Protein AF-A0A933YLV0-F1 (afdb_monomer)

Secondary structure (DSSP, 8-state):
-----HHHHHHHHHHHHHHTT-HHHHHHHHHHHHHH-TT-HHHHHHHHHHHSS-HHHHHHHHHHHTTT------HHHHHHHHHHHHHHHHHHHTT-HHHHHHHHHHHHHH-TT-HHHHHHHHHHHHHHHHHHHS-HHHHHHHHHHHHHHHHHHHTT-HHHHHHHHHHHHHHSTT-HHHHHHHHHHHHHHHHHHHHHHHHHHHHHHHHHHHHHHTT-HHHHHHHHHHHHHH-TT-HHHHHHHHHHHHHHHHHHHHHHHHHHHHHHHHHHHHHHHHHTTT-HHHHHHHHHHHHHH-TT-HHHHHHHHHHHHHHHHHHHHHHHHHHHHHHHHHHHHHHHHHHTT-HHHHHHHHHHHHHH-TT-HHHHHHHHHHHHHHS--TTTTSSSSSSSS-S----

Foldseek 3Di:
DDDDDPLVVLCVQLVVCVVVVVLVSNLVSLVVSCVVPVPPPSSVVSVVVSVPPPPPVVVVVVVVVVVDDDDDDDPVLVVLLVVLLVVLVVCVVVVVLVVSLVSLVVSCVSPVPDPSSVVSNVVSVVSVVVVVVCDPVLVVLLVVLVVVLVVCVVVVVLVVSLVSLVVNCVVPPPDPVSVVSNVVSVVVVVVVVVVVLVVVLVVLVVQLVVCVVVLVLVSSLVSLVVNCVSVVPDPVSVVSNVVSVVVNVVVVVVVVVVVLVVLLVVLLVVLVVCVVVVNLVVSLVSLVVNCVSPVPDPSSVVSNVVSVVVVVVVVVVVVVVVLVVLLVVLLVVLVVCLVVVVLVVSVVSLVVSCVSPVPDPSSVVSNVVSVVSNPPPPVPPPPPPDPDPPPDDDD

Mean predicted aligned error: 19.35 Å

Structure (mmCIF, N/CA/C/O backbone):
data_AF-A0A933YLV0-F1
#
_entry.id   AF-A0A933YLV0-F1
#
loop_
_atom_site.group_PDB
_atom_site.id
_atom_site.type_symbol
_atom_site.label_atom_id
_atom_site.label_alt_id
_atom_site.label_comp_id
_atom_site.label_asym_id
_atom_site.label_entity_id
_atom_site.label_seq_id
_atom_site.pdbx_PDB_ins_code
_atom_site.Cartn_x
_atom_site.Cartn_y
_atom_site.Cartn_z
_atom_site.occupancy
_atom_site.B_iso_or_equiv
_atom_site.auth_seq_id
_atom_site.auth_comp_id
_atom_site.auth_asym_id
_atom_site.auth_atom_id
_atom_site.pdbx_PDB_model_num
ATOM 1 N N . MET A 1 1 ? 69.924 -23.983 -87.593 1.00 45.59 1 MET A N 1
ATOM 2 C CA . MET A 1 1 ? 68.469 -24.057 -87.823 1.00 45.59 1 MET A CA 1
ATOM 3 C C . MET A 1 1 ? 67.815 -23.642 -86.522 1.00 45.59 1 MET A C 1
ATOM 5 O O . MET A 1 1 ? 67.873 -24.408 -85.573 1.00 45.59 1 MET A O 1
ATOM 9 N N . ASN A 1 2 ? 67.344 -22.398 -86.436 1.00 54.22 2 ASN A N 1
ATOM 10 C CA . ASN A 1 2 ? 66.659 -21.903 -85.244 1.00 54.22 2 ASN A CA 1
ATOM 11 C C . ASN A 1 2 ? 65.219 -22.410 -85.312 1.00 54.22 2 ASN A C 1
ATOM 13 O O . ASN A 1 2 ? 64.459 -21.947 -86.156 1.00 54.22 2 ASN A O 1
ATOM 17 N N . SER A 1 3 ? 64.872 -23.392 -84.485 1.00 66.88 3 SER A N 1
ATOM 18 C CA . SER A 1 3 ? 63.475 -23.749 -84.249 1.00 66.88 3 SER A CA 1
ATOM 19 C C . SER A 1 3 ? 62.847 -22.617 -83.438 1.00 66.88 3 SER A C 1
ATOM 21 O O . SER A 1 3 ? 63.163 -22.464 -82.256 1.00 66.88 3 SER A O 1
ATOM 23 N N . GLU A 1 4 ? 62.037 -21.779 -84.082 1.00 75.12 4 GLU A N 1
ATOM 24 C CA . GLU A 1 4 ? 61.206 -20.811 -83.366 1.00 75.12 4 GLU A CA 1
ATOM 25 C C . GLU A 1 4 ? 60.224 -21.551 -82.447 1.00 75.12 4 GLU A C 1
ATOM 27 O O . GLU A 1 4 ? 59.828 -22.685 -82.719 1.00 75.12 4 GLU A O 1
ATOM 32 N N . SER A 1 5 ? 59.885 -20.926 -81.318 1.00 89.19 5 SER A N 1
ATOM 33 C CA . SER A 1 5 ? 58.929 -21.490 -80.363 1.00 89.19 5 SER A CA 1
ATOM 34 C C . SER A 1 5 ? 57.557 -21.650 -81.034 1.00 89.19 5 SER A C 1
ATOM 36 O O . SER A 1 5 ? 57.112 -20.695 -81.675 1.00 89.19 5 SER A O 1
ATOM 38 N N . PRO A 1 6 ? 56.852 -22.783 -80.853 1.00 89.38 6 PRO A N 1
ATOM 39 C CA . PRO A 1 6 ? 55.528 -23.008 -81.444 1.00 89.38 6 PRO A CA 1
ATOM 40 C C . PRO A 1 6 ? 54.509 -21.917 -81.068 1.00 89.38 6 PRO A C 1
ATOM 42 O O . PRO A 1 6 ? 53.636 -21.583 -81.859 1.00 89.38 6 PRO A O 1
ATOM 45 N N . ILE A 1 7 ? 54.670 -21.276 -79.904 1.00 90.88 7 ILE A N 1
ATOM 46 C CA . ILE A 1 7 ? 53.826 -20.148 -79.478 1.00 90.88 7 ILE A CA 1
ATOM 47 C C . ILE A 1 7 ? 54.056 -18.910 -80.359 1.00 90.88 7 ILE A C 1
ATOM 49 O O . ILE A 1 7 ? 53.112 -18.205 -80.703 1.00 90.88 7 ILE A O 1
ATOM 53 N N . ALA A 1 8 ? 55.307 -18.640 -80.747 1.00 92.94 8 ALA A N 1
ATOM 54 C CA . ALA A 1 8 ? 55.638 -17.489 -81.586 1.00 92.94 8 ALA A CA 1
ATOM 55 C C . ALA A 1 8 ? 55.089 -17.649 -83.014 1.00 92.94 8 ALA A C 1
ATOM 57 O O . ALA A 1 8 ? 54.739 -16.657 -83.654 1.00 92.94 8 ALA A O 1
ATOM 58 N N . GLU A 1 9 ? 54.984 -18.888 -83.502 1.00 93.50 9 GLU A N 1
ATOM 59 C CA . GLU A 1 9 ? 54.372 -19.198 -84.794 1.00 93.50 9 GLU A CA 1
ATOM 60 C C . GLU A 1 9 ? 52.857 -18.940 -84.774 1.00 93.50 9 GLU A C 1
ATOM 62 O O . GLU A 1 9 ? 52.347 -18.242 -85.655 1.00 93.50 9 GLU A O 1
ATOM 67 N N . GLU A 1 10 ? 52.156 -19.394 -83.730 1.00 94.38 10 GLU A N 1
ATOM 68 C CA . GLU A 1 10 ? 50.715 -19.150 -83.572 1.00 94.38 10 GLU A CA 1
ATOM 69 C C . GLU A 1 10 ? 50.387 -17.665 -83.347 1.00 94.38 10 GLU A C 1
ATOM 71 O O . GLU A 1 10 ? 49.461 -17.136 -83.961 1.00 94.38 10 GLU A O 1
ATOM 76 N N . LEU A 1 11 ? 51.187 -16.934 -82.561 1.00 94.12 11 LEU A N 1
ATOM 77 C CA . LEU A 1 11 ? 51.008 -15.484 -82.391 1.00 94.12 11 LEU A CA 1
ATOM 78 C C . LEU A 1 11 ? 51.207 -14.716 -83.705 1.00 94.12 11 LEU A C 1
ATOM 80 O O . LEU A 1 11 ? 50.445 -13.799 -84.014 1.00 94.12 11 LEU A O 1
ATOM 84 N N . ARG A 1 12 ? 52.184 -15.112 -84.529 1.00 95.38 12 ARG A N 1
ATOM 85 C CA . ARG A 1 12 ? 52.400 -14.505 -85.851 1.00 95.38 12 ARG A CA 1
ATOM 86 C C . ARG A 1 12 ? 51.246 -14.813 -86.805 1.00 95.38 12 ARG A C 1
ATOM 88 O O . ARG A 1 12 ? 50.823 -13.937 -87.558 1.00 95.38 12 ARG A O 1
ATOM 95 N N . ARG A 1 13 ? 50.711 -16.037 -86.754 1.00 94.62 13 ARG A N 1
ATOM 96 C CA . ARG A 1 13 ? 49.524 -16.443 -87.517 1.00 94.62 13 ARG A CA 1
ATOM 97 C C . ARG A 1 13 ? 48.294 -15.634 -87.106 1.00 94.62 13 ARG A C 1
ATOM 99 O O . ARG A 1 13 ? 47.562 -15.174 -87.980 1.00 94.62 13 ARG A O 1
ATOM 106 N N . ALA A 1 14 ? 48.120 -15.393 -85.807 1.00 94.06 14 ALA A N 1
ATOM 107 C CA . ALA A 1 14 ? 47.073 -14.523 -85.290 1.00 94.06 14 ALA A CA 1
ATOM 108 C C . ALA A 1 14 ? 47.224 -13.082 -85.798 1.00 94.06 14 ALA A C 1
ATOM 110 O O . ALA A 1 14 ? 46.266 -12.515 -86.313 1.00 94.06 14 ALA A O 1
ATOM 111 N N . GLN A 1 15 ? 48.426 -12.501 -85.724 1.00 94.38 15 GLN A N 1
ATOM 112 C CA . GLN A 1 15 ? 48.689 -11.139 -86.209 1.00 94.38 15 GLN A CA 1
ATOM 113 C C . GLN A 1 15 ? 48.418 -10.993 -87.715 1.00 94.38 15 GLN A C 1
ATOM 115 O O . GLN A 1 15 ? 47.805 -10.012 -88.134 1.00 94.38 15 GLN A O 1
ATOM 120 N N . ALA A 1 16 ? 48.827 -11.977 -88.522 1.00 94.19 16 ALA A N 1
ATOM 121 C CA . ALA A 1 16 ? 48.556 -11.990 -89.959 1.00 94.19 16 ALA A CA 1
ATOM 122 C C . ALA A 1 16 ? 47.050 -12.079 -90.258 1.00 94.19 16 ALA A C 1
ATOM 124 O O . ALA A 1 16 ? 46.542 -11.325 -91.083 1.00 94.19 16 ALA A O 1
ATOM 125 N N . ALA A 1 17 ? 46.319 -12.938 -89.543 1.00 91.56 17 ALA A N 1
ATOM 126 C CA . ALA A 1 17 ? 44.873 -13.061 -89.701 1.00 91.56 17 ALA A CA 1
ATOM 127 C C . ALA A 1 17 ? 44.120 -11.784 -89.282 1.00 91.56 17 ALA A C 1
ATOM 129 O O . ALA A 1 17 ? 43.149 -11.417 -89.939 1.00 91.56 17 ALA A O 1
ATOM 130 N N . ILE A 1 18 ? 44.582 -11.072 -88.245 1.00 90.38 18 ILE A N 1
ATOM 131 C CA . ILE A 1 18 ? 44.028 -9.761 -87.860 1.00 90.38 18 ILE A CA 1
ATOM 132 C C . ILE A 1 18 ? 44.254 -8.732 -88.971 1.00 90.38 18 ILE A C 1
ATOM 134 O O . ILE A 1 18 ? 43.328 -8.007 -89.320 1.00 90.38 18 ILE A O 1
ATOM 138 N N . ALA A 1 19 ? 45.455 -8.686 -89.555 1.00 90.62 19 ALA A N 1
ATOM 139 C CA . ALA A 1 19 ? 45.772 -7.759 -90.642 1.00 90.62 19 ALA A CA 1
ATOM 140 C C . ALA A 1 19 ? 44.940 -8.014 -91.916 1.00 90.62 19 ALA A C 1
ATOM 142 O O . ALA A 1 19 ? 44.693 -7.085 -92.679 1.00 90.62 19 ALA A O 1
ATOM 143 N N . GLU A 1 20 ? 44.499 -9.256 -92.133 1.00 91.06 20 GLU A N 1
ATOM 144 C CA . GLU A 1 20 ? 43.605 -9.656 -93.229 1.00 91.06 20 GLU A CA 1
ATOM 145 C C . GLU A 1 20 ? 42.106 -9.569 -92.867 1.00 91.06 20 GLU A C 1
ATOM 147 O O . GLU A 1 20 ? 41.271 -10.023 -93.646 1.00 91.06 20 GLU A O 1
ATOM 152 N N . GLU A 1 21 ? 41.750 -9.035 -91.691 1.00 87.44 21 GLU A N 1
ATOM 153 C CA . GLU A 1 21 ? 40.375 -8.987 -91.152 1.00 87.44 21 GLU A CA 1
ATOM 154 C C . GLU A 1 21 ? 39.700 -10.373 -91.016 1.00 87.44 21 GLU A C 1
ATOM 156 O O . GLU A 1 21 ? 38.480 -10.510 -90.904 1.00 87.44 21 GLU A O 1
ATOM 161 N N . ARG A 1 22 ? 40.495 -11.446 -90.955 1.00 88.81 22 ARG A N 1
ATOM 162 C CA . ARG A 1 22 ? 40.035 -12.830 -90.776 1.00 88.81 22 ARG A CA 1
ATOM 163 C C . ARG A 1 22 ? 39.920 -13.170 -89.292 1.00 88.81 22 ARG A C 1
ATOM 165 O O . ARG A 1 22 ? 40.645 -14.013 -88.765 1.00 88.81 22 ARG A O 1
ATOM 172 N N . LEU A 1 23 ? 38.979 -12.516 -88.611 1.00 84.31 23 LEU A N 1
ATOM 173 C CA . LEU A 1 23 ? 38.861 -12.538 -87.143 1.00 84.31 23 LEU A CA 1
ATOM 174 C C . LEU A 1 23 ? 38.715 -13.952 -86.548 1.00 84.31 23 LEU A C 1
ATOM 176 O O . LEU A 1 23 ? 39.288 -14.240 -85.501 1.00 84.31 23 LEU A O 1
ATOM 180 N N . ASN A 1 24 ? 38.011 -14.864 -87.227 1.00 80.31 24 ASN A N 1
ATOM 181 C CA . ASN A 1 24 ? 37.856 -16.247 -86.753 1.00 80.31 24 ASN A CA 1
ATOM 182 C C . ASN A 1 24 ? 39.184 -17.024 -86.775 1.00 80.31 24 ASN A C 1
ATOM 184 O O . ASN A 1 24 ? 39.468 -17.785 -85.852 1.00 80.31 24 ASN A O 1
ATOM 188 N N . ASP A 1 25 ? 40.007 -16.811 -87.805 1.00 85.69 25 ASP A N 1
ATOM 189 C CA . ASP A 1 25 ? 41.316 -17.460 -87.922 1.00 85.69 25 ASP A CA 1
ATOM 190 C C . ASP A 1 25 ? 42.309 -16.867 -86.914 1.00 85.69 25 ASP A C 1
ATOM 192 O O . ASP A 1 25 ? 43.133 -17.591 -86.355 1.00 85.69 25 ASP A O 1
ATOM 196 N N . ALA A 1 26 ? 42.181 -15.567 -86.624 1.00 91.44 26 ALA A N 1
ATOM 197 C CA . ALA A 1 26 ? 42.936 -14.907 -85.566 1.00 91.44 26 ALA A CA 1
ATOM 198 C C . ALA A 1 26 ? 42.593 -15.471 -84.181 1.00 91.44 26 ALA A C 1
ATOM 200 O O . ALA A 1 26 ? 43.497 -15.813 -83.421 1.00 91.44 26 ALA A O 1
ATOM 201 N N . LEU A 1 27 ? 41.302 -15.627 -83.869 1.00 84.88 27 LEU A N 1
ATOM 202 C CA . LEU A 1 27 ? 40.849 -16.202 -82.600 1.00 84.88 27 LEU A CA 1
ATOM 203 C C . LEU A 1 27 ? 41.299 -17.658 -82.435 1.00 84.88 27 LEU A C 1
ATOM 205 O O . LEU A 1 27 ? 41.763 -18.027 -81.359 1.00 84.88 27 LEU A O 1
ATOM 209 N N . ALA A 1 28 ? 41.226 -18.471 -83.494 1.00 85.00 28 ALA A N 1
ATOM 210 C CA . ALA A 1 28 ? 41.689 -19.859 -83.455 1.00 85.00 28 ALA A CA 1
ATOM 211 C C . ALA A 1 28 ? 43.204 -19.967 -83.188 1.00 85.00 28 ALA A C 1
ATOM 213 O O . ALA A 1 28 ? 43.641 -20.825 -82.415 1.00 85.00 28 ALA A O 1
ATOM 214 N N . ALA A 1 29 ? 44.004 -19.074 -83.779 1.00 89.50 29 ALA A N 1
ATOM 215 C CA . ALA A 1 29 ? 45.446 -19.011 -83.544 1.00 89.50 29 ALA A CA 1
ATOM 216 C C . ALA A 1 29 ? 45.784 -18.515 -82.121 1.00 89.50 29 ALA A C 1
ATOM 218 O O . ALA A 1 29 ? 46.639 -19.092 -81.451 1.00 89.50 29 ALA A O 1
ATOM 219 N N . ILE A 1 30 ? 45.060 -17.514 -81.600 1.00 87.38 30 ILE A N 1
ATOM 220 C CA . ILE A 1 30 ? 45.220 -17.037 -80.211 1.00 87.38 30 ILE A CA 1
ATOM 221 C C . ILE A 1 30 ? 44.846 -18.131 -79.205 1.00 87.38 30 ILE A C 1
ATOM 223 O O . ILE A 1 30 ? 45.584 -18.361 -78.247 1.00 87.38 30 ILE A O 1
ATOM 227 N N . ALA A 1 31 ? 43.739 -18.842 -79.433 1.00 82.81 31 ALA A N 1
ATOM 228 C CA . ALA A 1 31 ? 43.326 -19.963 -78.591 1.00 82.81 31 ALA A CA 1
ATOM 229 C C . ALA A 1 31 ? 44.373 -21.088 -78.596 1.00 82.81 31 ALA A C 1
ATOM 231 O O . ALA A 1 31 ? 44.689 -21.637 -77.543 1.00 82.81 31 ALA A O 1
ATOM 232 N N . SER A 1 32 ? 44.973 -21.381 -79.755 1.00 85.94 32 SER A N 1
ATOM 233 C CA . SER A 1 32 ? 46.060 -22.362 -79.868 1.00 85.94 32 SER A CA 1
ATOM 234 C C . SER A 1 32 ? 47.316 -21.920 -79.103 1.00 85.94 32 SER A C 1
ATOM 236 O O . SER A 1 32 ? 47.935 -22.735 -78.419 1.00 85.94 32 SER A O 1
ATOM 238 N N . ALA A 1 33 ? 47.659 -20.627 -79.135 1.00 90.00 33 ALA A N 1
ATOM 239 C CA . ALA A 1 33 ? 48.763 -20.072 -78.348 1.00 90.00 33 ALA A CA 1
ATOM 240 C C . ALA A 1 33 ? 48.507 -20.155 -76.829 1.00 90.00 33 ALA A C 1
ATOM 242 O O . ALA A 1 33 ? 49.407 -20.532 -76.080 1.00 90.00 33 ALA A O 1
ATOM 243 N N . LEU A 1 34 ? 47.282 -19.864 -76.375 1.00 81.81 34 LEU A N 1
ATOM 244 C CA . LEU A 1 34 ? 46.889 -19.965 -74.961 1.00 81.81 34 LEU A CA 1
ATOM 245 C C . LEU A 1 34 ? 46.765 -21.415 -74.478 1.00 81.81 34 LEU A C 1
ATOM 247 O O . LEU A 1 34 ? 47.029 -21.691 -73.314 1.00 81.81 34 LEU A O 1
ATOM 251 N N . ALA A 1 35 ? 46.411 -22.357 -75.353 1.00 83.12 35 ALA A N 1
ATOM 252 C CA . ALA A 1 35 ? 46.421 -23.778 -75.014 1.00 83.12 35 ALA A CA 1
ATOM 253 C C . ALA A 1 35 ? 47.847 -24.296 -74.745 1.00 83.12 35 ALA A C 1
ATOM 255 O O . ALA A 1 35 ? 48.033 -25.193 -73.924 1.00 83.12 35 ALA A O 1
ATOM 256 N N . LEU A 1 36 ? 48.853 -23.728 -75.424 1.00 85.12 36 LEU A N 1
ATOM 257 C CA . LEU A 1 36 ? 50.267 -24.046 -75.204 1.00 85.12 36 LEU A CA 1
ATOM 258 C C . LEU A 1 36 ? 50.837 -23.351 -73.958 1.00 85.12 36 LEU A C 1
ATOM 260 O O . LEU A 1 36 ? 51.617 -23.961 -73.228 1.00 85.12 36 LEU A O 1
ATOM 264 N N . ASP A 1 37 ? 50.458 -22.096 -73.716 1.00 86.56 37 ASP A N 1
ATOM 265 C CA . ASP A 1 37 ? 50.804 -21.346 -72.507 1.00 86.56 37 ASP A CA 1
ATOM 266 C C . ASP A 1 37 ? 49.640 -20.432 -72.082 1.00 86.56 37 ASP A C 1
ATOM 268 O O . ASP A 1 37 ? 49.505 -19.313 -72.596 1.00 86.56 37 ASP A O 1
ATOM 272 N N . PRO A 1 38 ? 48.829 -20.866 -71.098 1.00 85.56 38 PRO A N 1
ATOM 273 C CA . PRO A 1 38 ? 47.689 -20.095 -70.607 1.00 85.56 38 PRO A CA 1
ATOM 274 C C . PRO A 1 38 ? 48.072 -18.759 -69.967 1.00 85.56 38 PRO A C 1
ATOM 276 O O . PRO A 1 38 ? 47.206 -17.916 -69.763 1.00 85.56 38 PRO A O 1
ATOM 279 N N . SER A 1 39 ? 49.351 -18.559 -69.629 1.00 80.75 39 SER A N 1
ATOM 280 C CA . SER A 1 39 ? 49.865 -17.342 -68.995 1.00 80.75 39 SER A CA 1
ATOM 281 C C . SER A 1 39 ? 50.484 -16.346 -69.983 1.00 80.75 39 SER A C 1
ATOM 283 O O . SER A 1 39 ? 50.989 -15.295 -69.576 1.00 80.75 39 SER A O 1
ATOM 285 N N . ASN A 1 40 ? 50.419 -16.628 -71.290 1.00 88.94 40 ASN A N 1
ATOM 286 C CA . ASN A 1 40 ? 51.031 -15.782 -72.303 1.00 88.94 40 ASN A CA 1
ATOM 287 C C . ASN A 1 40 ? 50.332 -14.412 -72.413 1.00 88.94 40 ASN A C 1
ATOM 289 O O . ASN A 1 40 ? 49.254 -14.260 -72.993 1.00 88.94 40 ASN A O 1
ATOM 293 N N . ALA A 1 41 ? 50.987 -13.383 -71.874 1.00 82.94 41 ALA A N 1
ATOM 294 C CA . ALA A 1 41 ? 50.452 -12.026 -71.793 1.00 82.94 41 ALA A CA 1
ATOM 295 C C . ALA A 1 41 ? 50.239 -11.339 -73.157 1.00 82.94 41 ALA A C 1
ATOM 297 O O . ALA A 1 41 ? 49.548 -10.322 -73.219 1.00 82.94 41 ALA A O 1
ATOM 298 N N . GLU A 1 42 ? 50.864 -11.817 -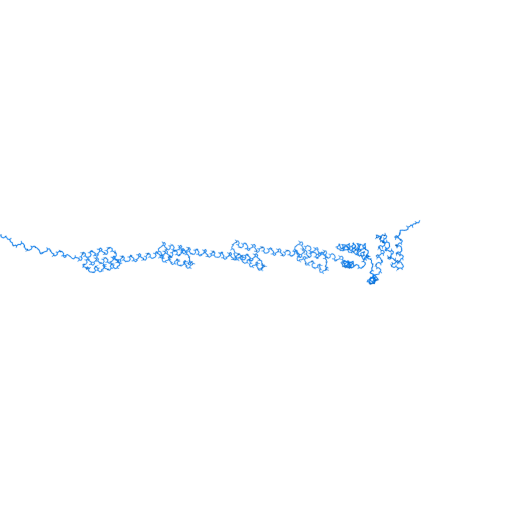74.236 1.00 89.00 42 GLU A N 1
ATOM 299 C CA . GLU A 1 42 ? 50.664 -11.272 -75.584 1.00 89.00 42 GLU A CA 1
ATOM 300 C C . GLU A 1 42 ? 49.399 -11.857 -76.218 1.00 89.00 42 GLU A C 1
ATOM 302 O O . GLU A 1 42 ? 48.552 -11.097 -76.688 1.00 89.00 42 GLU A O 1
ATOM 307 N N . ALA A 1 43 ? 49.203 -13.174 -76.104 1.00 86.88 43 ALA A N 1
ATOM 308 C CA . ALA A 1 43 ? 47.980 -13.842 -76.544 1.00 86.88 43 ALA A CA 1
ATOM 309 C C . ALA A 1 43 ? 46.733 -13.289 -75.824 1.00 86.88 43 ALA A C 1
ATOM 311 O O . ALA A 1 43 ? 45.735 -12.978 -76.473 1.00 86.88 43 ALA A O 1
ATOM 312 N N . MET A 1 44 ? 46.808 -13.070 -74.502 1.00 78.12 44 MET A N 1
ATOM 313 C CA . MET A 1 44 ? 45.710 -12.458 -73.735 1.00 78.12 44 MET A CA 1
ATOM 314 C C . MET A 1 44 ? 45.413 -11.018 -74.165 1.00 78.12 44 MET A C 1
ATOM 316 O O . MET A 1 44 ? 44.251 -10.642 -74.297 1.00 78.12 44 MET A O 1
ATOM 320 N N . ARG A 1 45 ? 46.445 -10.203 -74.428 1.00 83.81 45 ARG A N 1
ATOM 321 C CA . ARG A 1 45 ? 46.250 -8.826 -74.913 1.00 83.81 45 ARG A CA 1
ATOM 322 C C . ARG A 1 45 ? 45.597 -8.794 -76.292 1.00 83.81 45 ARG A C 1
ATOM 324 O O . ARG A 1 45 ? 44.709 -7.977 -76.511 1.00 83.81 45 ARG A O 1
ATOM 331 N N . MET A 1 46 ? 45.996 -9.691 -77.196 1.00 86.69 46 MET A N 1
ATOM 332 C CA . MET A 1 46 ? 45.368 -9.816 -78.515 1.00 86.69 46 MET A CA 1
ATOM 333 C C . MET A 1 46 ? 43.910 -10.282 -78.411 1.00 86.69 46 MET A C 1
ATOM 335 O O . MET A 1 46 ? 43.068 -9.768 -79.142 1.00 86.69 46 MET A O 1
ATOM 339 N N . ALA A 1 47 ? 43.592 -11.185 -77.475 1.00 80.44 47 ALA A N 1
ATOM 340 C CA . ALA A 1 47 ? 42.218 -11.622 -77.217 1.00 80.44 47 ALA A CA 1
ATOM 341 C C . ALA A 1 47 ? 41.318 -10.472 -76.730 1.00 80.44 47 ALA A C 1
ATOM 343 O O . ALA A 1 47 ? 40.202 -10.317 -77.222 1.00 80.44 47 ALA A O 1
ATOM 344 N N . VAL A 1 48 ? 41.815 -9.637 -75.810 1.00 78.38 48 VAL A N 1
ATOM 345 C CA . VAL A 1 48 ? 41.085 -8.459 -75.308 1.00 78.38 48 VAL A CA 1
ATOM 346 C C . VAL A 1 48 ? 40.878 -7.427 -76.420 1.00 78.38 48 VAL A C 1
ATOM 348 O O . VAL A 1 48 ? 39.756 -6.976 -76.622 1.00 78.38 48 VAL A O 1
ATOM 351 N N . ALA A 1 49 ? 41.921 -7.122 -77.200 1.00 80.50 49 ALA A N 1
ATOM 352 C CA . ALA A 1 49 ? 41.837 -6.154 -78.298 1.00 80.50 49 ALA A CA 1
ATOM 353 C C . ALA A 1 49 ? 40.854 -6.580 -79.410 1.00 80.50 49 ALA A C 1
ATOM 355 O O . ALA A 1 49 ? 40.173 -5.739 -79.991 1.00 80.50 49 ALA A O 1
ATOM 356 N N . LEU A 1 50 ? 40.745 -7.884 -79.692 1.00 76.12 50 LEU A N 1
ATOM 357 C CA . LEU A 1 50 ? 39.731 -8.437 -80.601 1.00 76.12 50 LEU A CA 1
ATOM 358 C C . LEU A 1 50 ? 38.312 -8.384 -80.011 1.00 76.12 50 LEU A C 1
ATOM 360 O O . LEU A 1 50 ? 37.348 -8.286 -80.766 1.00 76.12 50 LEU A O 1
ATOM 364 N N . GLY A 1 51 ? 38.178 -8.441 -78.683 1.00 65.62 51 GLY A N 1
ATOM 365 C CA . GLY A 1 51 ? 36.898 -8.358 -77.976 1.00 65.62 51 GLY A CA 1
ATOM 366 C C . GLY A 1 51 ? 36.273 -6.961 -77.967 1.00 65.62 51 GLY A C 1
ATOM 367 O O . GLY A 1 51 ? 35.052 -6.853 -77.912 1.00 65.62 51 GLY A O 1
ATOM 368 N N . GLU A 1 52 ? 37.082 -5.904 -78.070 1.00 65.25 52 GLU A N 1
ATOM 369 C CA . GLU A 1 52 ? 36.612 -4.509 -78.079 1.00 65.25 52 GLU A CA 1
ATOM 370 C C . GLU A 1 52 ? 36.032 -4.065 -79.434 1.00 65.25 52 GLU A C 1
ATOM 372 O O . GLU A 1 52 ? 35.302 -3.076 -79.495 1.00 65.25 52 GLU A O 1
ATOM 377 N N . HIS A 1 53 ? 36.335 -4.770 -80.530 1.00 54.16 53 HIS A N 1
ATOM 378 C CA . HIS A 1 53 ? 36.126 -4.233 -81.877 1.00 54.16 53 HIS A CA 1
ATOM 379 C C . HIS A 1 53 ? 34.767 -4.529 -82.535 1.00 54.16 53 HIS A C 1
ATOM 381 O O . HIS A 1 53 ? 34.519 -3.979 -83.607 1.00 54.16 53 HIS A O 1
ATOM 387 N N . ASP A 1 54 ? 33.876 -5.335 -81.937 1.00 58.81 54 ASP A N 1
ATOM 388 C CA . ASP A 1 54 ? 32.550 -5.598 -82.531 1.00 58.81 54 ASP A CA 1
ATOM 389 C C . ASP A 1 54 ? 31.510 -6.170 -81.533 1.00 58.81 54 ASP A C 1
ATOM 391 O O . ASP A 1 54 ? 31.159 -7.354 -81.560 1.00 58.81 54 ASP A O 1
ATOM 395 N N . GLU A 1 55 ? 31.024 -5.331 -80.609 1.00 57.66 55 GLU A N 1
ATOM 396 C CA . GLU A 1 55 ? 30.023 -5.714 -79.593 1.00 57.66 55 GLU A CA 1
ATOM 397 C C . GLU A 1 55 ? 28.651 -6.074 -80.215 1.00 57.66 55 GLU A C 1
ATOM 399 O O . GLU A 1 55 ? 27.984 -7.012 -79.767 1.00 57.66 55 GLU A O 1
ATOM 404 N N . GLU A 1 56 ? 28.264 -5.397 -81.306 1.00 52.16 56 GLU A N 1
ATOM 405 C CA . GLU A 1 56 ? 26.998 -5.624 -82.023 1.00 52.16 56 GLU A CA 1
ATOM 406 C C . GLU A 1 56 ? 26.983 -6.970 -82.762 1.00 52.16 56 GLU A C 1
ATOM 408 O O . GLU A 1 56 ? 26.005 -7.721 -82.670 1.00 52.16 56 GLU A O 1
ATOM 413 N N . THR A 1 57 ? 28.078 -7.347 -83.429 1.00 55.78 57 THR A N 1
ATOM 414 C CA . THR A 1 57 ? 28.152 -8.647 -84.115 1.00 55.78 57 THR A CA 1
ATOM 415 C C . THR A 1 57 ? 28.315 -9.809 -83.128 1.00 55.78 57 THR A C 1
ATOM 417 O O . THR A 1 57 ? 27.904 -10.936 -83.430 1.00 55.78 57 THR A O 1
ATOM 420 N N . ARG A 1 58 ? 28.861 -9.563 -81.924 1.00 57.44 58 ARG A N 1
ATOM 421 C CA . ARG A 1 58 ? 28.989 -10.577 -80.862 1.00 57.44 58 ARG A CA 1
ATOM 422 C C . ARG A 1 58 ? 27.632 -10.934 -80.256 1.00 57.44 58 ARG A C 1
ATOM 424 O O . ARG A 1 58 ? 27.318 -12.117 -80.148 1.00 57.44 58 ARG A O 1
ATOM 431 N N . LEU A 1 59 ? 26.799 -9.938 -79.947 1.00 53.69 59 LEU A N 1
ATOM 432 C CA . LEU A 1 59 ? 25.441 -10.155 -79.434 1.00 53.69 59 LEU A CA 1
ATOM 433 C C . LEU A 1 59 ? 24.531 -10.835 -80.474 1.00 53.69 59 LEU A C 1
ATOM 435 O O . LEU A 1 59 ? 23.826 -11.785 -80.133 1.00 53.69 59 LEU A O 1
ATOM 439 N N . ALA A 1 60 ? 24.630 -10.451 -81.753 1.00 53.47 60 ALA A N 1
ATOM 440 C CA . ALA A 1 60 ? 23.862 -11.080 -82.834 1.00 53.47 60 ALA A CA 1
ATOM 441 C C . ALA A 1 60 ? 24.246 -12.557 -83.077 1.00 53.47 60 ALA A C 1
ATOM 443 O O . ALA A 1 60 ? 23.390 -13.390 -83.381 1.00 53.47 60 ALA A O 1
ATOM 444 N N . LYS A 1 61 ? 25.527 -12.920 -82.906 1.00 51.97 61 LYS A N 1
ATOM 445 C CA . LYS A 1 61 ? 25.990 -14.316 -83.029 1.00 51.97 61 LYS A CA 1
ATOM 446 C C . LYS A 1 61 ? 25.644 -15.176 -81.811 1.00 51.97 61 LYS A C 1
ATOM 448 O O . LYS A 1 61 ? 25.420 -16.372 -81.982 1.00 51.97 61 LYS A O 1
ATOM 453 N N . ILE A 1 62 ? 25.546 -14.592 -80.615 1.00 51.59 62 ILE A N 1
ATOM 454 C CA . ILE A 1 62 ? 25.076 -15.286 -79.402 1.00 51.59 62 ILE A CA 1
ATOM 455 C C . ILE A 1 62 ? 23.585 -15.638 -79.533 1.00 51.59 62 ILE A C 1
ATOM 457 O O . ILE A 1 62 ? 23.187 -16.763 -79.231 1.00 51.59 62 ILE A O 1
ATOM 461 N N . GLU A 1 63 ? 22.773 -14.737 -80.092 1.00 45.97 63 GLU A N 1
ATOM 462 C CA . GLU A 1 63 ? 21.354 -14.995 -80.380 1.00 45.97 63 GLU A CA 1
ATOM 463 C C . GLU A 1 63 ? 21.159 -16.078 -81.462 1.00 45.97 63 GLU A C 1
ATOM 465 O O . GLU A 1 63 ? 20.251 -16.905 -81.371 1.00 45.97 63 GLU A O 1
ATOM 470 N N . GLN A 1 64 ? 22.072 -16.166 -82.438 1.00 44.66 64 GLN A N 1
ATOM 471 C CA . GLN A 1 64 ? 22.109 -17.271 -83.406 1.00 44.66 64 GLN A CA 1
ATOM 472 C C . GLN A 1 64 ? 22.559 -18.600 -82.770 1.00 44.66 64 GLN A C 1
ATOM 474 O O . GLN A 1 64 ? 21.962 -19.645 -83.040 1.00 44.66 64 GLN A O 1
ATOM 479 N N . ALA A 1 65 ? 23.554 -18.575 -81.876 1.00 45.28 65 ALA A N 1
ATOM 480 C CA . ALA A 1 65 ? 24.052 -19.756 -81.166 1.00 45.28 65 ALA A CA 1
ATOM 481 C C . ALA A 1 65 ? 23.016 -20.369 -80.203 1.00 45.28 65 ALA A C 1
ATOM 483 O O . ALA A 1 65 ? 23.004 -21.591 -80.030 1.00 45.28 65 ALA A O 1
ATOM 484 N N . HIS A 1 66 ? 22.082 -19.563 -79.674 1.00 43.97 66 HIS A N 1
ATOM 485 C CA . HIS A 1 66 ? 20.928 -20.032 -78.894 1.00 43.97 66 HIS A CA 1
ATOM 486 C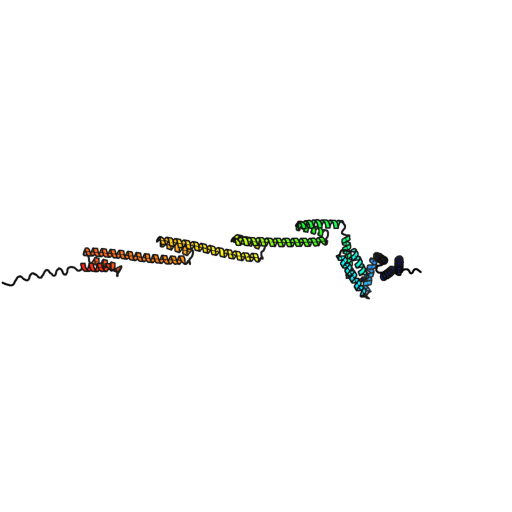 C . HIS A 1 66 ? 20.025 -21.026 -79.648 1.00 43.97 66 HIS A C 1
ATOM 488 O O . HIS A 1 66 ? 19.279 -21.766 -79.008 1.00 43.97 66 HIS A O 1
ATOM 494 N N . THR A 1 67 ? 20.090 -21.089 -80.985 1.00 44.75 67 THR A N 1
ATOM 495 C CA . THR A 1 67 ? 19.255 -22.009 -81.780 1.00 44.75 67 THR A CA 1
ATOM 496 C C . THR A 1 67 ? 19.945 -23.307 -82.205 1.00 44.75 67 THR A C 1
ATOM 498 O O . THR A 1 67 ? 19.249 -24.231 -82.625 1.00 44.75 67 THR A O 1
ATOM 501 N N . THR A 1 68 ? 21.276 -23.432 -82.089 1.00 45.06 68 THR A N 1
ATOM 502 C CA . THR A 1 68 ? 22.003 -24.516 -82.788 1.00 45.06 68 THR A CA 1
ATOM 503 C C . THR A 1 68 ? 23.023 -25.331 -81.994 1.00 45.06 68 THR A C 1
ATOM 505 O O . THR A 1 68 ? 23.585 -26.245 -82.589 1.00 45.06 68 THR A O 1
ATOM 508 N N . SER A 1 69 ? 23.263 -25.113 -80.696 1.00 41.91 69 SER A N 1
ATOM 509 C CA . SER A 1 69 ? 24.280 -25.914 -79.986 1.00 41.91 69 SER A CA 1
ATOM 510 C C . SER A 1 69 ? 23.763 -26.605 -78.725 1.00 41.91 69 SER A C 1
ATOM 512 O O . SER A 1 69 ? 23.787 -26.072 -77.622 1.00 41.91 69 SER A O 1
ATOM 514 N N . SER A 1 70 ? 23.323 -27.847 -78.910 1.00 47.19 70 SER A N 1
ATOM 515 C CA . SER A 1 70 ? 23.530 -28.916 -77.936 1.00 47.19 70 SER A CA 1
ATOM 516 C C . SER A 1 70 ? 24.772 -29.657 -78.412 1.00 47.19 70 SER A C 1
ATOM 518 O O . SER A 1 70 ? 24.738 -30.115 -79.551 1.00 47.19 70 SER A O 1
ATOM 520 N N . VAL A 1 71 ? 25.841 -29.726 -77.602 1.00 45.28 71 VAL A N 1
ATOM 521 C CA . VAL A 1 71 ? 26.821 -30.838 -77.516 1.00 45.28 71 VAL A CA 1
ATOM 522 C C . VAL A 1 71 ? 28.079 -30.414 -76.722 1.00 45.28 71 VAL A C 1
ATOM 524 O O . VAL A 1 71 ? 28.772 -29.477 -77.093 1.00 45.28 71 VAL A O 1
ATOM 527 N N . HIS A 1 72 ? 28.367 -31.215 -75.684 1.00 45.12 72 HIS A N 1
ATOM 528 C CA . HIS A 1 72 ? 29.637 -31.437 -74.959 1.00 45.12 72 HIS A CA 1
ATOM 529 C C . HIS A 1 72 ? 30.151 -30.387 -73.955 1.00 45.12 72 HIS A C 1
ATOM 531 O O . HIS A 1 72 ? 31.064 -29.631 -74.255 1.00 45.12 72 HIS A O 1
ATOM 537 N N . ASN A 1 73 ? 29.701 -30.513 -72.699 1.00 45.03 73 ASN A N 1
ATOM 538 C CA . ASN A 1 73 ? 30.459 -30.057 -71.528 1.00 45.03 73 ASN A CA 1
ATOM 539 C C . ASN A 1 73 ? 31.325 -31.216 -71.008 1.00 45.03 73 ASN A C 1
ATOM 541 O O . ASN A 1 73 ? 30.806 -32.281 -70.660 1.00 45.03 73 ASN A O 1
ATOM 545 N N . SER A 1 74 ? 32.644 -31.025 -70.995 1.00 49.03 74 SER A N 1
ATOM 546 C CA . SER A 1 74 ? 33.597 -31.941 -70.367 1.00 49.03 74 SER A CA 1
ATOM 547 C C . SER A 1 74 ? 33.691 -31.621 -68.865 1.00 49.03 74 SER A C 1
ATOM 549 O O . SER A 1 74 ? 33.710 -30.447 -68.500 1.00 49.03 74 SER A O 1
ATOM 551 N N . PRO A 1 75 ? 33.801 -32.612 -67.960 1.00 52.78 75 PRO A N 1
ATOM 552 C CA . PRO A 1 75 ? 33.834 -32.375 -66.508 1.00 52.78 75 PRO A CA 1
ATOM 553 C C . PRO A 1 75 ? 35.057 -31.572 -66.017 1.00 52.78 75 PRO A C 1
ATOM 555 O O . PRO A 1 75 ? 35.087 -31.134 -64.869 1.00 52.78 75 PRO A O 1
ATOM 558 N N . ALA A 1 76 ? 36.078 -31.374 -66.860 1.00 56.69 76 ALA A N 1
ATOM 559 C CA . ALA A 1 76 ? 37.211 -30.496 -66.557 1.00 56.69 76 ALA A CA 1
ATOM 560 C C . ALA A 1 76 ? 36.844 -29.002 -66.663 1.00 56.69 76 ALA A C 1
ATOM 562 O O . ALA A 1 76 ? 37.324 -28.197 -65.863 1.00 56.69 76 ALA A O 1
ATOM 563 N N . ASP A 1 77 ? 35.951 -28.653 -67.590 1.00 56.25 77 ASP A N 1
ATOM 564 C CA . ASP A 1 77 ? 35.536 -27.272 -67.856 1.00 56.25 77 ASP A CA 1
ATOM 565 C C . ASP A 1 77 ? 34.543 -26.787 -66.788 1.00 56.25 77 ASP A C 1
ATOM 567 O O . ASP A 1 77 ? 34.598 -25.645 -66.339 1.00 56.25 77 ASP A O 1
ATOM 571 N N . GLU A 1 78 ? 33.715 -27.696 -66.265 1.00 59.88 78 GLU A N 1
ATOM 572 C CA . GLU A 1 78 ? 32.754 -27.413 -65.192 1.00 59.88 78 GLU A CA 1
ATOM 573 C C . GLU A 1 78 ? 33.448 -27.036 -63.866 1.00 59.88 78 GLU A C 1
ATOM 575 O O . GLU A 1 78 ? 33.015 -26.119 -63.165 1.00 59.88 78 GLU A O 1
ATOM 580 N N . ASN A 1 79 ? 34.591 -27.663 -63.555 1.00 73.19 79 ASN A N 1
ATOM 581 C CA . ASN A 1 79 ? 35.410 -27.298 -62.393 1.00 73.19 79 ASN A CA 1
ATOM 582 C C . ASN A 1 79 ? 36.123 -25.948 -62.575 1.00 73.19 79 ASN A C 1
ATOM 584 O O . ASN A 1 79 ? 36.249 -25.190 -61.614 1.00 73.19 79 ASN A O 1
ATOM 588 N N . SER A 1 80 ? 36.586 -25.628 -63.787 1.00 76.75 80 SER A N 1
ATOM 589 C CA . SER A 1 80 ? 37.224 -24.335 -64.069 1.00 76.75 80 SER A CA 1
ATOM 590 C C . SER A 1 80 ? 36.212 -23.187 -63.988 1.00 76.75 80 SER A C 1
ATOM 592 O O . SER A 1 80 ? 36.488 -22.178 -63.335 1.00 76.75 80 SER A O 1
ATOM 594 N N . LEU A 1 81 ? 35.007 -23.378 -64.536 1.00 82.88 81 LEU A N 1
ATOM 595 C CA . LEU A 1 81 ? 33.908 -22.414 -64.456 1.00 82.88 81 LEU A CA 1
ATOM 596 C C . LEU A 1 81 ? 33.542 -22.084 -63.002 1.00 82.88 81 LEU A C 1
ATOM 598 O O . LEU A 1 81 ? 33.438 -20.911 -62.638 1.00 82.88 81 LEU A O 1
ATOM 602 N N . GLN A 1 82 ? 33.390 -23.105 -62.152 1.00 83.12 82 GLN A N 1
ATOM 603 C CA . GLN A 1 82 ? 33.056 -22.904 -60.739 1.00 83.12 82 GLN A CA 1
ATOM 604 C C . GLN A 1 82 ? 34.146 -22.142 -59.976 1.00 83.12 82 GLN A C 1
ATOM 606 O O . GLN A 1 82 ? 33.824 -21.299 -59.137 1.00 83.12 82 GLN A O 1
ATOM 611 N N . VAL A 1 83 ? 35.425 -22.390 -60.275 1.00 85.38 83 VAL A N 1
ATOM 612 C CA . VAL A 1 83 ? 36.547 -21.681 -59.639 1.00 85.38 83 VAL A CA 1
ATOM 613 C C . VAL A 1 83 ? 36.564 -20.204 -60.036 1.00 85.38 83 VAL A C 1
ATOM 615 O O . VAL A 1 83 ? 36.659 -19.345 -59.156 1.00 85.38 83 VAL A O 1
ATOM 618 N N . HIS A 1 84 ? 36.417 -19.892 -61.327 1.00 85.75 84 HIS A N 1
ATOM 619 C CA . HIS A 1 84 ? 36.377 -18.505 -61.801 1.00 85.75 84 HIS A CA 1
ATOM 620 C C . HIS A 1 84 ? 35.151 -17.754 -61.264 1.00 85.75 84 HIS A C 1
ATOM 622 O O . HIS A 1 84 ? 35.289 -16.640 -60.762 1.00 85.75 84 HIS A O 1
ATOM 628 N N . LEU A 1 85 ? 33.972 -18.386 -61.233 1.00 87.12 85 LEU A N 1
ATOM 629 C CA . LEU A 1 85 ? 32.771 -17.804 -60.621 1.00 87.12 85 LEU A CA 1
ATOM 630 C C . LEU A 1 85 ? 32.929 -17.552 -59.117 1.00 87.12 85 LEU A C 1
ATOM 632 O O . LEU A 1 85 ? 32.526 -16.498 -58.620 1.00 87.12 85 LEU A O 1
ATOM 636 N N . ALA A 1 86 ? 33.517 -18.493 -58.374 1.00 86.31 86 ALA A N 1
ATOM 637 C CA . ALA A 1 86 ? 33.754 -18.328 -56.942 1.00 86.31 86 ALA A CA 1
ATOM 638 C C . ALA A 1 86 ? 34.737 -17.180 -56.659 1.00 86.31 86 ALA A C 1
ATOM 640 O O . ALA A 1 86 ? 34.499 -16.363 -55.766 1.00 86.31 86 ALA A O 1
ATOM 641 N N . ASN A 1 87 ? 35.808 -17.079 -57.450 1.00 84.69 87 ASN A N 1
ATOM 642 C CA . ASN A 1 87 ? 36.779 -15.994 -57.346 1.00 84.69 87 ASN A CA 1
ATOM 643 C C . ASN A 1 87 ? 36.170 -14.642 -57.724 1.00 84.69 87 ASN A C 1
ATOM 645 O O . ASN A 1 87 ? 36.339 -13.682 -56.974 1.00 84.69 87 ASN A O 1
ATOM 649 N N . ALA A 1 88 ? 35.409 -14.574 -58.818 1.00 87.81 88 ALA A N 1
ATOM 650 C CA . ALA A 1 88 ? 34.702 -13.370 -59.238 1.00 87.81 88 ALA A CA 1
ATOM 651 C C . ALA A 1 88 ? 33.737 -12.868 -58.153 1.00 87.81 88 ALA A C 1
ATOM 653 O O . ALA A 1 88 ? 33.774 -11.692 -57.789 1.00 87.81 88 ALA A O 1
ATOM 654 N N . ARG A 1 89 ? 32.930 -13.760 -57.557 1.00 90.06 89 ARG A N 1
ATOM 655 C CA . ARG A 1 89 ? 32.020 -13.412 -56.448 1.00 90.06 89 ARG A CA 1
ATOM 656 C C . ARG A 1 89 ? 32.775 -12.923 -55.215 1.00 90.06 89 ARG A C 1
ATOM 658 O O . ARG A 1 89 ? 32.363 -11.945 -54.595 1.00 90.06 89 ARG A O 1
ATOM 665 N N . ARG A 1 90 ? 33.886 -13.575 -54.862 1.00 90.62 90 ARG A N 1
ATOM 666 C CA . ARG A 1 90 ? 34.736 -13.152 -53.741 1.00 90.62 90 ARG A CA 1
ATOM 667 C C . ARG A 1 90 ? 35.302 -11.749 -53.973 1.00 90.62 90 ARG A C 1
ATOM 669 O O . ARG A 1 90 ? 35.149 -10.889 -53.113 1.00 90.62 90 ARG A O 1
ATOM 676 N N . LEU A 1 91 ? 35.891 -11.502 -55.142 1.00 79.62 91 LEU A N 1
ATOM 677 C CA . LEU A 1 91 ? 36.470 -10.204 -55.509 1.00 79.62 91 LEU A CA 1
ATOM 678 C C . LEU A 1 91 ? 35.411 -9.095 -55.592 1.00 79.62 91 LEU A C 1
ATOM 680 O O . LEU A 1 91 ? 35.682 -7.954 -55.217 1.00 79.62 91 LEU A O 1
ATOM 684 N N . PHE A 1 92 ? 34.193 -9.430 -56.026 1.00 84.31 92 PHE A N 1
ATOM 685 C CA . PHE A 1 92 ? 33.054 -8.514 -56.024 1.00 84.31 92 PHE A CA 1
ATOM 686 C C . PHE A 1 92 ? 32.660 -8.089 -54.601 1.00 84.31 92 PHE A C 1
ATOM 688 O O . PHE A 1 92 ? 32.498 -6.897 -54.343 1.00 84.31 92 PHE A O 1
ATOM 695 N N . LEU A 1 93 ? 32.584 -9.035 -53.657 1.00 79.88 93 LEU A N 1
ATOM 696 C CA . LEU A 1 93 ? 32.315 -8.744 -52.241 1.00 79.88 93 LEU A CA 1
ATOM 697 C C . LEU A 1 93 ? 33.451 -7.951 -51.572 1.00 79.88 93 LEU A C 1
ATOM 699 O O . LEU A 1 93 ? 33.194 -7.132 -50.693 1.00 79.88 93 LEU A O 1
ATOM 703 N N . GLU A 1 94 ? 34.695 -8.162 -52.008 1.00 79.19 94 GLU A N 1
ATOM 704 C CA . GLU A 1 94 ? 35.875 -7.397 -51.577 1.00 79.19 94 GLU A CA 1
ATOM 705 C C . GLU A 1 94 ? 35.949 -5.989 -52.217 1.00 79.19 94 GLU A C 1
ATOM 707 O O . GLU A 1 94 ? 36.837 -5.204 -51.882 1.00 79.19 94 GLU A O 1
ATOM 712 N N . GLY A 1 95 ? 35.026 -5.638 -53.125 1.00 77.94 95 GLY A N 1
ATOM 713 C CA . GLY A 1 95 ? 34.952 -4.325 -53.782 1.00 77.94 95 GLY A CA 1
ATOM 714 C C . GLY A 1 95 ? 35.988 -4.099 -54.893 1.00 77.94 95 GLY A C 1
ATOM 715 O O . GLY A 1 95 ? 36.152 -2.975 -55.383 1.00 77.94 95 GLY A O 1
ATOM 716 N N . GLN A 1 96 ? 36.693 -5.153 -55.313 1.00 81.88 96 GLN A N 1
ATOM 717 C CA . GLN A 1 96 ? 37.700 -5.126 -56.377 1.00 81.88 96 GLN A CA 1
ATOM 718 C C . GLN A 1 96 ? 37.050 -5.376 -57.743 1.00 81.88 96 GLN A C 1
ATOM 720 O O . GLN A 1 96 ? 37.313 -6.376 -58.409 1.00 81.88 96 GLN A O 1
ATOM 725 N N . PHE A 1 97 ? 36.170 -4.463 -58.155 1.00 83.44 97 PHE A N 1
ATOM 726 C CA . PHE A 1 97 ? 35.291 -4.666 -59.310 1.00 83.44 97 PHE A CA 1
ATOM 727 C C . PHE A 1 97 ? 36.025 -4.902 -60.639 1.00 83.44 97 PHE A C 1
ATOM 729 O O . PHE A 1 97 ? 35.560 -5.709 -61.435 1.00 83.44 97 PHE A O 1
ATOM 736 N N . ASP A 1 98 ? 37.190 -4.283 -60.855 1.00 79.94 98 ASP A N 1
ATOM 737 C CA . ASP A 1 98 ? 37.976 -4.460 -62.088 1.00 79.94 98 ASP A CA 1
ATOM 738 C C . ASP A 1 98 ? 38.530 -5.893 -62.213 1.00 79.94 98 ASP A C 1
ATOM 740 O O . ASP A 1 98 ? 38.506 -6.497 -63.285 1.00 79.94 98 ASP A O 1
ATOM 744 N N . LEU A 1 99 ? 38.978 -6.471 -61.092 1.00 78.44 99 LEU A N 1
ATOM 745 C CA . LEU A 1 99 ? 39.478 -7.848 -61.028 1.00 78.44 99 LEU A CA 1
ATOM 746 C C . LEU A 1 99 ? 38.330 -8.863 -61.054 1.00 78.44 99 LEU A C 1
ATOM 748 O O . LEU A 1 99 ? 38.435 -9.894 -61.713 1.00 78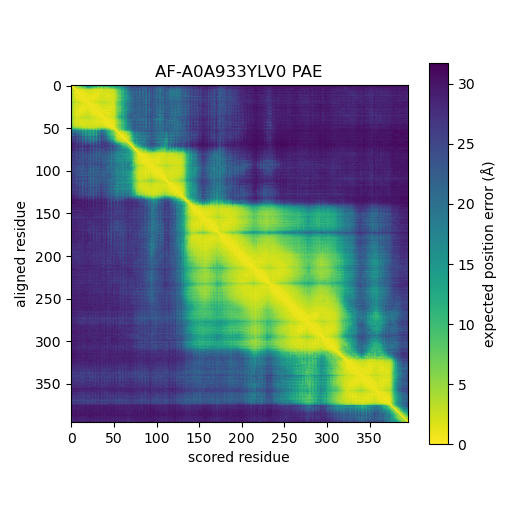.44 99 LEU A O 1
ATOM 752 N N . ALA A 1 100 ? 37.213 -8.550 -60.390 1.00 84.50 100 ALA A N 1
ATOM 753 C CA . ALA A 1 100 ? 35.999 -9.359 -60.462 1.00 84.50 100 ALA A CA 1
ATOM 754 C C . ALA A 1 100 ? 35.463 -9.439 -61.901 1.00 84.50 100 ALA A C 1
ATOM 756 O O . ALA A 1 100 ? 35.048 -10.510 -62.344 1.00 84.50 100 ALA A O 1
ATOM 757 N N . HIS A 1 101 ? 35.512 -8.330 -62.648 1.00 86.88 101 HIS A N 1
ATOM 758 C CA . HIS A 1 101 ? 35.121 -8.289 -64.055 1.00 86.88 101 HIS A CA 1
ATOM 759 C C . HIS A 1 101 ? 36.005 -9.208 -64.903 1.00 86.88 101 HIS A C 1
ATOM 761 O O . HIS A 1 101 ? 35.480 -10.032 -65.645 1.00 86.88 101 HIS A O 1
ATOM 767 N N . ALA A 1 102 ? 37.331 -9.140 -64.731 1.00 80.00 102 ALA A N 1
ATOM 768 C CA . ALA A 1 102 ? 38.273 -9.999 -65.450 1.00 80.00 102 ALA A CA 1
ATOM 769 C C . ALA A 1 102 ? 38.024 -11.499 -65.196 1.00 80.00 102 ALA A C 1
ATOM 771 O O . ALA A 1 102 ? 37.950 -12.277 -66.145 1.00 80.00 102 ALA A O 1
ATOM 772 N N . GLU A 1 103 ? 37.821 -11.904 -63.937 1.00 84.69 103 GLU A N 1
ATOM 773 C CA . GLU A 1 103 ? 37.490 -13.297 -63.586 1.00 84.69 103 GLU A CA 1
ATOM 774 C C . GLU A 1 103 ? 36.129 -13.740 -64.143 1.00 84.69 103 GLU A C 1
ATOM 776 O O . GLU A 1 103 ? 35.957 -14.884 -64.561 1.00 84.69 103 GLU A O 1
ATOM 781 N N . THR A 1 104 ? 35.162 -12.825 -64.221 1.00 88.00 104 THR A N 1
ATOM 782 C CA . THR A 1 104 ? 33.851 -13.112 -64.822 1.00 88.00 104 THR A CA 1
ATOM 783 C C . THR A 1 104 ? 33.958 -13.277 -66.336 1.00 88.00 104 THR A C 1
ATOM 785 O O . THR A 1 104 ? 33.336 -14.172 -66.901 1.00 88.00 104 THR A O 1
ATOM 788 N N . THR A 1 105 ? 34.805 -12.485 -67.001 1.00 82.69 105 THR A N 1
ATOM 789 C CA . THR A 1 105 ? 35.117 -12.664 -68.425 1.00 82.69 105 THR A CA 1
ATOM 790 C C . THR A 1 105 ? 35.779 -14.021 -68.684 1.00 82.69 105 THR A C 1
ATOM 792 O O . THR A 1 105 ? 35.413 -14.688 -69.649 1.00 82.69 105 THR A O 1
ATOM 795 N N . LEU A 1 106 ? 36.688 -14.476 -67.810 1.00 82.00 106 LEU A N 1
ATOM 796 C CA . LEU A 1 106 ? 37.272 -15.823 -67.895 1.00 82.00 106 LEU A CA 1
ATOM 797 C C . LEU A 1 106 ? 36.214 -16.921 -67.723 1.00 82.00 106 LEU A C 1
ATOM 799 O O . LEU A 1 106 ? 36.206 -17.886 -68.481 1.00 82.00 106 LEU A O 1
ATOM 803 N N . ALA A 1 107 ? 35.274 -16.757 -66.792 1.00 84.00 107 ALA A N 1
ATOM 804 C CA . ALA A 1 107 ? 34.158 -17.688 -66.637 1.00 84.00 107 ALA A CA 1
ATOM 805 C C . ALA A 1 107 ? 33.238 -17.727 -67.881 1.00 84.00 107 ALA A C 1
ATOM 807 O O . ALA A 1 107 ? 32.800 -18.805 -68.277 1.00 84.00 107 ALA A O 1
ATOM 808 N N . LEU A 1 108 ? 32.994 -16.588 -68.542 1.00 82.94 108 LEU A N 1
ATOM 809 C CA . LEU A 1 108 ? 32.222 -16.520 -69.797 1.00 82.94 108 LEU A CA 1
ATOM 810 C C . LEU A 1 108 ? 32.965 -17.123 -70.994 1.00 82.94 108 LEU A C 1
ATOM 812 O O . LEU A 1 108 ? 32.333 -17.519 -71.967 1.00 82.94 108 LEU A O 1
ATOM 816 N N . LEU A 1 109 ? 34.297 -17.186 -70.946 1.00 80.06 109 LEU A N 1
ATOM 817 C CA . LEU A 1 109 ? 35.109 -17.887 -71.944 1.00 80.06 109 LEU A CA 1
ATOM 818 C C . LEU A 1 109 ? 34.962 -19.412 -71.832 1.00 80.06 109 LEU A C 1
ATOM 820 O O . LEU A 1 109 ? 35.012 -20.089 -72.856 1.00 80.06 109 LEU A O 1
ATOM 824 N N . VAL A 1 110 ? 34.777 -19.936 -70.614 1.00 80.00 110 VAL A N 1
ATOM 825 C CA . VAL A 1 110 ? 34.589 -21.376 -70.355 1.00 80.00 110 VAL A CA 1
ATOM 826 C C . VAL A 1 110 ? 33.162 -21.819 -70.683 1.00 80.00 110 VAL A C 1
ATOM 828 O O . VAL A 1 110 ? 32.978 -22.820 -71.368 1.00 80.00 110 VAL A O 1
ATOM 831 N N . ASP A 1 111 ? 32.156 -21.063 -70.237 1.00 81.88 111 ASP A N 1
ATOM 832 C CA . ASP A 1 111 ? 30.754 -21.278 -70.609 1.00 81.88 111 ASP A CA 1
ATOM 833 C C . ASP A 1 111 ? 30.055 -19.932 -70.881 1.00 81.88 111 ASP A C 1
ATOM 835 O O . ASP A 1 111 ? 29.595 -19.262 -69.946 1.00 81.88 111 ASP A O 1
ATOM 839 N N . PRO A 1 112 ? 29.939 -19.533 -72.163 1.00 79.12 112 PRO A N 1
ATOM 840 C CA . PRO A 1 112 ? 29.302 -18.279 -72.560 1.00 79.12 112 PRO A CA 1
ATOM 841 C C . PRO A 1 112 ? 27.804 -18.203 -72.246 1.00 79.12 112 PRO A C 1
ATOM 843 O O . PRO A 1 112 ? 27.232 -17.114 -72.266 1.00 79.12 112 PRO A O 1
ATOM 846 N N . LEU A 1 113 ? 27.151 -19.346 -72.007 1.00 77.94 113 LEU A N 1
ATOM 847 C CA . LEU A 1 113 ? 25.704 -19.442 -71.797 1.00 77.94 113 LEU A CA 1
ATOM 848 C C . LEU A 1 113 ? 25.331 -19.634 -70.323 1.00 77.94 113 LEU A C 1
ATOM 850 O O . LEU A 1 113 ? 24.142 -19.716 -70.001 1.00 77.94 113 LEU A O 1
ATOM 854 N N . SER A 1 114 ? 26.317 -19.671 -69.425 1.00 84.69 114 SER A N 1
ATOM 855 C CA . SER A 1 114 ? 26.078 -19.782 -67.990 1.00 84.69 114 SER A CA 1
ATOM 856 C C . SER A 1 114 ? 25.278 -18.579 -67.479 1.00 84.69 114 SER A C 1
ATOM 858 O O . SER A 1 114 ? 25.750 -17.434 -67.461 1.00 84.69 114 SER A O 1
ATOM 860 N N . SER A 1 115 ? 24.050 -18.849 -67.023 1.00 82.31 115 SER A N 1
ATOM 861 C CA . SER A 1 115 ? 23.146 -17.838 -66.464 1.00 82.31 115 SER A CA 1
ATOM 862 C C . SER A 1 115 ? 23.776 -17.099 -65.291 1.00 82.31 115 SER A C 1
ATOM 864 O O . SER A 1 115 ? 23.640 -15.882 -65.176 1.00 82.31 115 SER A O 1
ATOM 866 N N . ASP A 1 116 ? 24.501 -17.830 -64.446 1.00 82.69 116 ASP A N 1
ATOM 867 C CA . ASP A 1 116 ? 25.107 -17.301 -63.230 1.00 82.69 116 ASP A CA 1
ATOM 868 C C . ASP A 1 116 ? 26.225 -16.315 -63.563 1.00 82.69 116 ASP A C 1
ATOM 870 O O . ASP A 1 116 ? 26.328 -15.253 -62.945 1.00 82.69 116 ASP A O 1
ATOM 874 N N . THR A 1 117 ? 27.018 -16.618 -64.588 1.00 86.38 117 THR A N 1
ATOM 875 C CA . THR A 1 117 ? 28.111 -15.752 -65.027 1.00 86.38 117 THR A CA 1
ATOM 876 C C . THR A 1 117 ? 27.586 -14.465 -65.654 1.00 86.38 117 THR A C 1
ATOM 878 O O . THR A 1 117 ? 28.051 -13.383 -65.305 1.00 86.38 117 THR A O 1
ATOM 881 N N . LEU A 1 118 ? 26.547 -14.560 -66.488 1.00 79.44 118 LEU A N 1
ATOM 882 C CA . LEU A 1 118 ? 25.886 -13.398 -67.092 1.00 79.44 118 LEU A CA 1
ATOM 883 C C . LEU A 1 118 ? 25.178 -12.514 -66.052 1.00 79.44 118 LEU A C 1
ATOM 885 O O . LEU A 1 118 ? 25.151 -11.290 -66.191 1.00 79.44 118 LEU A O 1
ATOM 889 N N . THR A 1 119 ? 24.591 -13.103 -65.001 1.00 84.94 119 THR A N 1
ATOM 890 C CA . THR A 1 119 ? 24.026 -12.311 -63.892 1.00 84.94 119 THR A CA 1
ATOM 891 C C . THR A 1 119 ? 25.106 -11.558 -63.126 1.00 84.94 119 THR A C 1
ATOM 893 O O . THR A 1 119 ? 24.955 -10.360 -62.888 1.00 84.94 119 THR A O 1
ATOM 896 N N . LEU A 1 120 ? 26.217 -12.228 -62.810 1.00 84.94 120 LEU A N 1
ATOM 897 C CA . LEU A 1 120 ? 27.324 -11.628 -62.075 1.00 84.94 120 LEU A CA 1
ATOM 898 C C . LEU A 1 120 ? 28.022 -10.527 -62.889 1.00 84.94 120 LEU A C 1
ATOM 900 O O . LEU A 1 120 ? 28.356 -9.483 -62.337 1.00 84.94 120 LEU A O 1
ATOM 904 N N . GLU A 1 121 ? 28.182 -10.708 -64.202 1.00 85.31 121 GLU A N 1
ATOM 905 C CA . GLU A 1 121 ? 28.744 -9.693 -65.101 1.00 85.31 121 GLU A CA 1
ATOM 906 C C . GLU A 1 121 ? 27.906 -8.408 -65.087 1.00 85.31 121 GLU A C 1
ATOM 908 O O . GLU A 1 121 ? 28.445 -7.314 -64.916 1.00 85.31 121 GLU A O 1
ATOM 913 N N . LYS A 1 122 ? 26.574 -8.531 -65.178 1.00 81.56 122 LYS A N 1
ATOM 914 C CA . LYS A 1 122 ? 25.657 -7.384 -65.086 1.00 81.56 122 LYS A CA 1
ATOM 915 C C . LYS A 1 122 ? 25.757 -6.677 -63.734 1.00 81.56 122 LYS A C 1
ATOM 917 O O . LYS A 1 122 ? 25.778 -5.448 -63.696 1.00 81.56 122 LYS A O 1
ATOM 922 N N . GLU A 1 123 ? 25.836 -7.427 -62.635 1.00 83.50 123 GLU A N 1
ATOM 923 C CA . GLU A 1 123 ? 26.007 -6.869 -61.286 1.00 83.50 123 GLU A CA 1
ATOM 924 C C . GLU A 1 123 ? 27.337 -6.118 -61.139 1.00 83.50 123 GLU A C 1
ATOM 926 O O . GLU A 1 123 ? 27.362 -4.988 -60.641 1.00 83.50 123 GLU A O 1
ATOM 931 N N . ILE A 1 124 ? 28.434 -6.698 -61.633 1.00 82.81 124 ILE A N 1
ATOM 932 C CA . ILE A 1 124 ? 29.758 -6.068 -61.632 1.00 82.81 124 ILE A CA 1
ATOM 933 C C . ILE A 1 124 ? 29.749 -4.799 -62.486 1.00 82.81 124 ILE A C 1
ATOM 935 O O . ILE A 1 124 ? 30.237 -3.761 -62.044 1.00 82.81 124 ILE A O 1
ATOM 939 N N . HIS A 1 125 ? 29.144 -4.834 -63.672 1.00 75.75 125 HIS A N 1
ATOM 940 C CA . HIS A 1 125 ? 29.074 -3.676 -64.557 1.00 75.75 125 HIS A CA 1
ATOM 941 C C . HIS A 1 125 ? 28.240 -2.531 -63.950 1.00 75.75 125 HIS A C 1
ATOM 943 O O . HIS A 1 125 ? 28.626 -1.360 -64.015 1.00 75.75 125 HIS A O 1
ATOM 949 N N . LEU A 1 126 ? 27.134 -2.849 -63.269 1.00 79.19 126 LEU A N 1
ATOM 950 C CA . LEU A 1 126 ? 26.360 -1.872 -62.494 1.00 79.19 126 LEU A CA 1
ATOM 951 C C . LEU A 1 126 ? 27.180 -1.273 -61.340 1.00 79.19 126 LEU A C 1
ATOM 953 O O . LEU A 1 126 ? 27.109 -0.067 -61.100 1.00 79.19 126 LEU A O 1
ATOM 957 N N . ALA A 1 127 ? 28.003 -2.072 -60.658 1.00 77.50 127 ALA A N 1
ATOM 958 C CA . ALA A 1 127 ? 28.877 -1.583 -59.593 1.00 77.50 127 ALA A CA 1
ATOM 959 C C . ALA A 1 127 ? 30.017 -0.688 -60.119 1.00 77.50 127 ALA A C 1
ATOM 961 O O . ALA A 1 127 ? 30.294 0.362 -59.534 1.00 77.50 127 ALA A O 1
ATOM 962 N N . ILE A 1 128 ? 30.639 -1.044 -61.248 1.00 75.25 128 ILE A N 1
ATOM 963 C CA . ILE A 1 128 ? 31.684 -0.238 -61.903 1.00 75.25 128 ILE A CA 1
ATOM 964 C C . ILE A 1 128 ? 31.106 1.094 -62.384 1.00 75.25 128 ILE A C 1
ATOM 966 O O . ILE A 1 128 ? 31.681 2.152 -62.130 1.00 75.25 128 ILE A O 1
ATOM 970 N N . THR A 1 129 ? 29.935 1.074 -63.021 1.00 66.88 129 THR A N 1
ATOM 971 C CA . THR A 1 129 ? 29.265 2.298 -63.487 1.00 66.88 129 THR A CA 1
ATOM 972 C C . THR A 1 129 ? 28.767 3.167 -62.328 1.00 66.88 129 THR A C 1
ATOM 974 O O . THR A 1 129 ? 28.836 4.395 -62.418 1.00 66.88 129 THR A O 1
ATOM 977 N N . ALA A 1 130 ? 28.348 2.575 -61.205 1.00 63.38 130 ALA A N 1
ATOM 978 C CA . ALA A 1 130 ? 28.043 3.308 -59.976 1.00 63.38 130 ALA A CA 1
ATOM 979 C C . ALA A 1 130 ? 29.297 3.965 -59.367 1.00 63.38 130 ALA A C 1
ATOM 981 O O . ALA A 1 130 ? 29.251 5.137 -58.991 1.00 63.38 130 ALA A O 1
ATOM 982 N N . LYS A 1 131 ? 30.436 3.259 -59.343 1.00 63.69 131 LYS A N 1
ATOM 983 C CA . LYS A 1 131 ? 31.735 3.790 -58.893 1.00 63.69 131 LYS A CA 1
ATOM 984 C C . LYS A 1 131 ? 32.253 4.901 -59.814 1.00 63.69 131 LYS A C 1
ATOM 986 O O . LYS A 1 131 ? 32.765 5.900 -59.324 1.00 63.69 131 LYS A O 1
ATOM 991 N N . GLY A 1 132 ? 32.048 4.779 -61.126 1.00 52.75 132 GLY A N 1
ATOM 992 C CA . GLY A 1 132 ? 32.392 5.805 -62.116 1.00 52.75 132 GLY A CA 1
ATOM 993 C C . GLY A 1 132 ? 31.528 7.072 -62.042 1.00 52.75 132 GLY A C 1
ATOM 994 O O . GLY A 1 132 ? 31.977 8.141 -62.447 1.00 52.75 132 GLY A O 1
ATOM 995 N N . ARG A 1 133 ? 30.306 6.987 -61.491 1.00 51.25 133 ARG A N 1
ATOM 996 C CA . ARG A 1 133 ? 29.429 8.150 -61.242 1.00 51.25 133 ARG A CA 1
ATOM 997 C C . ARG A 1 133 ? 29.731 8.879 -59.928 1.00 51.25 133 ARG A C 1
ATOM 999 O O . ARG A 1 133 ? 29.320 10.028 -59.776 1.00 51.25 133 ARG A O 1
ATOM 1006 N N . ALA A 1 134 ? 30.454 8.256 -59.000 1.00 50.50 134 ALA A N 1
ATOM 1007 C CA . ALA A 1 134 ? 30.932 8.895 -57.779 1.00 50.50 134 ALA A CA 1
ATOM 1008 C C . ALA A 1 134 ? 32.285 9.572 -58.049 1.00 50.50 134 ALA A C 1
ATOM 1010 O O . ALA A 1 134 ? 33.348 8.977 -57.888 1.00 50.50 134 ALA A O 1
ATOM 1011 N N . GLY A 1 135 ? 32.257 10.831 -58.490 1.00 51.53 135 GLY A N 1
ATOM 1012 C CA . GLY A 1 135 ? 33.477 11.631 -58.607 1.00 51.53 135 GLY A CA 1
ATOM 1013 C C . GLY A 1 135 ? 34.174 11.836 -57.245 1.00 51.53 135 GLY A C 1
ATOM 1014 O O . GLY A 1 135 ? 33.547 11.655 -56.197 1.00 51.53 135 GLY A O 1
ATOM 1015 N N . PRO A 1 136 ? 35.441 12.292 -57.220 1.00 52.56 136 PRO A N 1
ATOM 1016 C CA . PRO A 1 136 ? 36.202 12.537 -55.983 1.00 52.56 136 PRO A CA 1
ATOM 1017 C C . PRO A 1 136 ? 35.508 13.507 -55.001 1.00 52.56 136 PRO A C 1
ATOM 1019 O O . PRO A 1 136 ? 35.684 13.403 -53.787 1.00 52.56 136 PRO A O 1
ATOM 1022 N N . GLN A 1 137 ? 34.641 14.393 -55.503 1.00 51.00 137 GLN A N 1
ATOM 1023 C CA . GLN A 1 137 ? 33.824 15.301 -54.686 1.00 51.00 137 GLN A CA 1
ATOM 1024 C C . GLN A 1 137 ? 32.708 14.580 -53.903 1.00 51.00 137 GLN A C 1
ATOM 1026 O O . GLN A 1 137 ? 32.374 14.994 -52.793 1.00 51.00 137 GLN A O 1
ATOM 1031 N N . SER A 1 138 ? 32.154 13.481 -54.431 1.00 55.88 138 SER A N 1
ATOM 1032 C CA . SER A 1 138 ? 31.140 12.678 -53.732 1.00 55.88 138 SER A CA 1
ATOM 1033 C C . SER A 1 138 ? 31.752 11.878 -52.582 1.00 55.88 138 SER A C 1
ATOM 1035 O O . SER A 1 138 ? 31.160 11.809 -51.509 1.00 55.88 138 SER A O 1
ATOM 1037 N N . SER A 1 139 ? 32.970 11.348 -52.744 1.00 60.06 139 SER A N 1
ATOM 1038 C CA . SER A 1 139 ? 33.681 10.667 -51.651 1.00 60.06 139 SER A CA 1
ATOM 1039 C C . SER A 1 139 ? 34.086 11.613 -50.515 1.00 60.06 139 SER A C 1
ATOM 1041 O O . SER A 1 139 ? 33.973 11.246 -49.347 1.00 60.06 139 SER A O 1
ATOM 1043 N N . GLU A 1 140 ? 34.512 12.845 -50.820 1.00 63.59 140 GLU A N 1
ATOM 1044 C CA . GLU A 1 140 ? 34.824 13.848 -49.789 1.00 63.59 140 GLU A CA 1
ATOM 1045 C C . GLU A 1 140 ? 33.570 14.310 -49.035 1.00 63.59 140 GLU A C 1
ATOM 1047 O O . GLU A 1 140 ? 33.602 14.444 -47.810 1.00 63.59 140 GLU A O 1
ATOM 1052 N N . SER A 1 141 ? 32.449 14.489 -49.743 1.00 76.12 141 SER A N 1
ATOM 1053 C CA . SER A 1 141 ? 31.169 14.862 -49.134 1.00 76.12 141 SER A CA 1
ATOM 1054 C C . SER A 1 141 ? 30.642 13.772 -48.191 1.00 76.12 141 SER A C 1
ATOM 1056 O O . SER A 1 141 ? 30.298 14.070 -47.046 1.00 76.12 141 SER A O 1
ATOM 1058 N N . ILE A 1 142 ? 30.675 12.499 -48.608 1.00 82.88 142 ILE A N 1
ATOM 1059 C CA . ILE A 1 142 ? 30.256 11.362 -47.771 1.00 82.88 142 ILE A CA 1
ATOM 1060 C C . ILE A 1 142 ? 31.155 11.220 -46.537 1.00 82.88 142 ILE A C 1
ATOM 1062 O O . ILE A 1 142 ? 30.649 11.059 -45.425 1.00 82.88 142 ILE A O 1
ATOM 1066 N N . ASN A 1 143 ? 32.477 11.337 -46.700 1.00 84.06 143 ASN A N 1
ATOM 1067 C CA . ASN A 1 143 ? 33.416 11.276 -45.578 1.00 84.06 143 ASN A CA 1
ATOM 1068 C C . ASN A 1 143 ? 33.195 12.421 -44.579 1.00 84.06 143 ASN A C 1
ATOM 1070 O O . ASN A 1 143 ? 33.281 12.208 -43.367 1.00 84.06 143 ASN A O 1
ATOM 1074 N N . GLY A 1 144 ? 32.861 13.619 -45.067 1.00 87.12 144 GLY A N 1
ATOM 1075 C CA . GLY A 1 144 ? 32.470 14.751 -44.228 1.00 87.12 144 GLY A CA 1
ATOM 1076 C C . GLY A 1 144 ? 31.220 14.458 -43.395 1.00 87.12 144 GLY A C 1
ATOM 1077 O O . GLY A 1 144 ? 31.228 14.672 -42.182 1.00 87.12 144 GLY A O 1
ATOM 1078 N N . ILE A 1 145 ? 30.177 13.903 -44.017 1.00 89.56 145 ILE A N 1
ATOM 1079 C CA . ILE A 1 145 ? 28.917 13.545 -43.346 1.00 89.56 145 ILE A CA 1
ATOM 1080 C C . ILE A 1 145 ? 29.142 12.440 -42.314 1.00 89.56 145 ILE A C 1
ATOM 1082 O O . ILE A 1 145 ? 28.712 12.568 -41.170 1.00 89.56 145 ILE A O 1
ATOM 1086 N N . LEU A 1 146 ? 29.881 11.385 -42.671 1.00 91.31 146 LEU A N 1
ATOM 1087 C CA . LEU A 1 146 ? 30.233 10.305 -41.747 1.00 91.31 146 LEU A CA 1
ATOM 1088 C C . LEU A 1 146 ? 31.015 10.828 -40.537 1.00 91.31 146 LEU A C 1
ATOM 1090 O O . LEU A 1 146 ? 30.750 10.412 -39.409 1.00 91.31 146 LEU A O 1
ATOM 1094 N N . LEU A 1 147 ? 31.950 11.760 -40.742 1.00 92.75 147 LEU A N 1
ATOM 1095 C CA . LEU A 1 147 ? 32.712 12.373 -39.655 1.00 92.75 147 LEU A CA 1
ATOM 1096 C C . LEU A 1 147 ? 31.812 13.192 -38.715 1.00 92.75 147 LEU A C 1
ATOM 1098 O O . LEU A 1 147 ? 31.948 13.095 -37.493 1.00 92.75 147 LEU A O 1
ATOM 1102 N N . VAL A 1 148 ? 30.891 13.990 -39.263 1.00 93.31 148 VAL A N 1
ATOM 1103 C CA . VAL A 1 148 ? 29.941 14.790 -38.473 1.00 93.31 148 VAL A CA 1
ATOM 1104 C C . VAL A 1 148 ? 28.967 13.887 -37.714 1.00 93.31 148 VAL A C 1
ATOM 1106 O O . VAL A 1 148 ? 28.807 14.051 -36.502 1.00 93.31 148 VAL A O 1
ATOM 1109 N N . ALA A 1 149 ? 28.391 12.886 -38.381 1.00 92.81 149 ALA A N 1
ATOM 1110 C CA . ALA A 1 149 ? 27.493 11.912 -37.774 1.00 92.81 149 ALA A CA 1
ATOM 1111 C C . ALA A 1 149 ? 28.174 11.152 -36.626 1.00 92.81 149 ALA A C 1
ATOM 1113 O O . ALA A 1 149 ? 27.638 11.106 -35.519 1.00 92.81 149 ALA A O 1
ATOM 1114 N N . ARG A 1 150 ? 29.396 10.636 -36.829 1.00 93.75 150 ARG A N 1
ATOM 1115 C CA . ARG A 1 150 ? 30.167 9.954 -35.770 1.00 93.75 150 ARG A CA 1
ATOM 1116 C C . ARG A 1 150 ? 30.438 10.869 -34.576 1.00 93.75 150 ARG A C 1
ATOM 1118 O O . ARG A 1 150 ? 30.251 10.442 -33.441 1.00 93.75 150 ARG A O 1
ATOM 1125 N N . ARG A 1 151 ? 30.768 12.146 -34.802 1.00 95.38 151 ARG A N 1
ATOM 1126 C CA . ARG A 1 151 ? 30.911 13.130 -33.712 1.00 95.38 151 ARG A CA 1
ATOM 1127 C C . ARG A 1 151 ? 29.608 13.371 -32.952 1.00 95.38 151 ARG A C 1
ATOM 1129 O O . ARG A 1 151 ? 29.651 13.634 -31.750 1.00 95.38 151 ARG A O 1
ATOM 1136 N N . TYR A 1 152 ? 28.454 13.330 -33.619 1.00 96.62 152 TYR A N 1
ATOM 1137 C CA . TYR A 1 152 ? 27.165 13.411 -32.930 1.00 96.62 152 TYR A CA 1
ATOM 1138 C C . TYR A 1 152 ? 26.886 12.161 -32.096 1.00 96.62 152 TYR A C 1
ATOM 1140 O O . TYR A 1 152 ? 26.438 12.305 -30.959 1.00 96.62 152 TYR A O 1
ATOM 1148 N N . VAL A 1 153 ? 27.237 10.972 -32.594 1.00 94.62 153 VAL A N 1
ATOM 1149 C CA . VAL A 1 153 ? 27.153 9.715 -31.831 1.00 94.62 153 VAL A CA 1
ATOM 1150 C C . VAL A 1 153 ? 28.058 9.745 -30.598 1.00 94.62 153 VAL A C 1
ATOM 1152 O O . VAL A 1 153 ? 27.595 9.442 -29.503 1.00 94.62 153 VAL A O 1
ATOM 1155 N N . GLU A 1 154 ? 29.314 10.177 -30.735 1.00 94.44 154 GLU A N 1
ATOM 1156 C CA . GLU A 1 154 ? 30.261 10.319 -29.612 1.00 94.44 154 GLU A CA 1
ATOM 1157 C C . GLU A 1 154 ? 29.768 11.299 -28.540 1.00 94.44 154 GLU A C 1
ATOM 1159 O O . GLU A 1 154 ? 30.063 11.144 -27.358 1.00 94.44 154 GLU A O 1
ATOM 1164 N N . ARG A 1 155 ? 28.999 12.314 -28.946 1.00 95.38 155 ARG A N 1
ATOM 1165 C CA . ARG A 1 155 ? 28.387 13.304 -28.049 1.00 95.38 155 ARG A CA 1
ATOM 1166 C C . ARG A 1 155 ? 26.992 12.902 -27.563 1.00 95.38 155 ARG A C 1
ATOM 1168 O O . ARG A 1 155 ? 26.309 13.753 -26.996 1.00 95.38 155 ARG A O 1
ATOM 1175 N N . ASP A 1 156 ? 26.560 11.666 -27.820 1.00 93.00 156 ASP A N 1
ATOM 1176 C CA . ASP A 1 156 ? 25.244 11.121 -27.449 1.00 93.00 156 ASP A CA 1
ATOM 1177 C C . ASP A 1 156 ? 24.048 11.931 -28.010 1.00 93.00 156 ASP A C 1
ATOM 1179 O O . ASP A 1 156 ? 22.924 11.898 -27.506 1.00 93.00 156 ASP A O 1
ATOM 1183 N N . LYS A 1 157 ? 24.276 12.665 -29.108 1.00 95.94 157 LYS A N 1
ATOM 1184 C CA . LYS A 1 157 ? 23.259 13.425 -29.853 1.00 95.94 157 LYS A CA 1
ATOM 1185 C C . LYS A 1 157 ? 22.708 12.573 -30.991 1.00 95.94 157 LYS A C 1
ATOM 1187 O O . LYS A 1 157 ? 22.873 12.910 -32.161 1.00 95.94 157 LYS A O 1
ATOM 1192 N N . LEU A 1 158 ? 22.089 11.452 -30.632 1.00 95.00 158 LEU A N 1
ATOM 1193 C CA . LEU A 1 158 ? 21.682 10.410 -31.578 1.00 95.00 158 LEU A CA 1
ATOM 1194 C C . LEU A 1 158 ? 20.664 10.903 -32.620 1.00 95.00 158 LEU A C 1
ATOM 1196 O O . LEU A 1 158 ? 20.805 10.562 -33.788 1.00 95.00 158 LEU A O 1
ATOM 1200 N N . ASP A 1 159 ? 19.718 11.768 -32.240 1.00 95.19 159 ASP A N 1
ATOM 1201 C CA . ASP A 1 159 ? 18.726 12.316 -33.181 1.00 95.19 159 ASP A CA 1
ATOM 1202 C C . ASP A 1 159 ? 19.396 13.154 -34.282 1.00 95.19 159 ASP A C 1
ATOM 1204 O O . ASP A 1 159 ? 19.133 12.962 -35.464 1.00 95.19 159 ASP A O 1
ATOM 1208 N N . ARG A 1 160 ? 20.363 14.005 -33.909 1.00 94.81 160 ARG A N 1
ATOM 1209 C CA . ARG A 1 160 ? 21.146 14.788 -34.881 1.00 94.81 160 ARG A CA 1
ATOM 1210 C C . ARG A 1 160 ? 22.061 13.914 -35.730 1.00 94.81 160 ARG A C 1
ATOM 1212 O O . ARG A 1 160 ? 22.297 14.224 -36.889 1.00 94.81 160 ARG A O 1
ATOM 1219 N N . ALA A 1 161 ? 22.596 12.832 -35.162 1.00 95.69 161 ALA A N 1
ATOM 1220 C CA . ALA A 1 161 ? 23.366 11.870 -35.940 1.00 95.69 161 ALA A CA 1
ATOM 1221 C C . ALA A 1 161 ? 22.492 11.221 -37.023 1.00 95.69 161 ALA A C 1
ATOM 1223 O O . ALA A 1 161 ? 22.942 11.114 -38.158 1.00 95.69 161 ALA A O 1
ATOM 1224 N N . LEU A 1 162 ? 21.252 10.839 -36.695 1.00 95.44 162 LEU A N 1
ATOM 1225 C CA . LEU A 1 162 ? 20.304 10.285 -37.666 1.00 95.44 162 LEU A CA 1
ATOM 1226 C C . LEU A 1 162 ? 19.930 11.296 -38.750 1.00 95.44 162 LEU A C 1
ATOM 1228 O O . LEU A 1 162 ? 19.967 10.930 -39.917 1.00 95.44 162 LEU A O 1
ATOM 1232 N N . GLU A 1 163 ? 19.658 12.555 -38.396 1.00 94.69 163 GLU A N 1
ATOM 1233 C CA . GLU A 1 163 ? 19.368 13.621 -39.372 1.00 94.69 163 GLU A CA 1
ATOM 1234 C C . GLU A 1 163 ? 20.502 13.790 -40.401 1.00 94.69 163 GLU A C 1
ATOM 1236 O O . GLU A 1 163 ? 20.255 13.854 -41.609 1.00 94.69 163 GLU A O 1
ATOM 1241 N N . GLU A 1 164 ? 21.757 13.807 -39.944 1.00 93.31 164 GLU A N 1
ATOM 1242 C CA . GLU A 1 164 ? 22.929 13.907 -40.824 1.00 93.31 164 GLU A CA 1
ATOM 1243 C C . GLU A 1 164 ? 23.115 12.652 -41.690 1.00 93.31 164 GLU A C 1
ATOM 1245 O O . GLU A 1 164 ? 23.410 12.749 -42.883 1.00 93.31 164 GLU A O 1
ATOM 1250 N N . ILE A 1 165 ? 22.905 11.461 -41.120 1.00 92.75 165 ILE A N 1
ATOM 1251 C CA . ILE A 1 165 ? 22.999 10.193 -41.859 1.00 92.75 165 ILE A CA 1
ATOM 1252 C C . ILE A 1 165 ? 21.901 10.099 -42.921 1.00 92.75 165 ILE A C 1
ATOM 1254 O O . ILE A 1 165 ? 22.186 9.716 -44.055 1.00 92.75 165 ILE A O 1
ATOM 1258 N N . ASP A 1 166 ? 20.667 10.473 -42.584 1.00 93.62 166 ASP A N 1
ATOM 1259 C CA . ASP A 1 166 ? 19.532 10.483 -43.506 1.00 93.62 166 ASP A CA 1
ATOM 1260 C C . ASP A 1 166 ? 19.751 11.511 -44.628 1.00 93.62 166 ASP A C 1
ATOM 1262 O O . ASP A 1 166 ? 19.465 11.220 -45.789 1.00 93.62 166 ASP A O 1
ATOM 1266 N N . THR A 1 167 ? 20.356 12.665 -44.322 1.00 91.69 167 THR A N 1
ATOM 1267 C CA . THR A 1 167 ? 20.786 13.647 -45.334 1.00 91.69 167 THR A CA 1
ATOM 1268 C C . THR A 1 167 ? 21.839 13.050 -46.276 1.00 91.69 167 THR A C 1
ATOM 1270 O O . THR A 1 167 ? 21.738 13.189 -47.497 1.00 91.69 167 THR A O 1
ATOM 1273 N N . GLY A 1 168 ? 22.821 12.319 -45.737 1.00 89.69 168 GLY A N 1
ATOM 1274 C CA . GLY A 1 168 ? 23.819 11.602 -46.537 1.00 89.69 168 GLY A CA 1
ATOM 1275 C C . GLY A 1 168 ? 23.223 10.503 -47.416 1.00 89.69 168 GLY A C 1
ATOM 1276 O O . GLY A 1 168 ? 23.595 10.375 -48.582 1.00 89.69 168 GLY A O 1
ATOM 1277 N N . LEU A 1 169 ? 22.264 9.739 -46.892 1.00 89.00 169 LEU A N 1
ATOM 1278 C CA . LEU A 1 169 ? 21.566 8.686 -47.633 1.00 89.00 169 LEU A CA 1
ATOM 1279 C C . LEU A 1 169 ? 20.602 9.237 -48.687 1.00 89.00 169 LEU A C 1
ATOM 1281 O O . LEU A 1 169 ? 20.390 8.577 -49.701 1.00 89.00 169 LEU A O 1
ATOM 1285 N N . ALA A 1 170 ? 20.051 10.438 -48.489 1.00 89.31 170 ALA A N 1
ATOM 1286 C CA . ALA A 1 170 ? 19.248 11.122 -49.500 1.00 89.31 170 ALA A CA 1
ATOM 1287 C C . ALA A 1 170 ? 20.091 11.525 -50.723 1.00 89.31 170 ALA A C 1
ATOM 1289 O O . ALA A 1 170 ? 19.612 11.444 -51.852 1.00 89.31 170 ALA A O 1
ATOM 1290 N N . MET A 1 171 ? 21.352 11.921 -50.509 1.00 84.88 171 MET A N 1
ATOM 1291 C CA . MET A 1 171 ? 22.290 12.240 -51.593 1.00 84.88 171 MET A CA 1
ATOM 1292 C C . MET A 1 171 ? 22.896 10.989 -52.237 1.00 84.88 171 MET A C 1
ATOM 1294 O O . MET A 1 171 ? 23.105 10.960 -53.450 1.00 84.88 171 MET A O 1
ATOM 1298 N N . HIS A 1 172 ? 23.150 9.946 -51.443 1.00 84.81 172 HIS A N 1
ATOM 1299 C CA . HIS A 1 172 ? 23.762 8.698 -51.899 1.00 84.81 172 HIS A CA 1
ATOM 1300 C C . HIS A 1 172 ? 22.985 7.471 -51.398 1.00 84.81 172 HIS A C 1
ATOM 1302 O O . HIS A 1 172 ? 23.409 6.803 -50.444 1.00 84.81 172 HIS A O 1
ATOM 1308 N N . PRO A 1 173 ? 21.856 7.140 -52.054 1.00 85.19 173 PRO A N 1
ATOM 1309 C CA . PRO A 1 173 ? 21.072 5.964 -51.708 1.00 85.19 173 PRO A CA 1
ATOM 1310 C C . PRO A 1 173 ? 21.915 4.696 -51.880 1.00 85.19 173 PRO A C 1
ATOM 1312 O O . PRO A 1 173 ? 22.458 4.446 -52.953 1.00 85.19 173 PRO A O 1
ATOM 1315 N N . GLY A 1 174 ? 22.035 3.892 -50.823 1.00 80.06 174 GLY A N 1
ATOM 1316 C CA . GLY A 1 174 ? 22.753 2.613 -50.873 1.00 80.06 174 GLY A CA 1
ATOM 1317 C C . GLY A 1 174 ? 24.214 2.646 -50.418 1.00 80.06 174 GLY A C 1
ATOM 1318 O O . GLY A 1 174 ? 24.869 1.609 -50.472 1.00 80.06 174 GLY A O 1
ATOM 1319 N N . HIS A 1 175 ? 24.738 3.781 -49.935 1.00 87.00 175 HIS A N 1
ATOM 1320 C CA . HIS A 1 175 ? 26.100 3.808 -49.395 1.00 87.00 175 HIS A CA 1
ATOM 1321 C C . HIS A 1 175 ? 26.228 2.887 -48.157 1.00 87.00 175 HIS A C 1
ATOM 1323 O O . HIS A 1 175 ? 25.559 3.132 -47.144 1.00 87.00 175 HIS A O 1
ATOM 1329 N N . PRO A 1 176 ? 27.096 1.856 -48.185 1.00 81.81 176 PRO A N 1
ATOM 1330 C CA . PRO A 1 176 ? 27.087 0.777 -47.197 1.00 81.81 176 PRO A CA 1
ATOM 1331 C C . PRO A 1 176 ? 27.434 1.255 -45.783 1.00 81.81 176 PRO A C 1
ATOM 1333 O O . PRO A 1 176 ? 26.775 0.856 -44.825 1.00 81.81 176 PRO A O 1
ATOM 1336 N N . GLU A 1 177 ? 28.405 2.162 -45.628 1.00 85.88 177 GLU A N 1
ATOM 1337 C CA . GLU A 1 177 ? 28.780 2.657 -44.294 1.00 85.88 177 GLU A CA 1
ATOM 1338 C C . GLU A 1 177 ? 27.723 3.576 -43.675 1.00 85.88 177 GLU A C 1
ATOM 1340 O O . GLU A 1 177 ? 27.565 3.589 -42.455 1.00 85.88 177 GLU A O 1
ATOM 1345 N N . LEU A 1 178 ? 26.983 4.331 -44.497 1.00 88.31 178 LEU A N 1
ATOM 1346 C CA . LEU A 1 178 ? 25.913 5.202 -44.001 1.00 88.31 178 LEU A CA 1
ATOM 1347 C C . LEU A 1 178 ? 24.718 4.359 -43.549 1.00 88.31 178 LEU A C 1
ATOM 1349 O O . LEU A 1 178 ? 24.145 4.627 -42.498 1.00 88.31 178 LEU A O 1
ATOM 1353 N N . LEU A 1 179 ? 24.391 3.296 -44.292 1.00 89.00 179 LEU A N 1
ATOM 1354 C CA . LEU A 1 179 ? 23.374 2.322 -43.894 1.00 89.00 179 LEU A CA 1
ATOM 1355 C C . LEU A 1 179 ? 23.761 1.581 -42.609 1.00 89.00 179 LEU A C 1
ATOM 1357 O O . LEU A 1 179 ? 22.934 1.442 -41.709 1.00 89.00 179 LEU A O 1
ATOM 1361 N N . TRP A 1 180 ? 25.019 1.145 -42.496 1.00 92.62 180 TRP A N 1
ATOM 1362 C CA . TRP A 1 180 ? 25.524 0.508 -41.281 1.00 92.62 180 TRP A CA 1
ATOM 1363 C C . TRP A 1 180 ? 25.441 1.449 -40.075 1.00 92.62 180 TRP A C 1
ATOM 1365 O O . TRP A 1 180 ? 24.898 1.071 -39.038 1.00 92.62 180 TRP A O 1
ATOM 1375 N N . LEU A 1 181 ? 25.913 2.693 -40.225 1.00 91.19 181 LEU A N 1
ATOM 1376 C CA . LEU A 1 181 ? 25.891 3.679 -39.147 1.00 91.19 181 LEU A CA 1
ATOM 1377 C C . LEU A 1 181 ? 24.456 4.046 -38.752 1.00 91.19 181 LEU A C 1
ATOM 1379 O O . LEU A 1 181 ? 24.171 4.166 -37.565 1.00 91.19 181 LEU A O 1
ATOM 1383 N N . ARG A 1 182 ? 23.534 4.164 -39.715 1.00 93.75 182 ARG A N 1
ATOM 1384 C CA . ARG A 1 182 ? 22.106 4.369 -39.436 1.00 93.75 182 ARG A CA 1
ATOM 1385 C C . ARG A 1 182 ? 21.544 3.257 -38.562 1.00 93.75 182 ARG A C 1
ATOM 1387 O O . ARG A 1 182 ? 20.896 3.549 -37.564 1.00 93.75 182 ARG A O 1
ATOM 1394 N N . ASN A 1 183 ? 21.809 1.999 -38.913 1.00 92.69 183 ASN A N 1
ATOM 1395 C CA . ASN A 1 183 ? 21.327 0.849 -38.149 1.00 92.69 183 ASN A CA 1
ATOM 1396 C C . ASN A 1 183 ? 21.912 0.828 -36.728 1.00 92.69 183 ASN A C 1
ATOM 1398 O O . ASN A 1 183 ? 21.158 0.648 -35.775 1.00 92.69 183 ASN A O 1
ATOM 1402 N N . ASP A 1 184 ? 23.216 1.082 -36.569 1.00 93.94 184 ASP A N 1
ATOM 1403 C CA . ASP A 1 184 ? 23.864 1.181 -35.249 1.00 93.94 184 ASP A CA 1
ATOM 1404 C C . ASP A 1 184 ? 23.245 2.293 -34.386 1.00 93.94 184 ASP A C 1
ATOM 1406 O O . ASP A 1 184 ? 22.922 2.084 -33.215 1.00 93.94 184 ASP A O 1
ATOM 1410 N N . VAL A 1 185 ? 23.024 3.479 -34.962 1.00 94.75 185 VAL A N 1
ATOM 1411 C CA . VAL A 1 185 ? 22.429 4.608 -34.236 1.00 94.75 185 VAL A CA 1
ATOM 1412 C C . VAL A 1 185 ? 20.959 4.348 -33.905 1.00 94.75 185 VAL A C 1
ATOM 1414 O O . VAL A 1 185 ? 20.544 4.625 -32.780 1.00 94.75 185 VAL A O 1
ATOM 1417 N N . CYS A 1 186 ? 20.180 3.768 -34.820 1.00 94.56 186 CYS A N 1
ATOM 1418 C CA . CYS A 1 186 ? 18.797 3.361 -34.560 1.00 94.56 186 CYS A CA 1
ATOM 1419 C C . CYS A 1 186 ? 18.704 2.366 -33.395 1.00 94.56 186 CYS A C 1
ATOM 1421 O O . CYS A 1 186 ? 17.886 2.560 -32.493 1.00 94.56 186 CYS A O 1
ATOM 1423 N N . GLU A 1 187 ? 19.571 1.350 -33.361 1.00 94.62 187 GLU A N 1
ATOM 1424 C CA . GLU A 1 187 ? 19.627 0.397 -32.249 1.00 94.62 187 GLU A CA 1
ATOM 1425 C C . GLU A 1 187 ? 20.009 1.080 -30.931 1.00 94.62 187 GLU A C 1
ATOM 1427 O O . GLU A 1 187 ? 19.369 0.849 -29.904 1.00 94.62 187 GLU A O 1
ATOM 1432 N N . LYS A 1 188 ? 20.981 2.000 -30.945 1.00 94.19 188 LYS A N 1
ATOM 1433 C CA . LYS A 1 188 ? 21.333 2.797 -29.757 1.00 94.19 188 LYS A CA 1
ATOM 1434 C C . LYS A 1 188 ? 20.167 3.646 -29.254 1.00 94.19 188 LYS A C 1
ATOM 1436 O O . LYS A 1 188 ? 19.931 3.696 -28.048 1.00 94.19 188 LYS A O 1
ATOM 1441 N N . VAL A 1 189 ? 19.417 4.287 -30.152 1.00 94.44 189 VAL A N 1
ATOM 1442 C CA . VAL A 1 189 ? 18.217 5.060 -29.793 1.00 94.44 189 VAL A CA 1
ATOM 1443 C C . VAL A 1 189 ? 17.156 4.150 -29.178 1.00 94.44 189 VAL A C 1
ATOM 1445 O O . VAL A 1 189 ? 16.578 4.506 -28.149 1.00 94.44 189 VAL A O 1
ATOM 1448 N N . ARG A 1 190 ? 16.914 2.974 -29.770 1.00 94.88 190 ARG A N 1
ATOM 1449 C CA . ARG A 1 190 ? 15.963 1.983 -29.252 1.00 94.88 190 ARG A CA 1
ATOM 1450 C C . ARG A 1 190 ? 16.336 1.549 -27.834 1.00 94.88 190 ARG A C 1
ATOM 1452 O O . ARG A 1 190 ? 15.519 1.692 -26.927 1.00 94.88 190 ARG A O 1
ATOM 1459 N N . LEU A 1 191 ? 17.584 1.132 -27.621 1.00 94.06 191 LEU A N 1
ATOM 1460 C CA . LEU A 1 191 ? 18.087 0.714 -26.309 1.00 94.06 191 LEU A CA 1
ATOM 1461 C C . LEU A 1 191 ? 18.010 1.839 -25.269 1.00 94.06 191 LEU A C 1
ATOM 1463 O O . LEU A 1 191 ? 17.633 1.599 -24.123 1.00 94.06 191 LEU A O 1
ATOM 1467 N N . LYS A 1 192 ? 18.323 3.082 -25.656 1.00 93.75 192 LYS A N 1
ATOM 1468 C CA . LYS A 1 192 ? 18.230 4.244 -24.760 1.00 93.75 192 LYS A CA 1
ATOM 1469 C C . LYS A 1 192 ? 16.788 4.519 -24.333 1.00 93.75 192 LYS A C 1
ATOM 1471 O O . LYS A 1 192 ? 16.549 4.802 -23.161 1.00 93.75 192 LYS A O 1
ATOM 1476 N N . LYS A 1 193 ? 15.829 4.410 -25.258 1.00 93.38 193 LYS A N 1
ATOM 1477 C CA . LYS A 1 193 ? 14.396 4.551 -24.959 1.00 93.38 193 LYS A CA 1
ATOM 1478 C C . LYS A 1 193 ? 13.906 3.438 -24.034 1.00 93.38 193 LYS A C 1
ATOM 1480 O O . LYS A 1 193 ? 13.252 3.732 -23.039 1.00 93.38 193 LYS A O 1
ATOM 1485 N N . GLU A 1 194 ? 14.271 2.188 -24.309 1.00 94.06 194 GLU A N 1
ATOM 1486 C CA . GLU A 1 194 ? 13.930 1.040 -23.455 1.00 94.06 194 GLU A CA 1
ATOM 1487 C C . GLU A 1 194 ? 14.496 1.193 -22.039 1.00 94.06 194 GLU A C 1
ATOM 1489 O O . GLU A 1 194 ? 13.799 0.951 -21.052 1.00 94.06 194 GLU A O 1
ATOM 1494 N N . LEU A 1 195 ? 15.742 1.657 -21.921 1.00 95.12 195 LEU A N 1
ATOM 1495 C CA . LEU A 1 195 ? 16.378 1.913 -20.633 1.00 95.12 195 LEU A CA 1
ATOM 1496 C C . LEU A 1 195 ? 15.713 3.075 -19.884 1.00 95.12 195 LEU A C 1
ATOM 1498 O O . LEU A 1 195 ? 15.513 2.973 -18.677 1.00 95.12 195 LEU A O 1
ATOM 1502 N N . ALA A 1 196 ? 15.325 4.147 -20.579 1.00 94.31 196 ALA A N 1
ATOM 1503 C CA . ALA A 1 196 ? 14.591 5.259 -19.976 1.00 94.31 196 ALA A CA 1
ATOM 1504 C C . ALA A 1 196 ? 13.227 4.809 -19.430 1.00 94.31 196 ALA A C 1
ATOM 1506 O O . ALA A 1 196 ? 12.896 5.123 -18.290 1.00 94.31 196 ALA A O 1
ATOM 1507 N N . VAL A 1 197 ? 12.481 4.009 -20.199 1.00 93.75 197 VAL A N 1
ATOM 1508 C CA . VAL A 1 197 ? 11.210 3.409 -19.761 1.00 93.75 197 VAL A CA 1
ATOM 1509 C C . VAL A 1 197 ? 11.417 2.522 -18.533 1.00 93.75 197 VAL A C 1
ATOM 1511 O O . VAL A 1 197 ? 10.699 2.648 -17.541 1.00 93.75 197 VAL A O 1
ATOM 1514 N N . ARG A 1 198 ? 12.440 1.660 -18.557 1.00 93.81 198 ARG A N 1
ATOM 1515 C CA . ARG A 1 198 ? 12.769 0.783 -17.429 1.00 93.81 198 ARG A CA 1
ATOM 1516 C C . ARG A 1 198 ? 13.145 1.570 -16.173 1.00 93.81 198 ARG A C 1
ATOM 1518 O O . ARG A 1 198 ? 12.698 1.220 -15.084 1.00 93.81 198 ARG A O 1
ATOM 1525 N N . ASN A 1 199 ? 13.957 2.615 -16.313 1.00 95.19 199 ASN A N 1
ATOM 1526 C CA . ASN A 1 199 ? 14.353 3.466 -15.195 1.00 95.19 199 ASN A CA 1
ATOM 1527 C C . ASN A 1 199 ? 13.151 4.210 -14.620 1.00 95.19 199 ASN A C 1
ATOM 1529 O O . ASN A 1 199 ? 12.959 4.180 -13.410 1.00 95.19 199 ASN A O 1
ATOM 1533 N N . ARG A 1 200 ? 12.296 4.770 -15.481 1.00 95.44 200 ARG A N 1
ATOM 1534 C CA . ARG A 1 200 ? 11.065 5.444 -15.069 1.00 95.44 200 ARG A CA 1
ATOM 1535 C C . ARG A 1 200 ? 10.138 4.517 -14.281 1.00 95.44 200 ARG A C 1
ATOM 1537 O O . ARG A 1 200 ? 9.688 4.885 -13.199 1.00 95.44 200 ARG A O 1
ATOM 1544 N N . LYS A 1 201 ? 9.915 3.289 -14.768 1.00 94.75 201 LYS A N 1
ATOM 1545 C CA . LYS A 1 201 ? 9.161 2.263 -14.029 1.00 94.75 201 LYS A CA 1
ATOM 1546 C C . LYS A 1 201 ? 9.795 1.991 -12.660 1.00 94.75 201 LYS A C 1
ATOM 1548 O O . LYS A 1 201 ? 9.096 1.970 -11.651 1.00 94.75 201 LYS A O 1
ATOM 1553 N N . ASN A 1 202 ? 11.113 1.793 -12.607 1.00 94.75 202 ASN A N 1
ATOM 1554 C CA . ASN A 1 202 ? 11.813 1.503 -11.354 1.00 94.75 202 ASN A CA 1
ATOM 1555 C C . ASN A 1 202 ? 11.733 2.660 -10.347 1.00 94.75 202 ASN A C 1
ATOM 1557 O O . ASN A 1 202 ? 11.553 2.404 -9.162 1.00 94.75 202 ASN A O 1
ATOM 1561 N N . GLU A 1 203 ? 11.849 3.908 -10.801 1.00 96.12 203 GLU A N 1
ATOM 1562 C CA . GLU A 1 203 ? 11.695 5.101 -9.960 1.00 96.12 203 GLU A CA 1
ATOM 1563 C C . GLU A 1 203 ? 10.311 5.144 -9.307 1.00 96.12 203 GLU A C 1
ATOM 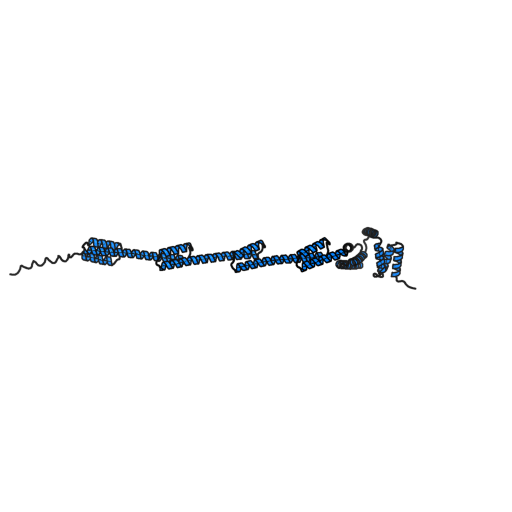1565 O O . GLU A 1 203 ? 10.210 5.311 -8.092 1.00 96.12 203 GLU A O 1
ATOM 1570 N N . LEU A 1 204 ? 9.253 4.915 -10.090 1.00 95.44 204 LEU A N 1
ATOM 1571 C CA . LEU A 1 204 ? 7.881 4.875 -9.582 1.00 95.44 204 LEU A CA 1
ATOM 1572 C C . LEU A 1 204 ? 7.683 3.728 -8.586 1.00 95.44 204 LEU A C 1
ATOM 1574 O O . LEU A 1 204 ? 7.147 3.940 -7.503 1.00 95.44 204 LEU A O 1
ATOM 1578 N N . LEU A 1 205 ? 8.172 2.526 -8.901 1.00 95.12 205 LEU A N 1
ATOM 1579 C CA . LEU A 1 205 ? 8.090 1.380 -7.990 1.00 95.12 205 LEU A CA 1
ATOM 1580 C C . LEU A 1 205 ? 8.831 1.620 -6.668 1.00 95.12 205 LEU A C 1
ATOM 1582 O O . LEU A 1 205 ? 8.369 1.177 -5.616 1.00 95.12 205 LEU A O 1
ATOM 1586 N N . LEU A 1 206 ? 9.978 2.300 -6.707 1.00 96.19 206 LEU A N 1
ATOM 1587 C CA . LEU A 1 206 ? 10.718 2.672 -5.502 1.00 96.19 206 LEU A CA 1
ATOM 1588 C C . LEU A 1 206 ? 9.941 3.693 -4.667 1.00 96.19 206 LEU A C 1
ATOM 1590 O O . LEU A 1 206 ? 9.795 3.476 -3.466 1.00 96.19 206 LEU A O 1
ATOM 1594 N N . ALA A 1 207 ? 9.387 4.733 -5.293 1.00 96.06 207 ALA A N 1
ATOM 1595 C CA . ALA A 1 207 ? 8.573 5.737 -4.608 1.00 96.06 207 ALA A CA 1
ATOM 1596 C C . ALA A 1 207 ? 7.326 5.119 -3.949 1.00 96.06 207 ALA A C 1
ATOM 1598 O O . ALA A 1 207 ? 7.060 5.367 -2.775 1.00 96.06 207 ALA A O 1
ATOM 1599 N N . ILE A 1 208 ? 6.615 4.230 -4.655 1.00 96.56 208 ILE A N 1
ATOM 1600 C CA . ILE A 1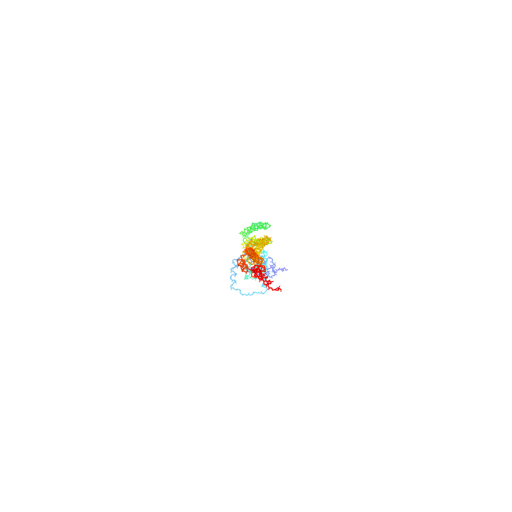 208 ? 5.457 3.498 -4.109 1.00 96.56 208 ILE A CA 1
ATOM 1601 C C . ILE A 1 208 ? 5.857 2.710 -2.856 1.00 96.56 208 ILE A C 1
ATOM 1603 O O . ILE A 1 208 ? 5.173 2.762 -1.834 1.00 96.56 208 ILE A O 1
ATOM 1607 N N . ARG A 1 209 ? 6.984 1.987 -2.911 1.00 94.44 209 ARG A N 1
ATOM 1608 C CA . ARG A 1 209 ? 7.483 1.201 -1.772 1.00 94.44 209 ARG A CA 1
ATOM 1609 C C . ARG A 1 209 ? 7.918 2.077 -0.601 1.00 94.44 209 ARG A C 1
ATOM 1611 O O . ARG A 1 209 ? 7.739 1.666 0.542 1.00 94.44 209 ARG A O 1
ATOM 1618 N N . GLU A 1 210 ? 8.479 3.252 -0.866 1.00 96.62 210 GLU A N 1
ATOM 1619 C CA . GLU A 1 210 ? 8.873 4.210 0.168 1.00 96.62 210 GLU A CA 1
ATOM 1620 C C . GLU A 1 210 ? 7.652 4.769 0.909 1.00 96.62 210 GLU A C 1
ATOM 1622 O O . GLU A 1 210 ? 7.610 4.696 2.139 1.00 96.62 210 GLU A O 1
ATOM 1627 N N . HIS A 1 211 ? 6.630 5.231 0.182 1.00 95.88 211 HIS A N 1
ATOM 1628 C CA . HIS A 1 211 ? 5.371 5.689 0.781 1.00 95.88 211 HIS A CA 1
ATOM 1629 C C . HIS A 1 211 ? 4.676 4.570 1.562 1.00 95.88 211 HIS A C 1
ATOM 1631 O O . HIS A 1 211 ? 4.236 4.768 2.697 1.00 95.88 211 HIS A O 1
ATOM 1637 N N . PHE A 1 212 ? 4.664 3.352 1.013 1.00 95.00 212 PHE A N 1
ATOM 1638 C CA . PHE A 1 212 ? 4.111 2.192 1.706 1.00 95.00 212 PHE A CA 1
ATOM 1639 C C . PHE A 1 212 ? 4.854 1.877 3.013 1.00 95.00 212 PHE A C 1
ATOM 1641 O O . PHE A 1 212 ? 4.219 1.632 4.038 1.00 95.00 212 PHE A O 1
ATOM 1648 N N . ALA A 1 213 ? 6.190 1.946 3.018 1.00 94.62 213 ALA A N 1
ATOM 1649 C CA . ALA A 1 213 ? 6.994 1.746 4.225 1.00 94.62 213 ALA A CA 1
ATOM 1650 C C . ALA A 1 213 ? 6.743 2.821 5.298 1.00 94.62 213 ALA A C 1
ATOM 1652 O O . ALA A 1 213 ? 6.891 2.543 6.488 1.00 94.62 213 ALA A O 1
ATOM 1653 N N . ARG A 1 214 ? 6.342 4.032 4.892 1.00 95.75 214 ARG A N 1
ATOM 1654 C CA . ARG A 1 214 ? 5.956 5.132 5.788 1.00 95.75 214 ARG A CA 1
ATOM 1655 C C . ARG A 1 214 ? 4.485 5.117 6.196 1.00 95.75 214 ARG A C 1
ATOM 1657 O O . ARG A 1 214 ? 4.067 6.003 6.933 1.00 95.75 214 ARG A O 1
ATOM 1664 N N . THR A 1 215 ? 3.700 4.126 5.765 1.00 93.88 215 THR A N 1
ATOM 1665 C CA . THR A 1 215 ? 2.235 4.070 5.957 1.00 93.88 215 THR A CA 1
ATOM 1666 C C . THR A 1 215 ? 1.479 5.264 5.353 1.00 93.88 215 THR A C 1
ATOM 1668 O O . THR A 1 215 ? 0.333 5.533 5.705 1.00 93.88 215 THR A O 1
ATOM 1671 N N . GLU A 1 216 ? 2.100 5.958 4.398 1.00 96.19 216 GLU A N 1
ATOM 1672 C CA . GLU A 1 216 ? 1.511 7.052 3.620 1.00 96.19 216 GLU A CA 1
ATOM 1673 C C . GLU A 1 216 ? 0.682 6.454 2.471 1.00 96.19 216 GLU A C 1
ATOM 1675 O O . GLU A 1 216 ? 1.060 6.503 1.301 1.00 96.19 216 GLU A O 1
ATOM 1680 N N . PHE A 1 217 ? -0.431 5.793 2.811 1.00 95.75 217 PHE A N 1
ATOM 1681 C CA . PHE A 1 217 ? -1.225 5.028 1.840 1.00 95.75 217 PHE A CA 1
ATOM 1682 C C . PHE A 1 217 ? -1.788 5.898 0.709 1.00 95.75 217 PHE A C 1
ATOM 1684 O O . PHE A 1 217 ? -1.792 5.463 -0.440 1.00 95.75 217 PHE A O 1
ATOM 1691 N N . ASP A 1 218 ? -2.217 7.123 1.013 1.00 94.88 218 ASP A N 1
ATOM 1692 C CA . ASP A 1 218 ? -2.804 8.028 0.020 1.00 94.88 218 ASP A CA 1
ATOM 1693 C C . ASP A 1 218 ? -1.765 8.465 -1.027 1.00 94.88 218 ASP A C 1
ATOM 1695 O O . ASP A 1 218 ? -2.029 8.394 -2.229 1.00 94.88 218 ASP A O 1
ATOM 1699 N N . ASP A 1 219 ? -0.550 8.816 -0.593 1.00 95.94 219 ASP A N 1
ATOM 1700 C CA . ASP A 1 219 ? 0.556 9.180 -1.489 1.00 95.94 219 ASP A CA 1
ATOM 1701 C C . ASP A 1 219 ? 1.034 7.978 -2.319 1.00 95.94 219 ASP A C 1
ATOM 1703 O O . ASP A 1 219 ? 1.319 8.100 -3.517 1.00 95.94 219 ASP A O 1
ATOM 1707 N N . ALA A 1 220 ? 1.059 6.785 -1.714 1.00 96.69 220 ALA A N 1
ATOM 1708 C CA . ALA A 1 220 ? 1.371 5.548 -2.420 1.00 96.69 220 ALA A CA 1
ATOM 1709 C C . ALA A 1 220 ? 0.343 5.252 -3.527 1.00 96.69 220 ALA A C 1
ATOM 1711 O O . ALA A 1 220 ? 0.731 4.911 -4.645 1.00 96.69 220 ALA A O 1
ATOM 1712 N N . LEU A 1 221 ? -0.955 5.425 -3.246 1.00 94.69 221 LEU A N 1
ATOM 1713 C CA . LEU A 1 221 ? -2.035 5.219 -4.215 1.00 94.69 221 LEU A CA 1
ATOM 1714 C C . LEU A 1 221 ? -2.031 6.272 -5.330 1.00 94.69 221 LEU A C 1
ATOM 1716 O O . LEU A 1 221 ? -2.238 5.921 -6.490 1.00 94.69 221 LEU A O 1
ATOM 1720 N N . LEU A 1 222 ? -1.732 7.537 -5.022 1.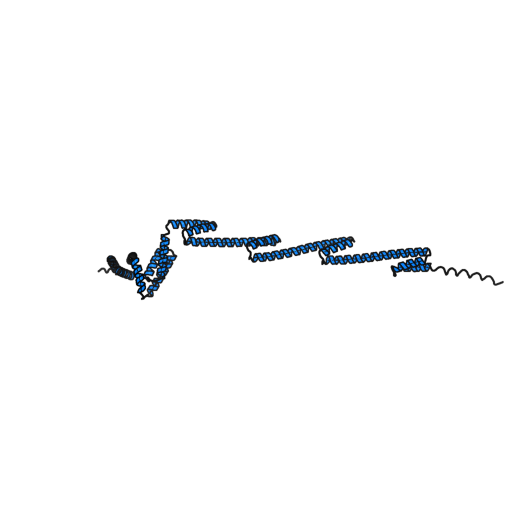00 96.62 222 LEU A N 1
ATOM 1721 C CA . LEU A 1 222 ? -1.530 8.571 -6.044 1.00 96.62 222 LEU A CA 1
ATOM 1722 C C . LEU A 1 222 ? -0.355 8.221 -6.963 1.00 96.62 222 LEU A C 1
ATOM 1724 O O . LEU A 1 222 ? -0.466 8.310 -8.188 1.00 96.62 222 LEU A O 1
ATOM 1728 N N . THR A 1 223 ? 0.755 7.753 -6.388 1.00 96.69 223 THR A N 1
ATOM 1729 C CA . THR A 1 223 ? 1.919 7.319 -7.170 1.00 96.69 223 THR A CA 1
ATOM 1730 C C . THR A 1 223 ? 1.580 6.098 -8.034 1.00 96.69 223 THR A C 1
ATOM 1732 O O . THR A 1 223 ? 1.942 6.060 -9.211 1.00 96.69 223 THR A O 1
ATOM 1735 N N . ILE A 1 224 ? 0.805 5.137 -7.520 1.00 96.31 224 ILE A N 1
ATOM 1736 C CA . ILE A 1 224 ? 0.284 4.010 -8.309 1.00 96.31 224 ILE A CA 1
ATOM 1737 C C . ILE A 1 224 ? -0.580 4.491 -9.476 1.00 96.31 224 ILE A C 1
ATOM 1739 O O . ILE A 1 224 ? -0.386 4.017 -10.591 1.00 96.31 224 ILE A O 1
ATOM 1743 N N . GLN A 1 225 ? -1.488 5.446 -9.265 1.00 95.88 225 GLN A N 1
ATOM 1744 C CA . GLN A 1 225 ? -2.329 5.983 -10.340 1.00 95.88 225 GLN A CA 1
ATOM 1745 C C . GLN A 1 225 ? -1.485 6.601 -11.456 1.00 95.88 225 GLN A C 1
ATOM 1747 O O . GLN A 1 225 ? -1.727 6.335 -12.634 1.00 95.88 225 GLN A O 1
ATOM 1752 N N . THR A 1 226 ? -0.452 7.374 -11.100 1.00 95.88 226 THR A N 1
ATOM 1753 C CA . THR A 1 226 ? 0.490 7.893 -12.102 1.00 95.88 226 THR A CA 1
ATOM 1754 C C . THR A 1 226 ? 1.220 6.764 -12.831 1.00 95.88 226 THR A C 1
ATOM 1756 O O . THR A 1 226 ? 1.302 6.785 -14.058 1.00 95.88 226 THR A O 1
ATOM 1759 N N . ALA A 1 227 ? 1.655 5.725 -12.117 1.00 95.81 227 ALA A N 1
ATOM 1760 C CA . ALA A 1 227 ? 2.332 4.580 -12.709 1.00 95.81 227 ALA A CA 1
ATOM 1761 C C . ALA A 1 227 ? 1.427 3.754 -13.639 1.00 95.81 227 ALA A C 1
ATOM 1763 O O . ALA A 1 227 ? 1.872 3.388 -14.718 1.00 95.81 227 ALA A O 1
ATOM 1764 N N . LEU A 1 228 ? 0.157 3.528 -13.292 1.00 94.88 228 LEU A N 1
ATOM 1765 C CA . LEU A 1 228 ? -0.821 2.846 -14.152 1.00 94.88 228 LEU A CA 1
ATOM 1766 C C . LEU A 1 228 ? -1.237 3.693 -15.359 1.00 94.88 228 LEU A C 1
ATOM 1768 O O . LEU A 1 228 ? -1.595 3.148 -16.399 1.00 94.88 228 LEU A O 1
ATOM 1772 N N . SER A 1 229 ? -1.160 5.023 -15.258 1.00 95.88 229 SER A N 1
ATOM 1773 C CA . SER A 1 229 ? -1.389 5.903 -16.409 1.00 95.88 229 SER A CA 1
ATOM 1774 C C . SER A 1 229 ? -0.262 5.806 -17.447 1.00 95.88 229 SER A C 1
ATOM 1776 O O . SER A 1 229 ? -0.523 5.890 -18.647 1.00 95.88 229 SER A O 1
ATOM 1778 N N . GLU A 1 230 ? 0.979 5.586 -16.993 1.00 94.44 230 GLU A N 1
ATOM 1779 C CA . GLU A 1 230 ? 2.153 5.376 -17.851 1.00 94.44 230 GLU A CA 1
ATOM 1780 C C . GLU A 1 230 ? 2.291 3.900 -18.294 1.00 94.44 230 GLU A C 1
ATOM 1782 O O . GLU A 1 230 ? 2.739 3.628 -19.409 1.00 94.44 230 GLU A O 1
ATOM 1787 N N . PHE A 1 231 ? 1.879 2.948 -17.446 1.00 95.06 231 PHE A N 1
ATOM 1788 C CA . PHE A 1 231 ? 2.057 1.497 -17.602 1.00 95.06 231 PHE A CA 1
ATOM 1789 C C . PHE A 1 231 ? 0.777 0.713 -17.220 1.00 95.06 231 PHE A C 1
ATOM 1791 O O . PHE A 1 231 ? 0.738 0.067 -16.170 1.00 95.06 231 PHE A O 1
ATOM 1798 N N . PRO A 1 232 ? -0.277 0.736 -18.057 1.00 92.56 232 PRO A N 1
ATOM 1799 C CA . PRO A 1 232 ? -1.609 0.238 -17.685 1.00 92.56 232 PRO A CA 1
ATOM 1800 C C . PRO A 1 232 ? -1.700 -1.277 -17.446 1.00 92.56 232 PRO A C 1
ATOM 1802 O O . PRO A 1 232 ? -2.496 -1.712 -16.618 1.00 92.56 232 PRO A O 1
ATOM 1805 N N . ASP A 1 233 ? -0.873 -2.078 -18.123 1.00 93.31 233 ASP A N 1
ATOM 1806 C CA . ASP A 1 233 ? -0.921 -3.550 -18.055 1.00 93.31 233 ASP A CA 1
ATOM 1807 C C . ASP A 1 233 ? 0.177 -4.153 -17.157 1.00 93.31 233 ASP A C 1
ATOM 1809 O O . ASP A 1 233 ? 0.452 -5.358 -17.197 1.00 93.31 233 ASP A O 1
ATOM 1813 N N . ASP A 1 234 ? 0.853 -3.324 -16.360 1.00 94.75 234 ASP A N 1
ATOM 1814 C CA . ASP A 1 234 ? 1.973 -3.777 -15.545 1.00 94.75 234 ASP A CA 1
ATOM 1815 C C . ASP A 1 234 ? 1.503 -4.567 -14.316 1.00 94.75 234 ASP A C 1
ATOM 1817 O O . ASP A 1 234 ? 0.937 -4.029 -13.361 1.00 94.75 234 ASP A O 1
ATOM 1821 N N . GLN A 1 235 ? 1.776 -5.872 -14.333 1.00 94.19 235 GLN A N 1
ATOM 1822 C CA . GLN A 1 235 ? 1.389 -6.800 -13.270 1.00 94.19 235 GLN A CA 1
ATOM 1823 C C . GLN A 1 235 ? 1.973 -6.420 -11.902 1.00 94.19 235 GLN A C 1
ATOM 1825 O O . GLN A 1 235 ? 1.295 -6.607 -10.893 1.00 94.19 235 GLN A O 1
ATOM 1830 N N . ASP A 1 236 ? 3.197 -5.882 -11.847 1.00 93.31 236 ASP A N 1
ATOM 1831 C CA . ASP A 1 236 ? 3.836 -5.535 -10.573 1.00 93.31 236 ASP A CA 1
ATOM 1832 C C . ASP A 1 236 ? 3.115 -4.350 -9.917 1.00 93.31 236 ASP A C 1
ATOM 1834 O O . ASP A 1 236 ? 2.889 -4.342 -8.705 1.00 93.31 236 ASP A O 1
ATOM 1838 N N . ILE A 1 237 ? 2.731 -3.355 -10.725 1.00 95.12 237 ILE A N 1
ATOM 1839 C CA . ILE A 1 237 ? 2.030 -2.154 -10.257 1.00 95.12 237 ILE A CA 1
ATOM 1840 C C . ILE A 1 237 ? 0.608 -2.513 -9.802 1.00 95.12 237 ILE A C 1
ATOM 1842 O O . ILE A 1 237 ? 0.202 -2.108 -8.713 1.00 95.12 237 ILE A O 1
ATOM 1846 N N . LEU A 1 238 ? -0.115 -3.334 -10.570 1.00 94.81 238 LEU A N 1
ATOM 1847 C CA . LEU A 1 238 ? -1.457 -3.808 -10.202 1.00 94.81 238 LEU A CA 1
ATOM 1848 C C . LEU A 1 238 ? -1.451 -4.641 -8.910 1.00 94.81 238 LEU A C 1
ATOM 1850 O O . LEU A 1 238 ? -2.337 -4.506 -8.066 1.00 94.81 238 LEU A O 1
ATOM 1854 N N . GLN A 1 239 ? -0.443 -5.497 -8.716 1.00 95.06 239 GLN A N 1
ATOM 1855 C CA . GLN A 1 239 ? -0.301 -6.253 -7.469 1.00 95.06 239 GLN A CA 1
ATOM 1856 C C . GLN A 1 239 ? -0.018 -5.337 -6.275 1.00 95.06 239 GLN A C 1
ATOM 1858 O O . GLN A 1 239 ? -0.571 -5.555 -5.196 1.00 95.06 239 GLN A O 1
ATOM 1863 N N . LEU A 1 240 ? 0.820 -4.311 -6.454 1.00 94.50 240 LEU A N 1
ATOM 1864 C CA . LEU A 1 240 ? 1.088 -3.327 -5.406 1.00 94.50 240 LEU A CA 1
ATOM 1865 C C . LEU A 1 240 ? -0.159 -2.516 -5.048 1.00 94.50 240 LEU A C 1
ATOM 1867 O O . LEU A 1 240 ? -0.394 -2.295 -3.864 1.00 94.50 240 LEU A O 1
ATOM 1871 N N . GLU A 1 241 ? -0.984 -2.137 -6.027 1.00 95.75 241 GLU A N 1
ATOM 1872 C CA . GLU A 1 241 ? -2.267 -1.466 -5.785 1.00 95.75 241 GLU A CA 1
ATOM 1873 C C . GLU A 1 241 ? -3.159 -2.281 -4.845 1.00 95.75 241 GLU A C 1
ATOM 1875 O O . GLU A 1 241 ? -3.609 -1.777 -3.816 1.00 95.75 241 GLU A O 1
ATOM 1880 N N . GLN A 1 242 ? -3.354 -3.565 -5.155 1.00 95.62 242 GLN A N 1
ATOM 1881 C CA . GLN A 1 242 ? -4.170 -4.468 -4.341 1.00 95.62 242 GLN A CA 1
ATOM 1882 C C . GLN A 1 242 ? -3.594 -4.669 -2.935 1.00 95.62 242 GLN A C 1
ATOM 1884 O O . GLN A 1 242 ? -4.338 -4.752 -1.957 1.00 95.62 242 GLN A O 1
ATOM 1889 N N . GLN A 1 243 ? -2.268 -4.764 -2.812 1.00 95.62 243 GLN A N 1
ATOM 1890 C CA . GLN A 1 243 ? -1.609 -4.912 -1.514 1.00 95.62 243 GLN A CA 1
ATOM 1891 C C . GLN A 1 243 ? -1.766 -3.657 -0.654 1.00 95.62 243 GLN A C 1
ATOM 1893 O O . GLN A 1 243 ? -2.059 -3.764 0.538 1.00 95.62 243 GLN A O 1
ATOM 1898 N N . ILE A 1 244 ? -1.583 -2.480 -1.253 1.00 96.19 244 ILE A N 1
ATOM 1899 C CA . ILE A 1 244 ? -1.658 -1.189 -0.571 1.00 96.19 244 ILE A CA 1
ATOM 1900 C C . ILE A 1 244 ? -3.100 -0.876 -0.175 1.00 96.19 244 ILE A C 1
ATOM 1902 O O . ILE A 1 244 ? -3.321 -0.485 0.969 1.00 96.19 244 ILE A O 1
ATOM 1906 N N . SER A 1 245 ? -4.083 -1.123 -1.047 1.00 95.50 245 SER A N 1
ATOM 1907 C CA . SER A 1 245 ? -5.499 -0.914 -0.715 1.00 95.50 245 SER A CA 1
ATOM 1908 C C . SER A 1 245 ? -5.953 -1.819 0.435 1.00 95.50 245 SER A C 1
ATOM 1910 O O . SER A 1 245 ? -6.542 -1.344 1.406 1.00 95.50 245 SER A O 1
ATOM 1912 N N . ALA A 1 246 ? -5.590 -3.105 0.398 1.00 95.94 246 ALA A N 1
ATOM 1913 C CA . ALA A 1 246 ? -5.905 -4.044 1.471 1.00 95.94 246 ALA A CA 1
ATOM 1914 C C . ALA A 1 246 ? -5.195 -3.685 2.787 1.00 95.94 246 ALA A C 1
ATOM 1916 O O . ALA A 1 246 ? -5.750 -3.871 3.872 1.00 95.94 246 ALA A O 1
ATOM 1917 N N . ALA A 1 247 ? -3.960 -3.182 2.715 1.00 95.38 247 ALA A N 1
ATOM 1918 C CA . ALA A 1 247 ? -3.236 -2.706 3.888 1.00 95.38 247 ALA A CA 1
ATOM 1919 C C . ALA A 1 247 ? -3.877 -1.443 4.481 1.00 95.38 247 ALA A C 1
ATOM 1921 O O . ALA A 1 247 ? -4.034 -1.375 5.700 1.00 95.38 247 ALA A O 1
ATOM 1922 N N . GLN A 1 248 ? -4.297 -0.492 3.642 1.00 96.50 248 GLN A N 1
ATOM 1923 C CA . GLN A 1 248 ? -4.994 0.722 4.065 1.00 96.50 248 GLN A CA 1
ATOM 1924 C C . GLN A 1 248 ? -6.315 0.384 4.761 1.00 96.50 248 GLN A C 1
ATOM 1926 O O . GLN A 1 248 ? -6.581 0.896 5.847 1.00 96.50 248 GLN A O 1
ATOM 1931 N N . GLU A 1 249 ? -7.116 -0.515 4.186 1.00 96.00 249 GLU A N 1
ATOM 1932 C CA . GLU A 1 249 ? -8.388 -0.935 4.778 1.00 96.00 249 GLU A CA 1
ATOM 1933 C C . GLU A 1 249 ? -8.177 -1.585 6.153 1.00 96.00 249 GLU A C 1
ATOM 1935 O O . GLU A 1 249 ? -8.820 -1.205 7.132 1.00 96.00 249 GLU A O 1
ATOM 1940 N N . ARG A 1 250 ? -7.217 -2.514 6.265 1.00 95.69 250 ARG A N 1
ATOM 1941 C CA . ARG A 1 250 ? -6.869 -3.141 7.552 1.00 95.69 250 ARG A CA 1
ATOM 1942 C C . ARG A 1 250 ? -6.391 -2.117 8.574 1.00 95.69 250 ARG A C 1
ATOM 1944 O O . ARG A 1 250 ? -6.778 -2.196 9.737 1.00 95.69 250 ARG A O 1
ATOM 1951 N N . TRP A 1 251 ? -5.560 -1.165 8.153 1.00 95.31 251 TRP A N 1
ATOM 1952 C CA . TRP A 1 251 ? -5.069 -0.103 9.024 1.00 95.31 251 TRP A CA 1
ATOM 1953 C C . TRP A 1 251 ? -6.222 0.771 9.531 1.00 95.31 251 TRP A C 1
ATOM 1955 O O . TRP A 1 251 ? -6.323 1.009 10.731 1.00 95.31 251 TRP A O 1
ATOM 1965 N N . GLN A 1 252 ? -7.149 1.167 8.654 1.00 94.75 252 GLN A N 1
ATOM 1966 C CA . GLN A 1 252 ? -8.337 1.935 9.032 1.00 94.75 252 GLN A CA 1
ATOM 1967 C C . GLN A 1 252 ? -9.238 1.167 10.005 1.00 94.75 252 GLN A C 1
ATOM 1969 O O . GLN A 1 252 ? -9.683 1.744 10.996 1.00 94.75 252 GLN A O 1
ATOM 1974 N N . GLN A 1 253 ? -9.477 -0.125 9.763 1.00 95.12 253 GLN A N 1
ATOM 1975 C CA . GLN A 1 253 ? -10.276 -0.973 10.653 1.00 95.12 253 GLN A CA 1
ATOM 1976 C C . GLN A 1 253 ? -9.648 -1.083 12.046 1.00 95.12 253 GLN A C 1
ATOM 1978 O O . GLN A 1 253 ? -10.341 -0.897 13.046 1.00 95.12 253 GLN A O 1
ATOM 1983 N N . LEU A 1 254 ? -8.335 -1.332 12.124 1.00 95.19 254 LEU A N 1
ATOM 1984 C CA . LEU A 1 254 ? -7.611 -1.380 13.396 1.00 95.19 254 LEU A CA 1
ATOM 1985 C C . LEU A 1 254 ? -7.695 -0.045 14.132 1.00 95.19 254 LEU A C 1
ATOM 1987 O O . LEU A 1 254 ? -8.017 -0.015 15.315 1.00 95.19 254 LEU A O 1
ATOM 1991 N N . HIS A 1 255 ? -7.484 1.060 13.424 1.00 93.81 255 HIS A N 1
ATOM 1992 C CA . HIS A 1 255 ? -7.493 2.382 14.035 1.00 93.81 255 HIS A CA 1
ATOM 1993 C C . HIS A 1 255 ? -8.896 2.804 14.505 1.00 93.81 255 HIS A C 1
ATOM 1995 O O . HIS A 1 255 ? -9.050 3.456 15.537 1.00 93.81 255 HIS A O 1
ATOM 2001 N N . GLN A 1 256 ? -9.949 2.409 13.782 1.00 92.12 256 GLN A N 1
ATOM 2002 C CA . GLN A 1 256 ? -11.334 2.586 14.227 1.00 92.12 256 GLN A CA 1
ATOM 2003 C C . GLN A 1 256 ? -11.642 1.732 15.458 1.00 92.12 256 GLN A C 1
ATOM 2005 O O . GLN A 1 256 ? -12.253 2.229 16.403 1.00 92.12 256 GLN A O 1
ATOM 2010 N N . PHE A 1 257 ? -11.192 0.477 15.468 1.00 92.38 257 PHE A N 1
ATOM 2011 C CA . PHE A 1 257 ? -11.356 -0.419 16.606 1.00 92.38 257 PHE A CA 1
ATOM 2012 C C . PHE A 1 257 ? -10.633 0.106 17.855 1.00 92.38 257 PHE A C 1
ATOM 2014 O O . PHE A 1 257 ? -11.201 0.096 18.946 1.00 92.38 257 PHE A O 1
ATOM 2021 N N . GLU A 1 258 ? -9.414 0.629 17.707 1.00 94.06 258 GLU A N 1
ATOM 2022 C CA . GLU A 1 258 ? -8.665 1.274 18.791 1.00 94.06 258 GLU A CA 1
ATOM 2023 C C . GLU A 1 258 ? -9.406 2.493 19.342 1.00 94.06 258 GLU A C 1
ATOM 2025 O O . GLU A 1 258 ? -9.628 2.568 20.549 1.00 94.06 258 GLU A O 1
ATOM 2030 N N . LYS A 1 259 ? -9.891 3.392 18.476 1.00 93.00 259 LYS A N 1
ATOM 2031 C CA . LYS A 1 259 ? -10.696 4.551 18.899 1.00 93.00 259 LYS A CA 1
ATOM 2032 C C . LYS A 1 259 ? -11.977 4.145 19.622 1.00 93.00 259 LYS A C 1
ATOM 2034 O O . LYS A 1 259 ? -12.334 4.756 20.627 1.00 93.00 259 LYS A O 1
ATOM 2039 N N . GLN A 1 260 ? -12.670 3.115 19.136 1.00 91.06 260 GLN A N 1
ATOM 2040 C CA . GLN A 1 260 ? -13.851 2.576 19.813 1.00 91.06 260 GLN A CA 1
ATOM 2041 C C . GLN A 1 260 ? -13.490 2.018 21.190 1.00 91.06 260 GLN A C 1
ATOM 2043 O O . GLN A 1 260 ? -14.178 2.308 22.165 1.00 91.06 260 GLN A O 1
ATOM 2048 N N . LYS A 1 261 ? -12.388 1.269 21.299 1.00 93.81 261 LYS A N 1
ATOM 2049 C CA . LYS A 1 261 ? -11.904 0.732 22.574 1.00 93.81 261 LYS A CA 1
ATOM 2050 C C . LYS A 1 261 ? -11.522 1.840 23.559 1.00 93.81 261 LYS A C 1
ATOM 2052 O O . LYS A 1 261 ? -11.854 1.741 24.736 1.00 93.81 261 LYS A O 1
ATOM 2057 N N . GLU A 1 262 ? -10.853 2.894 23.100 1.00 94.88 262 GLU A N 1
ATOM 2058 C CA . GLU A 1 262 ? -10.528 4.068 23.918 1.00 94.88 262 GLU A CA 1
ATOM 2059 C C . GLU A 1 262 ? -11.788 4.786 24.411 1.00 94.88 262 GLU A C 1
ATOM 2061 O O . GLU A 1 262 ? -11.888 5.090 25.600 1.00 94.88 262 GLU A O 1
ATOM 2066 N N . ALA A 1 263 ? -12.774 4.990 23.532 1.00 94.12 263 ALA A N 1
ATOM 2067 C CA . ALA A 1 263 ? -14.060 5.576 23.900 1.00 94.12 263 ALA A CA 1
ATOM 2068 C C . ALA A 1 263 ? -14.802 4.718 24.939 1.00 94.12 263 ALA A C 1
ATOM 2070 O O . ALA A 1 263 ? -15.266 5.232 25.954 1.00 94.12 263 ALA A O 1
ATOM 2071 N N . VAL A 1 264 ? -14.850 3.397 24.744 1.00 95.31 264 VAL A N 1
ATOM 2072 C CA . VAL A 1 264 ? -15.435 2.457 25.713 1.00 95.31 264 VAL A CA 1
ATOM 2073 C C . VAL A 1 264 ? -14.711 2.531 27.057 1.00 95.31 264 VAL A C 1
ATOM 2075 O O . VAL A 1 264 ? -15.364 2.642 28.091 1.00 95.31 264 VAL A O 1
ATOM 2078 N N . ASN A 1 265 ? -13.376 2.537 27.064 1.00 95.94 265 ASN A N 1
ATOM 2079 C CA . ASN A 1 265 ? -12.590 2.662 28.292 1.00 95.94 265 ASN A CA 1
ATOM 2080 C C . ASN A 1 265 ? -12.863 3.985 29.024 1.00 95.94 265 ASN A C 1
ATOM 2082 O O . ASN A 1 265 ? -12.907 4.012 30.255 1.00 95.94 265 ASN A O 1
ATOM 2086 N N . LEU A 1 266 ? -13.066 5.084 28.295 1.00 97.31 266 LEU A N 1
ATOM 2087 C CA . LEU A 1 266 ? -13.433 6.367 28.891 1.00 97.31 266 LEU A CA 1
ATOM 2088 C C . LEU A 1 266 ? -14.786 6.284 29.614 1.00 97.31 266 LEU A C 1
ATOM 2090 O O . LEU A 1 266 ? -14.885 6.723 30.761 1.00 97.31 266 LEU A O 1
ATOM 2094 N N . HIS A 1 267 ? -15.794 5.677 28.986 1.00 96.06 267 HIS A N 1
ATOM 2095 C CA . HIS A 1 267 ? -17.108 5.478 29.605 1.00 96.06 267 HIS A CA 1
ATOM 2096 C C . HIS A 1 267 ? -17.027 4.549 30.821 1.00 96.06 267 HIS A C 1
ATOM 2098 O O . HIS A 1 267 ? -17.534 4.887 31.886 1.00 96.06 267 HIS A O 1
ATOM 2104 N N . VAL A 1 268 ? -16.306 3.425 30.715 1.00 96.69 268 VAL A N 1
ATOM 2105 C CA . VAL A 1 268 ? -16.098 2.491 31.836 1.00 96.69 268 VAL A CA 1
ATOM 2106 C C . VAL A 1 268 ? -15.427 3.191 33.019 1.00 96.69 268 VAL A C 1
ATOM 2108 O O . VAL A 1 268 ? -15.911 3.103 34.145 1.00 96.69 268 VAL A O 1
ATOM 2111 N N . THR A 1 269 ? -14.334 3.922 32.785 1.00 97.62 269 THR A N 1
ATOM 2112 C CA . THR A 1 269 ? -13.608 4.619 33.862 1.00 97.62 269 THR A CA 1
ATOM 2113 C C . THR A 1 269 ? -14.418 5.758 34.477 1.00 97.62 269 THR A C 1
ATOM 2115 O O . THR A 1 269 ? -14.298 6.022 35.675 1.00 97.62 269 THR A O 1
ATOM 2118 N N . THR A 1 270 ? -15.254 6.436 33.688 1.00 97.50 270 THR A N 1
ATOM 2119 C CA . THR A 1 270 ? -16.138 7.499 34.179 1.00 97.50 270 THR A CA 1
ATOM 2120 C C . THR A 1 270 ? -17.283 6.923 35.004 1.00 97.50 270 THR A C 1
ATOM 2122 O O . THR A 1 270 ? -17.496 7.384 36.123 1.00 97.50 270 THR A O 1
ATOM 2125 N N . ALA A 1 271 ? -17.938 5.863 34.530 1.00 96.50 271 ALA A N 1
ATOM 2126 C CA . ALA A 1 271 ? -18.978 5.166 35.278 1.00 96.50 271 ALA A CA 1
ATOM 2127 C C . ALA A 1 271 ? -18.442 4.593 36.600 1.00 96.50 271 ALA A C 1
ATOM 2129 O O . ALA A 1 271 ? -19.027 4.831 37.650 1.00 96.50 271 ALA A O 1
ATOM 2130 N N . GLN A 1 272 ? -17.270 3.948 36.593 1.00 95.81 272 GLN A N 1
ATOM 2131 C CA . GLN A 1 272 ? -16.619 3.467 37.821 1.00 95.81 272 GLN A CA 1
ATOM 2132 C C . GLN A 1 272 ? -16.314 4.596 38.815 1.00 95.81 272 GLN A C 1
ATOM 2134 O O . GLN A 1 272 ? -16.435 4.408 40.024 1.00 95.81 272 GLN A O 1
ATOM 2139 N N . ARG A 1 273 ? -15.926 5.781 38.330 1.00 97.88 273 ARG A N 1
ATOM 2140 C CA . ARG A 1 273 ? -15.705 6.953 39.187 1.00 97.88 273 ARG A CA 1
ATOM 2141 C C . ARG A 1 273 ? -17.010 7.464 39.796 1.00 97.88 273 ARG A C 1
ATOM 2143 O O . ARG A 1 273 ? -17.008 7.849 40.958 1.00 97.88 273 ARG A O 1
ATOM 2150 N N . LEU A 1 274 ? -18.097 7.475 39.027 1.00 96.31 274 LEU A N 1
ATOM 2151 C CA . LEU A 1 274 ? -19.425 7.868 39.503 1.00 96.31 274 LEU A CA 1
ATOM 2152 C C . LEU A 1 274 ? -19.962 6.872 40.540 1.00 96.31 274 LEU A C 1
ATOM 2154 O O . LEU A 1 274 ? -20.502 7.296 41.556 1.00 96.31 274 LEU A O 1
ATOM 2158 N N . MET A 1 275 ? -19.702 5.575 40.355 1.00 93.75 275 MET A N 1
ATOM 2159 C CA . MET A 1 275 ? -19.988 4.539 41.356 1.00 93.75 275 MET A CA 1
ATOM 2160 C C . MET A 1 275 ? -19.240 4.783 42.668 1.00 93.75 275 MET A C 1
ATOM 2162 O O . MET A 1 275 ? -19.822 4.677 43.734 1.00 93.75 275 MET A O 1
ATOM 2166 N N . GLN A 1 276 ? -17.960 5.167 42.613 1.00 94.44 276 GLN A N 1
ATOM 2167 C CA . GLN A 1 276 ? -17.190 5.514 43.820 1.00 94.44 276 GLN A CA 1
ATOM 2168 C C . GLN A 1 276 ? -17.702 6.773 44.540 1.00 94.44 276 GLN A C 1
ATOM 2170 O O . GLN A 1 276 ? -17.253 7.064 45.646 1.00 94.44 276 GLN A O 1
ATOM 2175 N N . GLN A 1 277 ? -18.572 7.550 43.896 1.00 95.00 277 GLN A N 1
ATOM 2176 C CA . GLN A 1 277 ? -19.212 8.741 44.453 1.00 95.00 277 GLN A CA 1
ATOM 2177 C C . GLN A 1 277 ? -20.672 8.477 44.853 1.00 95.00 277 GLN A C 1
ATOM 2179 O O . GLN A 1 277 ? -21.381 9.442 45.131 1.00 95.00 277 GLN A O 1
ATOM 2184 N N . ASP A 1 278 ? -21.121 7.216 44.829 1.00 91.69 278 ASP A N 1
ATOM 2185 C CA . ASP A 1 278 ? -22.504 6.787 45.086 1.00 91.69 278 ASP A CA 1
ATOM 2186 C C . ASP A 1 278 ? -23.536 7.441 44.144 1.00 91.69 278 ASP A C 1
ATOM 2188 O O . ASP A 1 278 ? -24.710 7.610 44.463 1.00 91.69 278 ASP A O 1
ATOM 2192 N N . LYS A 1 279 ? -23.100 7.839 42.941 1.00 93.56 279 LYS A N 1
ATOM 2193 C CA . LYS A 1 279 ? -23.949 8.461 41.917 1.00 93.56 279 LYS A CA 1
ATOM 2194 C C . LYS A 1 279 ? -24.439 7.423 40.913 1.00 93.56 279 LYS A C 1
ATOM 2196 O O . LYS A 1 279 ? -24.018 7.415 39.752 1.00 93.56 279 LYS A O 1
ATOM 2201 N N . TRP A 1 280 ? -25.315 6.536 41.366 1.00 92.19 280 TRP A N 1
ATOM 2202 C CA . TRP A 1 280 ? -25.736 5.355 40.607 1.00 92.19 280 TRP A CA 1
ATOM 2203 C C . TRP A 1 280 ? -26.454 5.68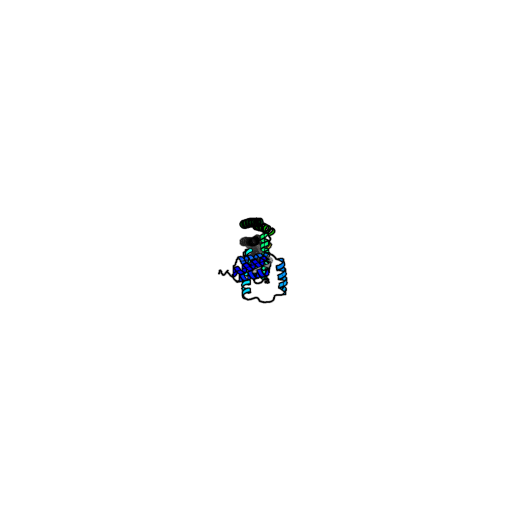6 39.292 1.00 92.19 280 TRP A C 1
ATOM 2205 O O . TRP A 1 280 ? -26.104 5.124 38.255 1.00 92.19 280 TRP A O 1
ATOM 2215 N N . ASP A 1 281 ? -27.372 6.657 39.295 1.00 91.31 281 ASP A N 1
ATOM 2216 C CA . ASP A 1 281 ? -28.116 7.059 38.090 1.00 91.31 281 ASP A CA 1
ATOM 2217 C C . ASP A 1 281 ? -27.207 7.675 37.018 1.00 91.31 281 ASP A C 1
ATOM 2219 O O . ASP A 1 281 ? -27.320 7.361 35.831 1.00 91.31 281 ASP A O 1
ATOM 2223 N N . GLU A 1 282 ? -26.267 8.535 37.435 1.00 94.12 282 GLU A N 1
ATOM 2224 C CA . GLU A 1 282 ? -25.277 9.134 36.532 1.00 94.12 282 GLU A CA 1
ATOM 2225 C C . GLU A 1 282 ? -24.354 8.045 35.957 1.00 94.12 282 GLU A C 1
ATOM 2227 O O . GLU A 1 282 ? -24.045 8.060 34.764 1.00 94.12 282 GLU A O 1
ATOM 2232 N N . ALA A 1 283 ? -23.938 7.075 36.782 1.00 95.25 283 ALA A N 1
ATOM 2233 C CA . ALA A 1 283 ? -23.119 5.951 36.339 1.00 95.25 283 ALA A CA 1
ATOM 2234 C C . ALA A 1 283 ? -23.858 5.066 35.322 1.00 95.25 283 ALA A C 1
ATOM 2236 O O . ALA A 1 283 ? -23.268 4.673 34.315 1.00 95.25 283 ALA A O 1
ATOM 2237 N N . LEU A 1 284 ? -25.146 4.784 35.545 1.00 94.50 284 LEU A N 1
ATOM 2238 C CA . LEU A 1 284 ? -25.968 3.988 34.632 1.00 94.50 284 LEU A CA 1
ATOM 2239 C C . LEU A 1 284 ? -26.190 4.711 33.298 1.00 94.50 284 LEU A C 1
ATOM 2241 O O . LEU A 1 284 ? -26.078 4.092 32.238 1.00 94.50 284 LEU A O 1
ATOM 2245 N N . ALA A 1 285 ? -26.430 6.025 33.335 1.00 94.50 285 ALA A N 1
ATOM 2246 C CA . ALA A 1 285 ? -26.524 6.845 32.131 1.00 94.50 285 ALA A CA 1
ATOM 2247 C C . ALA A 1 285 ? -25.220 6.811 31.316 1.00 94.50 285 ALA A C 1
ATOM 2249 O O . ALA A 1 285 ? -25.260 6.641 30.097 1.00 94.50 285 ALA A O 1
ATOM 2250 N N . GLU A 1 286 ? -24.063 6.902 31.977 1.00 96.19 286 GLU A N 1
ATOM 2251 C CA . GLU A 1 286 ? -22.753 6.830 31.323 1.00 96.19 286 GLU A CA 1
ATOM 2252 C C . GLU A 1 286 ? -22.495 5.453 30.684 1.00 96.19 286 GLU A C 1
ATOM 2254 O O . GLU A 1 286 ? -21.991 5.367 29.561 1.00 96.19 286 GLU A O 1
ATOM 2259 N N . VAL A 1 287 ? -22.895 4.363 31.349 1.00 95.88 287 VAL A N 1
ATOM 2260 C CA . VAL A 1 287 ? -22.824 3.008 30.775 1.00 95.88 287 VAL A CA 1
ATOM 2261 C C . VAL A 1 287 ? -23.733 2.870 29.558 1.00 95.88 287 VAL A C 1
ATOM 2263 O O . VAL A 1 287 ? -23.302 2.325 28.541 1.00 95.88 287 VAL A O 1
ATOM 2266 N N . ALA A 1 288 ? -24.958 3.396 29.623 1.00 94.31 288 ALA A N 1
ATOM 2267 C CA . ALA A 1 288 ? -25.889 3.381 28.499 1.00 94.31 288 ALA A CA 1
ATOM 2268 C C . ALA A 1 288 ? -25.337 4.155 27.287 1.00 94.31 288 ALA A C 1
ATOM 2270 O O . ALA A 1 288 ? -25.438 3.681 26.152 1.00 94.31 288 ALA A O 1
ATOM 2271 N N . LEU A 1 289 ? -24.687 5.305 27.515 1.00 95.25 289 LEU A N 1
ATOM 2272 C CA . LEU A 1 289 ? -23.974 6.046 26.468 1.00 95.25 289 LEU A CA 1
ATOM 2273 C C . LEU A 1 289 ? -22.831 5.217 25.868 1.00 95.25 289 LEU A C 1
ATOM 2275 O O . LEU A 1 289 ? -22.707 5.140 24.645 1.00 95.25 289 LEU A O 1
ATOM 2279 N N . GLY A 1 290 ? -22.047 4.532 26.702 1.00 94.75 290 GLY A N 1
ATOM 2280 C CA . GLY A 1 290 ? -21.006 3.617 26.235 1.00 94.75 290 GLY A CA 1
ATOM 2281 C C . GLY A 1 290 ? -21.551 2.456 25.393 1.00 94.75 290 GLY A C 1
ATOM 2282 O O . GLY A 1 290 ? -20.949 2.092 24.381 1.00 94.75 290 GLY A O 1
ATOM 2283 N N . LEU A 1 291 ? -22.700 1.885 25.767 1.00 94.12 291 LEU A N 1
ATOM 2284 C CA . LEU A 1 291 ? -23.352 0.799 25.024 1.00 94.12 291 LEU A CA 1
ATOM 2285 C C . LEU A 1 291 ? -23.933 1.275 23.686 1.00 94.12 291 LEU A C 1
ATOM 2287 O O . LEU A 1 291 ? -24.010 0.486 22.749 1.00 94.12 291 LEU A O 1
ATOM 2291 N N . LEU A 1 292 ? -24.270 2.560 23.542 1.00 95.12 292 LEU A N 1
ATOM 2292 C CA . LEU A 1 292 ? -24.622 3.134 22.240 1.00 95.12 292 LEU A CA 1
ATOM 2293 C C . LEU A 1 292 ? -23.424 3.110 21.272 1.00 95.12 292 LEU A C 1
ATOM 2295 O O . LEU A 1 292 ? -23.598 2.876 20.076 1.00 95.12 292 LEU A O 1
ATOM 2299 N N . VAL A 1 293 ? -22.209 3.331 21.790 1.00 92.25 293 VAL A N 1
ATOM 2300 C CA . VAL A 1 293 ? -20.958 3.293 21.012 1.00 92.25 293 VAL A CA 1
ATOM 2301 C C . VAL A 1 293 ? -20.534 1.853 20.711 1.00 92.25 293 VAL A C 1
ATOM 2303 O O . VAL A 1 293 ? -20.124 1.554 19.589 1.00 92.25 293 VAL A O 1
ATOM 2306 N N . ALA A 1 294 ? -20.643 0.954 21.692 1.00 93.06 294 ALA A N 1
ATOM 2307 C CA . ALA A 1 294 ? -20.280 -0.455 21.561 1.00 93.06 294 ALA A CA 1
ATOM 2308 C C . ALA A 1 294 ? -21.345 -1.374 22.196 1.00 93.06 294 ALA A C 1
ATOM 2310 O O . ALA A 1 294 ? -21.174 -1.817 23.338 1.00 93.06 294 ALA A O 1
ATOM 2311 N N . PRO A 1 295 ? -22.405 -1.740 21.444 1.00 92.44 295 PRO A N 1
ATOM 2312 C CA . PRO A 1 295 ? -23.556 -2.490 21.970 1.00 92.44 295 PRO A CA 1
ATOM 2313 C C . PRO A 1 295 ? -23.225 -3.860 22.567 1.00 92.44 295 PRO A C 1
ATOM 2315 O O . PRO A 1 295 ? -23.977 -4.387 23.379 1.00 92.44 295 PRO A O 1
ATOM 2318 N N . PHE A 1 296 ? -22.100 -4.448 22.162 1.00 92.06 296 PHE A N 1
ATOM 2319 C CA . PHE A 1 296 ? -21.669 -5.781 22.584 1.00 92.06 296 PHE A CA 1
ATOM 2320 C C . PHE A 1 296 ? -20.424 -5.749 23.478 1.00 92.06 296 PHE A C 1
ATOM 2322 O O . PHE A 1 296 ? -19.722 -6.753 23.587 1.00 92.06 296 PHE A O 1
ATOM 2329 N N . SER A 1 297 ? -20.116 -4.604 24.096 1.00 94.56 297 SER A N 1
ATOM 2330 C CA . SER A 1 297 ? -18.978 -4.502 25.009 1.00 94.56 297 SER A CA 1
ATOM 2331 C C . SER A 1 297 ? -19.208 -5.365 26.264 1.00 94.56 297 SER A C 1
ATOM 2333 O O . SER A 1 297 ? -20.161 -5.118 27.016 1.00 94.56 297 SER A O 1
ATOM 2335 N N . PRO A 1 298 ? -18.356 -6.375 26.532 1.00 93.00 298 PRO A N 1
ATOM 2336 C CA . PRO A 1 298 ? -18.509 -7.230 27.707 1.00 93.00 298 PRO A CA 1
ATOM 2337 C C . PRO A 1 298 ? -18.312 -6.443 29.009 1.00 93.00 298 PRO A C 1
ATOM 2339 O O . PRO A 1 298 ? -18.996 -6.711 29.992 1.00 93.00 298 PRO A O 1
ATOM 2342 N N . ASP A 1 299 ? -17.436 -5.437 29.000 1.00 94.12 299 ASP A N 1
ATOM 2343 C CA . ASP A 1 299 ? -17.113 -4.642 30.186 1.00 94.12 299 ASP A CA 1
ATOM 2344 C C . ASP A 1 299 ? -18.283 -3.737 30.584 1.00 94.12 299 ASP A C 1
ATOM 2346 O O . ASP A 1 299 ? -18.668 -3.689 31.750 1.00 94.12 299 ASP A O 1
ATOM 2350 N N . LEU A 1 300 ? -18.907 -3.069 29.606 1.00 94.75 300 LEU A N 1
ATOM 2351 C CA . LEU A 1 300 ? -20.058 -2.195 29.850 1.00 94.75 300 LEU A CA 1
ATOM 2352 C C . LEU A 1 300 ? -21.302 -2.990 30.256 1.00 94.75 300 LEU A C 1
ATOM 2354 O O . LEU A 1 300 ? -21.987 -2.603 31.194 1.00 94.75 300 LEU A O 1
ATOM 2358 N N . THR A 1 301 ? -21.566 -4.130 29.610 1.00 94.38 301 THR A N 1
ATOM 2359 C CA . THR A 1 301 ? -22.697 -4.999 29.990 1.00 94.38 301 THR A CA 1
ATOM 2360 C C . THR A 1 301 ? -22.508 -5.643 31.366 1.00 94.38 301 THR A C 1
ATOM 2362 O O . THR A 1 301 ? -23.485 -5.889 32.077 1.00 94.38 301 THR A O 1
ATOM 2365 N N . ALA A 1 302 ? -21.266 -5.926 31.774 1.00 94.19 302 ALA A N 1
ATOM 2366 C CA . ALA A 1 302 ? -20.968 -6.359 33.134 1.00 94.19 302 ALA A CA 1
ATOM 2367 C C . ALA A 1 302 ? -21.207 -5.228 34.147 1.00 94.19 302 ALA A C 1
ATOM 2369 O O . ALA A 1 302 ? -21.822 -5.480 35.185 1.00 94.19 302 ALA A O 1
ATOM 2370 N N . LEU A 1 303 ? -20.782 -3.999 33.828 1.00 94.44 303 LEU A N 1
ATOM 2371 C CA . LEU A 1 303 ? -20.981 -2.830 34.689 1.00 94.44 303 LEU A CA 1
ATOM 2372 C C . LEU A 1 303 ? -22.467 -2.474 34.843 1.00 94.44 303 LEU A C 1
ATOM 2374 O O . LEU A 1 303 ? -22.922 -2.238 35.956 1.00 94.44 303 LEU A O 1
ATOM 2378 N N . GLU A 1 304 ? -23.239 -2.507 33.754 1.00 95.75 304 GLU A N 1
ATOM 2379 C CA . GLU A 1 304 ? -24.692 -2.290 33.760 1.00 95.75 304 GLU A CA 1
ATOM 2380 C C . GLU A 1 304 ? -25.391 -3.267 34.714 1.00 95.75 304 GLU A C 1
ATOM 2382 O O . GLU A 1 304 ? -26.144 -2.867 35.598 1.00 95.75 304 GLU A O 1
ATOM 2387 N N . LYS A 1 305 ? -25.085 -4.566 34.594 1.00 93.38 305 LYS A N 1
ATOM 2388 C CA . LYS A 1 305 ? -25.643 -5.599 35.481 1.00 93.38 305 LYS A CA 1
ATOM 2389 C C . LYS A 1 305 ? -25.241 -5.407 36.937 1.00 93.38 305 LYS A C 1
ATOM 2391 O O . LYS A 1 305 ? -25.998 -5.807 37.818 1.00 93.38 305 LYS A O 1
ATOM 2396 N N . GLN A 1 306 ? -24.045 -4.885 37.192 1.00 93.56 306 GLN A N 1
ATOM 2397 C CA . GLN A 1 306 ? -23.597 -4.578 38.544 1.00 93.56 306 GLN A CA 1
ATOM 2398 C C . GLN A 1 306 ? -24.393 -3.403 39.123 1.00 93.56 306 GLN A C 1
ATOM 2400 O O . GLN A 1 306 ? -24.927 -3.534 40.217 1.00 93.56 306 GLN A O 1
ATOM 2405 N N . LEU A 1 307 ? -24.534 -2.311 38.369 1.00 92.88 307 LEU A N 1
ATOM 2406 C CA . LEU A 1 307 ? -25.291 -1.121 38.771 1.00 92.88 307 LEU A CA 1
ATOM 2407 C C . LEU A 1 307 ? -26.760 -1.431 39.070 1.00 92.88 307 LEU A C 1
ATOM 2409 O O . LEU A 1 307 ? -27.269 -1.038 40.112 1.00 92.88 307 LEU A O 1
ATOM 2413 N N . LEU A 1 308 ? -27.420 -2.199 38.200 1.00 90.56 308 LEU A N 1
ATOM 2414 C CA . LEU A 1 308 ? -28.825 -2.574 38.390 1.00 90.56 308 LEU A CA 1
ATOM 2415 C C . LEU A 1 308 ? -29.049 -3.449 39.632 1.00 90.56 308 LEU A C 1
ATOM 2417 O O . LEU A 1 308 ? -30.127 -3.421 40.216 1.00 90.56 308 LEU A O 1
ATOM 2421 N N . ARG A 1 309 ? -28.051 -4.249 40.034 1.00 89.44 309 ARG A N 1
ATOM 2422 C CA . ARG A 1 309 ? -28.133 -5.039 41.272 1.00 89.44 309 ARG A CA 1
ATOM 2423 C C . ARG A 1 309 ? -28.023 -4.161 42.509 1.00 89.44 309 ARG A C 1
ATOM 2425 O O . ARG A 1 309 ? -28.764 -4.404 43.450 1.00 89.44 309 ARG A O 1
ATOM 2432 N N . GLU A 1 310 ? -27.128 -3.177 42.482 1.00 87.12 310 GLU A N 1
ATOM 2433 C CA . GLU A 1 310 ? -26.935 -2.254 43.603 1.00 87.12 310 GLU A CA 1
ATOM 2434 C C . GLU A 1 310 ? -28.163 -1.351 43.795 1.00 87.12 310 GLU A C 1
ATOM 2436 O O . GLU A 1 310 ? -28.654 -1.203 44.909 1.00 87.12 310 GLU A O 1
ATOM 2441 N N . GLN A 1 311 ? -28.747 -0.845 42.700 1.00 83.38 311 GLN A N 1
ATOM 2442 C CA . GLN A 1 311 ? -29.999 -0.079 42.764 1.00 83.38 311 GLN A CA 1
ATOM 2443 C C . GLN A 1 311 ? -31.152 -0.899 43.353 1.00 83.38 311 GLN A C 1
ATOM 2445 O O . GLN A 1 311 ? -31.895 -0.401 44.192 1.00 83.38 311 GLN A O 1
ATOM 2450 N N . ALA A 1 312 ? -31.281 -2.167 42.954 1.00 82.69 312 ALA A N 1
ATOM 2451 C CA . ALA A 1 312 ? -32.316 -3.038 43.499 1.00 82.69 312 ALA A CA 1
ATOM 2452 C C . ALA A 1 312 ? -32.122 -3.314 45.002 1.00 82.69 312 ALA A C 1
ATOM 2454 O O . ALA A 1 312 ? -33.110 -3.424 45.723 1.00 82.69 312 ALA A O 1
ATOM 2455 N N . SER A 1 313 ? -30.876 -3.419 45.485 1.00 78.12 313 SER A N 1
ATOM 2456 C CA . SER A 1 313 ? -30.622 -3.569 46.922 1.00 78.12 313 SER A CA 1
ATOM 2457 C C . SER A 1 313 ? -30.891 -2.290 47.709 1.00 78.12 313 SER A C 1
ATOM 2459 O O . SER A 1 313 ? -31.412 -2.378 48.817 1.00 78.12 313 SER A O 1
ATOM 2461 N N . ASP A 1 314 ? -30.580 -1.119 47.150 1.00 72.50 314 ASP A N 1
ATOM 2462 C CA . ASP A 1 314 ? -30.831 0.164 47.814 1.00 72.50 314 ASP A CA 1
ATOM 2463 C C . ASP A 1 314 ? -32.338 0.445 47.940 1.00 72.50 314 ASP A C 1
ATOM 2465 O O . ASP A 1 314 ? -32.796 0.827 49.017 1.00 72.50 314 ASP A O 1
ATOM 2469 N N . GLU A 1 315 ? -33.128 0.164 46.896 1.00 73.31 315 GLU A N 1
ATOM 2470 C CA . GLU A 1 315 ? -34.596 0.267 46.953 1.00 73.31 315 GLU A CA 1
ATOM 2471 C C . GLU A 1 315 ? -35.198 -0.673 48.016 1.00 73.31 315 GLU A C 1
ATOM 2473 O O . GLU A 1 315 ? -36.075 -0.270 48.780 1.00 73.31 315 GLU A O 1
ATOM 2478 N N . GLU A 1 316 ? -34.695 -1.909 48.132 1.00 72.69 316 GLU A N 1
ATOM 2479 C CA . GLU A 1 316 ? -35.169 -2.877 49.134 1.00 72.69 316 GLU A CA 1
ATOM 2480 C C . GLU A 1 316 ? -34.835 -2.434 50.576 1.00 72.69 316 GLU A C 1
ATOM 2482 O O . GLU A 1 316 ? -35.625 -2.636 51.507 1.00 72.69 316 GLU A O 1
ATOM 2487 N N . ILE A 1 317 ? -33.687 -1.778 50.776 1.00 67.62 317 ILE A N 1
ATOM 2488 C CA . ILE A 1 317 ? -33.284 -1.214 52.074 1.00 67.62 317 ILE A CA 1
ATOM 2489 C C . ILE A 1 317 ? -34.115 0.031 52.423 1.00 67.62 317 ILE A C 1
ATOM 2491 O O . ILE A 1 317 ? -34.512 0.201 53.580 1.00 67.62 317 ILE A O 1
ATOM 2495 N N . GLU A 1 318 ? -34.400 0.907 51.457 1.00 67.94 318 GLU A N 1
ATOM 2496 C CA . GLU A 1 318 ? -35.234 2.089 51.697 1.00 67.94 318 GLU A CA 1
ATOM 2497 C C . GLU A 1 318 ? -36.681 1.713 52.039 1.00 67.94 318 GLU A C 1
ATOM 2499 O O . GLU A 1 318 ? -37.234 2.243 53.010 1.00 67.94 318 GLU A O 1
ATOM 2504 N N . ASP A 1 319 ? -37.269 0.754 51.320 1.00 69.44 319 ASP A N 1
ATOM 2505 C CA . ASP A 1 319 ? -38.625 0.271 51.594 1.00 69.44 319 ASP A CA 1
ATOM 2506 C C . ASP A 1 319 ? -38.724 -0.371 52.986 1.00 69.44 319 ASP A C 1
ATOM 2508 O O . ASP A 1 319 ? -39.643 -0.067 53.755 1.00 69.44 319 ASP A O 1
ATOM 2512 N N . THR A 1 320 ? -37.747 -1.201 53.367 1.00 73.06 320 THR A N 1
ATOM 2513 C CA . THR A 1 320 ? -37.721 -1.823 54.703 1.00 73.06 320 THR A CA 1
ATOM 2514 C C . THR A 1 320 ? -37.548 -0.785 55.817 1.00 73.06 320 THR A C 1
ATOM 2516 O O . THR A 1 320 ? -38.333 -0.767 56.767 1.00 73.06 320 THR A O 1
ATOM 2519 N N . SER A 1 321 ? -36.626 0.168 55.665 1.00 75.00 321 SER A N 1
ATOM 2520 C CA . SER A 1 321 ? -36.435 1.296 56.593 1.00 75.00 321 SER A CA 1
ATOM 2521 C C . SER A 1 321 ? -37.706 2.141 56.784 1.00 75.00 321 SER A C 1
ATOM 2523 O O . SER A 1 321 ? -38.079 2.504 57.911 1.00 75.00 321 SER A O 1
ATOM 2525 N N . ALA A 1 322 ? -38.422 2.439 55.696 1.00 76.31 322 ALA A N 1
ATOM 2526 C CA . ALA A 1 322 ? -39.674 3.184 55.752 1.00 76.31 322 ALA A CA 1
ATOM 2527 C C . ALA A 1 322 ? -40.765 2.401 56.501 1.00 76.31 322 ALA A C 1
ATOM 2529 O O . ALA A 1 322 ? -41.479 2.983 57.330 1.00 76.31 322 ALA A O 1
ATOM 2530 N N . THR A 1 323 ? -40.871 1.088 56.263 1.00 83.81 323 THR A N 1
ATOM 2531 C CA . THR A 1 323 ? -41.804 0.224 57.002 1.00 83.81 323 THR A CA 1
ATOM 2532 C C . THR A 1 323 ? -41.456 0.132 58.487 1.00 83.81 323 THR A C 1
ATOM 2534 O O . THR A 1 323 ? -42.347 0.311 59.318 1.00 83.81 323 THR A O 1
ATOM 2537 N N . ASP A 1 324 ? -40.178 -0.008 58.842 1.00 85.31 324 ASP A N 1
ATOM 2538 C CA . ASP A 1 324 ? -39.711 -0.045 60.233 1.00 85.31 324 ASP A CA 1
ATOM 2539 C C . ASP A 1 324 ? -40.027 1.259 60.975 1.00 85.31 324 ASP A C 1
ATOM 2541 O O . ASP A 1 324 ? -40.491 1.251 62.120 1.00 85.31 324 ASP A O 1
ATOM 2545 N N . THR A 1 325 ? -39.854 2.401 60.306 1.00 86.56 325 THR A N 1
ATOM 2546 C CA . THR A 1 325 ? -40.181 3.717 60.870 1.00 86.56 325 THR A CA 1
ATOM 2547 C C . THR A 1 325 ? -41.687 3.861 61.111 1.00 86.56 325 THR A C 1
ATOM 2549 O O . THR A 1 325 ? -42.111 4.370 62.155 1.00 86.56 325 THR A O 1
ATOM 2552 N N . GLN A 1 326 ? -42.518 3.384 60.179 1.00 88.31 326 GLN A N 1
ATOM 2553 C CA . GLN A 1 326 ? -43.972 3.370 60.350 1.00 88.31 326 GLN A CA 1
ATOM 2554 C C . GLN A 1 326 ? -44.400 2.442 61.490 1.00 88.31 326 GLN A C 1
ATOM 2556 O O . GLN A 1 326 ? -45.231 2.840 62.308 1.00 88.31 326 GLN A O 1
ATOM 2561 N N . ILE A 1 327 ? -43.813 1.248 61.595 1.00 91.50 327 ILE A N 1
ATOM 2562 C CA . ILE A 1 327 ? -44.067 0.312 62.696 1.00 91.50 327 ILE A CA 1
ATOM 2563 C C . ILE A 1 327 ? -43.713 0.965 64.035 1.00 91.50 327 ILE A C 1
ATOM 2565 O O . ILE A 1 327 ? -44.527 0.946 64.960 1.00 91.50 327 ILE A O 1
ATOM 2569 N N . ALA A 1 328 ? -42.549 1.612 64.135 1.00 92.06 328 ALA A N 1
ATOM 2570 C CA . ALA A 1 328 ? -42.124 2.302 65.349 1.00 92.06 328 ALA A CA 1
ATOM 2571 C C . ALA A 1 328 ? -43.102 3.417 65.763 1.00 92.06 328 ALA A C 1
ATOM 2573 O O . ALA A 1 328 ? -43.478 3.503 66.934 1.00 92.06 328 ALA A O 1
ATOM 2574 N N . LEU A 1 329 ? -43.571 4.237 64.813 1.00 92.38 329 LEU A N 1
ATOM 2575 C CA . LEU A 1 329 ? -44.571 5.279 65.076 1.00 92.38 329 LEU A CA 1
ATOM 2576 C C . LEU A 1 329 ? -45.888 4.693 65.600 1.00 92.38 329 LEU A C 1
ATOM 2578 O O . LEU A 1 329 ? -46.431 5.192 66.585 1.00 92.38 329 LEU A O 1
ATOM 2582 N N . ARG A 1 330 ? -46.373 3.607 64.986 1.00 94.94 330 ARG A N 1
ATOM 2583 C CA . ARG A 1 330 ? -47.605 2.917 65.406 1.00 94.94 330 ARG A CA 1
ATOM 2584 C C . ARG A 1 330 ? -47.481 2.334 66.811 1.00 94.94 330 ARG A C 1
ATOM 2586 O O . ARG A 1 330 ? -48.400 2.475 67.615 1.00 94.94 330 ARG A O 1
ATOM 2593 N N . ILE A 1 331 ? -46.326 1.750 67.139 1.00 96.19 331 ILE A N 1
ATOM 2594 C CA . ILE A 1 331 ? -46.031 1.257 68.489 1.00 96.19 331 ILE A CA 1
ATOM 2595 C C . ILE A 1 331 ? -46.072 2.403 69.512 1.00 96.19 331 ILE A C 1
ATOM 2597 O O . ILE A 1 331 ? -46.705 2.260 70.559 1.00 96.19 331 ILE A O 1
ATOM 2601 N N . ILE A 1 332 ? -45.445 3.547 69.213 1.00 96.00 332 ILE A N 1
ATOM 2602 C CA . ILE A 1 332 ? -45.446 4.718 70.107 1.00 96.00 332 ILE A CA 1
ATOM 2603 C C . ILE A 1 332 ? -46.878 5.209 70.350 1.00 96.00 332 ILE A C 1
ATOM 2605 O O . ILE A 1 332 ? -47.279 5.373 71.504 1.00 96.00 332 ILE A O 1
ATOM 2609 N N . SER A 1 333 ? -47.673 5.384 69.289 1.00 94.56 333 SER A N 1
ATOM 2610 C CA . SER A 1 333 ? -49.076 5.799 69.410 1.00 94.56 333 SER A CA 1
ATOM 2611 C C . SER A 1 333 ? -49.907 4.802 70.224 1.00 94.56 333 SER A C 1
ATOM 2613 O O . SER A 1 333 ? -50.686 5.211 71.088 1.00 94.56 333 SER A O 1
ATOM 2615 N N . ALA A 1 334 ? -49.705 3.496 70.027 1.00 97.12 334 ALA A N 1
ATOM 2616 C CA . ALA A 1 334 ? -50.369 2.462 70.816 1.00 97.12 334 ALA A CA 1
ATOM 2617 C C . ALA A 1 334 ? -50.032 2.561 72.316 1.00 97.12 334 ALA A C 1
ATOM 2619 O O . ALA A 1 334 ? -50.924 2.477 73.166 1.00 97.12 334 ALA A O 1
ATOM 2620 N N . GLU A 1 335 ? -48.762 2.781 72.668 1.00 95.44 335 GLU A N 1
ATOM 2621 C CA . GLU A 1 335 ? -48.354 2.974 74.063 1.00 95.44 335 GLU A CA 1
ATOM 2622 C C . GLU A 1 335 ? -48.950 4.247 74.684 1.00 95.44 335 GLU A C 1
ATOM 2624 O O . GLU A 1 335 ? -49.293 4.253 75.870 1.00 95.44 335 GLU A O 1
ATOM 2629 N N . GLU A 1 336 ? -49.086 5.326 73.912 1.00 95.88 336 GLU A N 1
ATOM 2630 C CA . GLU A 1 336 ? -49.727 6.566 74.358 1.00 95.88 336 GLU A CA 1
ATOM 2631 C C . GLU A 1 336 ? -51.223 6.376 74.629 1.00 95.88 336 GLU A C 1
ATOM 2633 O O . GLU A 1 336 ? -51.690 6.722 75.719 1.00 95.88 336 GLU A O 1
ATOM 2638 N N . TYR A 1 337 ? -51.966 5.747 73.712 1.00 96.56 337 TYR A N 1
ATOM 2639 C CA . TYR A 1 337 ? -53.378 5.416 73.933 1.00 96.56 337 TYR A CA 1
ATOM 2640 C C . TYR A 1 337 ? -53.569 4.505 75.149 1.00 96.56 337 TYR A C 1
ATOM 2642 O O . TYR A 1 337 ? -54.478 4.721 75.956 1.00 96.56 337 TYR A O 1
ATOM 2650 N N . ALA A 1 338 ? -52.671 3.538 75.351 1.00 95.12 338 ALA A N 1
ATOM 2651 C CA . ALA A 1 338 ? -52.703 2.670 76.522 1.00 95.12 338 ALA A CA 1
ATOM 2652 C C . ALA A 1 338 ? -52.468 3.435 77.837 1.00 95.12 338 ALA A C 1
ATOM 2654 O O . ALA A 1 338 ? -53.136 3.148 78.832 1.00 95.12 338 ALA A O 1
ATOM 2655 N N . LYS A 1 339 ? -51.572 4.438 77.858 1.00 93.94 339 LYS A N 1
ATOM 2656 C CA . LYS A 1 339 ? -51.363 5.320 79.028 1.00 93.94 339 LYS A CA 1
ATOM 2657 C C . LYS A 1 339 ? -52.602 6.157 79.354 1.00 93.94 339 LYS A C 1
ATOM 2659 O O . LYS A 1 339 ? -52.851 6.429 80.526 1.00 93.94 339 LYS A O 1
ATOM 2664 N N . LEU A 1 340 ? -53.375 6.541 78.338 1.00 95.38 340 LEU A N 1
ATOM 2665 C CA . LEU A 1 340 ? -54.643 7.263 78.487 1.00 95.38 340 LEU A CA 1
ATOM 2666 C C . LEU A 1 340 ? -55.824 6.348 78.871 1.00 95.38 340 LEU A C 1
ATOM 2668 O O . LEU A 1 340 ? -56.904 6.847 79.177 1.00 95.38 340 LEU A O 1
ATOM 2672 N N . GLY A 1 341 ? -55.628 5.024 78.888 1.00 93.06 341 GLY A N 1
ATOM 2673 C CA . GLY A 1 341 ? -56.667 4.030 79.182 1.00 93.06 341 GLY A CA 1
ATOM 2674 C C . GLY A 1 341 ? -57.561 3.673 77.988 1.00 93.06 341 GLY A C 1
ATOM 2675 O O . GLY A 1 341 ? -58.525 2.924 78.146 1.00 93.06 341 GLY A O 1
ATOM 2676 N N . GLU A 1 342 ? -57.249 4.167 76.789 1.00 96.56 342 GLU A N 1
ATOM 2677 C CA . GLU A 1 342 ? -57.986 3.891 75.551 1.00 96.56 342 GLU A CA 1
ATOM 2678 C C . GLU A 1 342 ? -57.487 2.590 74.894 1.00 96.56 342 GLU A C 1
ATOM 2680 O O . GLU A 1 342 ? -56.904 2.589 73.811 1.00 96.56 342 GLU A O 1
ATOM 2685 N N . PHE A 1 343 ? -57.690 1.454 75.567 1.00 95.00 343 PHE A N 1
ATOM 2686 C CA . PHE A 1 343 ? -57.090 0.174 75.163 1.00 95.00 343 PHE A CA 1
ATOM 2687 C C . PHE A 1 343 ? -57.560 -0.361 73.802 1.00 95.00 343 PHE A C 1
ATOM 2689 O O . PHE A 1 343 ? -56.783 -1.030 73.132 1.00 95.00 343 PHE A O 1
ATOM 2696 N N . GLU A 1 344 ? -58.799 -0.087 73.383 1.00 94.19 344 GLU A N 1
ATOM 2697 C CA . GLU A 1 344 ? -59.297 -0.514 72.064 1.00 94.19 344 GLU A CA 1
ATOM 2698 C C . GLU A 1 344 ? -58.526 0.181 70.936 1.00 94.19 344 GLU A C 1
ATOM 2700 O O . GLU A 1 344 ? -57.965 -0.498 70.083 1.00 94.19 344 GLU A O 1
ATOM 2705 N N . LYS A 1 345 ? -58.363 1.510 71.012 1.00 94.12 345 LYS A N 1
ATOM 2706 C CA . LYS A 1 345 ? -57.564 2.269 70.035 1.00 94.12 345 LYS A CA 1
ATOM 2707 C C . LYS A 1 345 ? -56.092 1.863 70.057 1.00 94.12 345 LYS A C 1
ATOM 2709 O O . LYS A 1 345 ? -55.458 1.776 69.013 1.00 94.12 345 LYS A O 1
ATOM 2714 N N . ALA A 1 346 ? -55.555 1.576 71.244 1.00 96.06 346 ALA A N 1
ATOM 2715 C CA . ALA A 1 346 ? -54.194 1.072 71.380 1.00 96.06 346 ALA A CA 1
ATOM 2716 C C . ALA A 1 346 ? -54.001 -0.279 70.664 1.00 96.06 346 ALA A C 1
ATOM 2718 O O . ALA A 1 346 ? -52.975 -0.496 70.027 1.00 96.06 346 ALA A O 1
ATOM 2719 N N . LEU A 1 347 ? -54.981 -1.187 70.748 1.00 95.25 347 LEU A N 1
ATOM 2720 C CA . LEU A 1 347 ? -54.940 -2.473 70.047 1.00 95.25 347 LEU A CA 1
ATOM 2721 C C . LEU A 1 347 ? -55.179 -2.332 68.537 1.00 95.25 347 LEU A C 1
ATOM 2723 O O . LEU A 1 347 ? -54.578 -3.091 67.780 1.00 95.25 347 LEU A O 1
ATOM 2727 N N . ASP A 1 348 ? -55.982 -1.363 68.095 1.00 96.69 348 ASP A N 1
ATOM 2728 C CA . ASP A 1 348 ? -56.162 -1.063 66.668 1.00 96.69 348 ASP A CA 1
ATOM 2729 C C . ASP A 1 348 ? -54.851 -0.568 66.027 1.00 96.69 348 ASP A C 1
ATOM 2731 O O . ASP A 1 348 ? -54.464 -1.045 64.960 1.00 96.69 348 ASP A O 1
ATOM 2735 N N . GLU A 1 349 ? -54.102 0.311 66.703 1.00 96.44 349 GLU A N 1
ATOM 2736 C CA . GLU A 1 349 ? -52.774 0.754 66.239 1.00 96.44 349 GLU A CA 1
ATOM 2737 C C . GLU A 1 349 ? -51.764 -0.407 66.162 1.00 96.44 349 GLU A C 1
ATOM 2739 O O . GLU A 1 349 ? -50.977 -0.497 65.217 1.00 96.44 349 GLU A O 1
ATOM 2744 N N . ILE A 1 350 ? -51.829 -1.353 67.104 1.00 96.94 350 ILE A N 1
ATOM 2745 C CA . ILE A 1 350 ? -51.032 -2.589 67.065 1.00 96.94 350 ILE A CA 1
ATOM 2746 C C . ILE A 1 350 ? -51.454 -3.505 65.911 1.00 96.94 350 ILE A C 1
ATOM 2748 O O . ILE A 1 350 ? -50.595 -4.083 65.246 1.00 96.94 350 ILE A O 1
ATOM 2752 N N . ALA A 1 351 ? -52.753 -3.626 65.630 1.00 94.88 351 ALA A N 1
ATOM 2753 C CA . ALA A 1 351 ? -53.244 -4.393 64.489 1.00 94.88 351 ALA A CA 1
ATOM 2754 C C . ALA A 1 351 ? -52.774 -3.784 63.157 1.00 94.88 351 ALA A C 1
ATOM 2756 O O . ALA A 1 351 ? -52.391 -4.519 62.246 1.00 94.88 351 ALA A O 1
ATOM 2757 N N . HIS A 1 352 ? -52.729 -2.451 63.060 1.00 93.94 352 HIS A N 1
ATOM 2758 C CA . HIS A 1 352 ? -52.131 -1.759 61.919 1.00 93.94 352 HIS A CA 1
ATOM 2759 C C . HIS A 1 352 ? -50.631 -2.038 61.791 1.00 93.94 352 HIS A C 1
ATOM 2761 O O . HIS A 1 352 ? -50.170 -2.303 60.683 1.00 93.94 352 HIS A O 1
ATOM 2767 N N . ALA A 1 353 ? -49.884 -2.049 62.898 1.00 94.69 353 ALA A N 1
ATOM 2768 C CA . ALA A 1 353 ? -48.468 -2.409 62.885 1.00 94.69 353 ALA A CA 1
ATOM 2769 C C . ALA A 1 353 ? -48.241 -3.866 62.423 1.00 94.69 353 ALA A C 1
ATOM 2771 O O . ALA A 1 353 ? -47.360 -4.115 61.605 1.00 94.69 353 ALA A O 1
ATOM 2772 N N . TYR A 1 354 ? -49.069 -4.822 62.866 1.00 94.25 354 TYR A N 1
ATOM 2773 C CA . TYR A 1 354 ? -49.010 -6.218 62.401 1.00 94.25 354 TYR A CA 1
ATOM 2774 C C . TYR A 1 354 ? -49.338 -6.385 60.914 1.00 94.25 354 TYR A C 1
ATOM 2776 O O . TYR A 1 354 ? -48.878 -7.337 60.289 1.00 94.25 354 TYR A O 1
ATOM 2784 N N . GLY A 1 355 ? -50.141 -5.481 60.345 1.00 90.81 355 GLY A N 1
ATOM 2785 C CA . GLY A 1 355 ? -50.393 -5.444 58.907 1.00 90.81 355 GLY A CA 1
ATOM 2786 C C . GLY A 1 355 ? -49.159 -5.059 58.085 1.00 90.81 355 GLY A C 1
ATOM 2787 O O . GLY A 1 355 ? -49.095 -5.422 56.914 1.00 90.81 355 GLY A O 1
ATOM 2788 N N . LEU A 1 356 ? -48.198 -4.352 58.693 1.00 89.88 356 LEU A N 1
ATOM 2789 C CA . LEU A 1 356 ? -46.932 -3.959 58.068 1.00 89.88 356 LEU A CA 1
ATOM 2790 C C . LEU A 1 356 ? -45.860 -5.043 58.238 1.00 89.88 356 LEU A C 1
ATOM 2792 O O . LEU A 1 356 ? -45.241 -5.433 57.255 1.00 89.88 356 LEU A O 1
ATOM 2796 N N . ASP A 1 357 ? -45.686 -5.574 59.453 1.00 90.69 357 ASP A N 1
ATOM 2797 C CA . ASP A 1 357 ? -44.792 -6.710 59.717 1.00 90.69 357 ASP A CA 1
ATOM 2798 C C . ASP A 1 357 ? -45.409 -7.682 60.743 1.00 90.69 357 ASP A C 1
ATOM 2800 O O . ASP A 1 357 ? -45.341 -7.455 61.959 1.00 90.69 357 ASP A O 1
ATOM 2804 N N . PRO A 1 358 ? -45.983 -8.809 60.280 1.00 91.88 358 PRO A N 1
ATOM 2805 C CA . PRO A 1 358 ? -46.545 -9.836 61.153 1.00 91.88 358 PRO A CA 1
ATOM 2806 C C . PRO A 1 358 ? -45.523 -10.501 62.092 1.00 91.88 358 PRO A C 1
ATOM 2808 O O . PRO A 1 358 ? -45.912 -11.085 63.105 1.00 91.88 358 PRO A O 1
ATOM 2811 N N . GLY A 1 359 ? -44.232 -10.473 61.742 1.00 90.31 359 GLY A N 1
ATOM 2812 C CA . GLY A 1 359 ? -43.154 -11.155 62.457 1.00 90.31 359 GLY A CA 1
ATOM 2813 C C . GLY A 1 359 ? -42.479 -10.311 63.538 1.00 90.31 359 GLY A C 1
ATOM 2814 O O . GLY A 1 359 ? -41.646 -10.835 64.286 1.00 90.31 359 GLY A O 1
ATOM 2815 N N . ASN A 1 360 ? -42.829 -9.028 63.656 1.00 92.12 360 ASN A N 1
ATOM 2816 C CA . ASN A 1 360 ? -42.116 -8.109 64.529 1.00 92.12 360 ASN A CA 1
ATOM 2817 C C . ASN A 1 360 ? -42.317 -8.447 66.021 1.00 92.12 360 ASN A C 1
ATOM 2819 O O . ASN A 1 360 ? -43.424 -8.408 66.581 1.00 92.12 360 ASN A O 1
ATOM 2823 N N . SER A 1 361 ? -41.213 -8.758 66.706 1.00 94.19 361 SER A N 1
ATOM 2824 C CA . SER A 1 361 ? -41.254 -9.172 68.113 1.00 94.19 361 SER A CA 1
ATOM 2825 C C . SER A 1 361 ? -41.667 -8.045 69.065 1.00 94.19 361 SER A C 1
ATOM 2827 O O . SER A 1 361 ? -42.210 -8.321 70.138 1.00 94.19 361 SER A O 1
ATOM 2829 N N . ASP A 1 362 ? -41.441 -6.784 68.690 1.00 94.50 362 ASP A N 1
ATOM 2830 C CA . ASP A 1 362 ? -41.720 -5.637 69.552 1.00 94.50 362 ASP A CA 1
ATOM 2831 C C . ASP A 1 362 ? -43.206 -5.285 69.557 1.00 94.50 362 ASP A C 1
ATOM 2833 O O . ASP A 1 362 ? -43.761 -5.047 70.632 1.00 94.50 362 ASP A O 1
ATOM 2837 N N . ILE A 1 363 ? -43.881 -5.408 68.406 1.00 96.75 363 ILE A N 1
ATOM 2838 C CA . ILE A 1 363 ? -45.348 -5.321 68.313 1.00 96.75 363 ILE A CA 1
ATOM 2839 C C . ILE A 1 363 ? -45.987 -6.318 69.292 1.00 96.75 363 ILE A C 1
ATOM 2841 O O . ILE A 1 363 ? -46.840 -5.951 70.101 1.00 96.75 363 ILE A O 1
ATOM 2845 N N . THR A 1 364 ? -45.491 -7.559 69.302 1.00 95.25 364 THR A N 1
ATOM 2846 C CA . THR A 1 364 ? -45.991 -8.627 70.184 1.00 95.25 364 THR A CA 1
ATOM 2847 C C . THR A 1 364 ? -45.784 -8.315 71.667 1.00 95.25 364 THR A C 1
ATOM 2849 O O . THR A 1 364 ? -46.674 -8.550 72.490 1.00 95.25 364 THR A O 1
ATOM 2852 N N . LYS A 1 365 ? -44.624 -7.762 72.046 1.00 96.12 365 LYS A N 1
ATOM 2853 C CA . LYS A 1 365 ? -44.353 -7.363 73.439 1.00 96.12 365 LYS A CA 1
ATOM 2854 C C . LYS A 1 365 ? -45.290 -6.243 73.888 1.00 96.12 365 LYS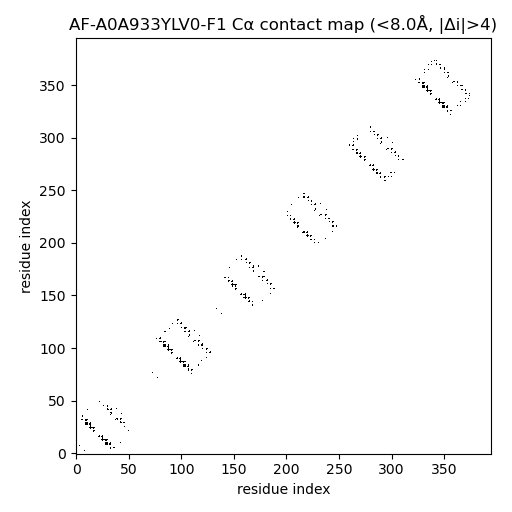 A C 1
ATOM 2856 O O . LYS A 1 365 ? -45.808 -6.295 75.008 1.00 96.12 365 LYS A O 1
ATOM 2861 N N . VAL A 1 366 ? -45.512 -5.246 73.033 1.00 96.38 366 VAL A N 1
ATOM 2862 C CA . VAL A 1 366 ? -46.381 -4.108 73.349 1.00 96.38 366 VAL A CA 1
ATOM 2863 C C . VAL A 1 366 ? -47.842 -4.545 73.413 1.00 96.38 366 VAL A C 1
ATOM 2865 O O . VAL A 1 366 ? -48.519 -4.203 74.381 1.00 96.38 366 VAL A O 1
ATOM 2868 N N . GLU A 1 367 ? -48.306 -5.405 72.504 1.00 96.88 367 GLU A N 1
ATOM 2869 C CA . GLU A 1 367 ? -49.645 -6.002 72.573 1.00 96.88 367 GLU A CA 1
ATOM 2870 C C . GLU A 1 367 ? -49.876 -6.725 73.910 1.00 96.88 367 GLU A C 1
ATOM 2872 O O . GLU A 1 367 ? -50.866 -6.480 74.607 1.00 96.88 367 GLU A O 1
ATOM 2877 N N . GLN A 1 368 ? -48.944 -7.599 74.310 1.00 95.25 368 GLN A N 1
ATOM 2878 C CA . GLN A 1 368 ? -49.033 -8.328 75.576 1.00 95.25 368 GLN A CA 1
ATOM 2879 C C . GLN A 1 368 ? -49.100 -7.375 76.769 1.00 95.25 368 GLN A C 1
ATOM 2881 O O . GLN A 1 368 ? -49.890 -7.596 77.690 1.00 95.25 368 GLN A O 1
ATOM 2886 N N . ARG A 1 369 ? -48.308 -6.298 76.747 1.00 94.00 369 ARG A N 1
ATOM 2887 C CA . ARG A 1 369 ? -48.306 -5.271 77.792 1.00 94.00 369 ARG A CA 1
ATOM 2888 C C . ARG A 1 369 ? -49.635 -4.519 77.851 1.00 94.00 369 ARG A C 1
ATOM 2890 O O . ARG A 1 369 ? -50.188 -4.370 78.939 1.00 94.00 369 ARG A O 1
ATOM 2897 N N . ILE A 1 370 ? -50.181 -4.107 76.708 1.00 94.88 370 ILE A N 1
ATOM 2898 C CA . ILE A 1 370 ? -51.488 -3.441 76.612 1.00 94.88 370 ILE A CA 1
ATOM 2899 C C . ILE A 1 370 ? -52.588 -4.363 77.144 1.00 94.88 370 ILE A C 1
ATOM 2901 O O . ILE A 1 370 ? -53.370 -3.943 77.991 1.00 94.88 370 ILE A O 1
ATOM 2905 N N . ARG A 1 371 ? -52.613 -5.644 76.750 1.00 93.62 371 ARG A N 1
ATOM 2906 C CA . ARG A 1 371 ? -53.594 -6.627 77.251 1.00 93.62 371 ARG A CA 1
ATOM 2907 C C . ARG A 1 371 ? -53.457 -6.893 78.754 1.00 93.62 371 ARG A C 1
ATOM 2909 O O . ARG A 1 371 ? -54.461 -7.120 79.429 1.00 93.62 371 ARG A O 1
ATOM 2916 N N . GLN A 1 372 ? -52.236 -6.874 79.295 1.00 91.94 372 GLN A N 1
ATOM 2917 C CA . GLN A 1 372 ? -51.998 -6.981 80.740 1.00 91.94 372 GLN A CA 1
ATOM 2918 C C . GLN A 1 372 ? -52.529 -5.762 81.503 1.00 91.94 372 GLN A C 1
ATOM 2920 O O . GLN A 1 372 ? -53.108 -5.943 82.570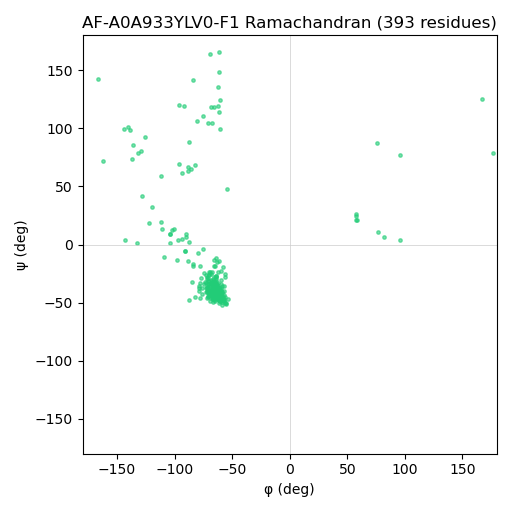 1.00 91.94 372 GLN A O 1
ATOM 2925 N N . LEU A 1 373 ? -52.369 -4.552 80.957 1.00 88.94 373 LEU A N 1
ATOM 2926 C CA . LEU A 1 373 ? -52.916 -3.316 81.528 1.00 88.94 373 LEU A CA 1
ATOM 2927 C C . LEU A 1 373 ? -54.443 -3.232 81.381 1.00 88.94 373 LEU A C 1
ATOM 2929 O O . LEU A 1 373 ? -55.120 -2.766 82.294 1.00 88.94 373 LEU A O 1
ATOM 2933 N N . GLN A 1 374 ? -54.982 -3.715 80.256 1.00 89.12 374 GLN A N 1
ATOM 2934 C CA . GLN A 1 374 ? -56.416 -3.747 79.977 1.00 89.12 374 GLN A CA 1
ATOM 2935 C C . GLN A 1 374 ? -57.151 -4.686 80.923 1.00 89.12 374 GLN A C 1
ATOM 2937 O O . GLN A 1 374 ? -58.303 -4.408 81.234 1.00 89.12 374 GLN A O 1
ATOM 2942 N N . ARG A 1 375 ? -56.519 -5.781 81.381 1.00 82.69 375 ARG A N 1
ATOM 2943 C CA . ARG A 1 375 ? -57.057 -6.619 82.461 1.00 82.69 375 ARG A CA 1
ATOM 2944 C C . ARG A 1 375 ? -57.178 -5.741 83.708 1.00 82.69 375 ARG A C 1
ATOM 2946 O O . ARG A 1 375 ? -56.182 -5.547 84.406 1.00 82.69 375 ARG A O 1
ATOM 2953 N N . PRO A 1 376 ? -58.371 -5.221 84.044 1.00 66.19 376 PRO A N 1
ATOM 2954 C CA . PRO A 1 376 ? -58.504 -4.414 85.230 1.00 66.19 376 PRO A CA 1
ATOM 2955 C C . PRO A 1 376 ? -58.334 -5.340 86.427 1.00 66.19 376 PRO A C 1
ATOM 2957 O O . PRO A 1 376 ? -58.479 -6.562 86.339 1.00 66.19 376 PRO A O 1
ATOM 2960 N N . GLN A 1 377 ? -58.092 -4.706 87.564 1.00 54.41 377 GLN A N 1
ATOM 2961 C CA . GLN A 1 377 ? -58.118 -5.204 88.931 1.00 54.41 377 GLN A CA 1
ATOM 2962 C C . GLN A 1 377 ? -59.454 -5.890 89.323 1.00 54.41 377 GLN A C 1
ATOM 2964 O O . GLN A 1 377 ? -59.991 -5.652 90.401 1.00 54.41 377 GLN A O 1
ATOM 2969 N N . ALA A 1 378 ? -59.997 -6.793 88.502 1.00 47.44 378 ALA A N 1
ATOM 2970 C CA . ALA A 1 378 ? -61.127 -7.660 88.824 1.00 47.44 378 ALA A CA 1
ATOM 2971 C C . ALA A 1 378 ? -60.813 -8.591 90.015 1.00 47.44 378 ALA A C 1
ATOM 2973 O O . ALA A 1 378 ? -61.719 -9.159 90.619 1.00 47.44 378 ALA A O 1
ATOM 2974 N N . GLY A 1 379 ? -59.535 -8.706 90.399 1.00 48.25 379 GLY A N 1
ATOM 2975 C CA . GLY A 1 379 ? -59.104 -9.347 91.641 1.00 48.25 379 GLY A CA 1
ATOM 2976 C C . GLY A 1 379 ? -59.143 -8.459 92.894 1.00 48.25 379 GLY A C 1
ATOM 2977 O O . GLY A 1 379 ? -59.166 -9.004 93.993 1.00 48.25 379 GLY A O 1
ATOM 2978 N N . ALA A 1 380 ? -59.182 -7.123 92.785 1.00 45.78 380 ALA A N 1
ATOM 2979 C CA . ALA A 1 380 ? -59.071 -6.237 93.956 1.00 45.78 380 ALA A CA 1
ATOM 2980 C C . ALA A 1 380 ? -60.414 -5.922 94.644 1.00 45.78 380 ALA A C 1
ATOM 2982 O O . ALA A 1 380 ? -60.424 -5.484 95.790 1.00 45.78 380 ALA A O 1
ATOM 2983 N N . LEU A 1 381 ? -61.556 -6.201 94.004 1.00 47.12 381 LEU A N 1
ATOM 2984 C CA . LEU A 1 381 ? -62.888 -5.970 94.590 1.00 47.12 381 LEU A CA 1
ATOM 2985 C C . LEU A 1 381 ? -63.494 -7.194 95.303 1.00 47.12 381 LEU A C 1
ATOM 2987 O O . LEU A 1 381 ? -64.615 -7.115 95.798 1.00 47.12 381 LEU A O 1
ATOM 2991 N N . LYS A 1 382 ? -62.763 -8.314 95.432 1.00 46.16 382 LYS A N 1
ATOM 2992 C CA . LYS A 1 382 ? -63.259 -9.529 96.115 1.00 46.16 382 LYS A CA 1
ATOM 2993 C C . LYS A 1 382 ? -62.755 -9.721 97.554 1.00 46.16 382 LYS A C 1
ATOM 2995 O O . LYS A 1 382 ? -62.931 -10.804 98.102 1.00 46.16 382 LYS A O 1
ATOM 3000 N N . LEU A 1 383 ? -62.163 -8.694 98.177 1.00 46.44 383 LEU A N 1
ATOM 3001 C CA . LEU A 1 383 ? -61.591 -8.793 99.532 1.00 46.44 383 LEU A CA 1
ATOM 3002 C C . LEU A 1 383 ? -62.155 -7.807 100.577 1.00 46.44 383 LEU A C 1
ATOM 3004 O O . LEU A 1 383 ? -61.528 -7.617 101.614 1.00 46.44 383 LEU A O 1
ATOM 3008 N N . ILE A 1 384 ? -63.329 -7.199 100.347 1.00 49.75 384 ILE A N 1
ATOM 3009 C CA . ILE A 1 384 ? -63.956 -6.277 101.329 1.00 49.75 384 ILE A CA 1
ATOM 3010 C C . ILE A 1 384 ? -65.224 -6.852 102.006 1.00 49.75 384 ILE A C 1
ATOM 3012 O O . ILE A 1 384 ? -65.630 -6.353 103.048 1.00 49.75 384 ILE A O 1
ATOM 3016 N N . TYR A 1 385 ? -65.795 -7.976 101.553 1.00 44.97 385 TYR A N 1
ATOM 3017 C CA . TYR A 1 385 ? -67.012 -8.562 102.159 1.00 44.97 385 TYR A CA 1
ATOM 3018 C C . TYR A 1 385 ? -66.778 -9.902 102.881 1.00 44.97 385 TYR A C 1
ATOM 3020 O O . TYR A 1 385 ? -67.375 -10.920 102.532 1.00 44.97 385 TYR A O 1
ATOM 3028 N N . SER A 1 386 ? -65.908 -9.960 103.899 1.00 48.47 386 SER A N 1
ATOM 3029 C CA . SER A 1 386 ? -65.821 -11.177 104.744 1.00 48.47 386 SER A CA 1
ATOM 3030 C C . SER A 1 386 ? -65.570 -10.974 106.245 1.00 48.47 386 SER A C 1
ATOM 3032 O O . SER A 1 386 ? -65.484 -11.969 106.956 1.00 48.47 386 SER A O 1
ATOM 3034 N N . ASN A 1 387 ? -65.519 -9.743 106.774 1.00 45.84 387 ASN A N 1
ATOM 3035 C CA . ASN A 1 387 ? -65.174 -9.515 108.192 1.00 45.84 387 ASN A CA 1
ATOM 3036 C C . ASN A 1 387 ? -66.303 -9.008 109.117 1.00 45.84 387 ASN A C 1
ATOM 3038 O O . ASN A 1 387 ? -66.018 -8.659 110.259 1.00 45.84 387 ASN A O 1
ATOM 3042 N N . GLU A 1 388 ? -67.581 -9.040 108.713 1.00 47.06 388 GLU A N 1
ATOM 3043 C CA . GLU A 1 388 ? -68.696 -8.525 109.545 1.00 47.06 388 GLU A CA 1
ATOM 3044 C C . GLU A 1 388 ? -69.593 -9.569 110.246 1.00 47.06 388 GLU A C 1
ATOM 3046 O O . GLU A 1 388 ? -70.578 -9.205 110.885 1.00 47.06 388 GLU A O 1
ATOM 3051 N N . HIS A 1 389 ? -69.251 -10.865 110.249 1.00 50.19 389 HIS A N 1
ATOM 3052 C CA . HIS A 1 389 ? -70.084 -11.897 110.910 1.00 50.19 389 HIS A CA 1
ATOM 3053 C C . HIS A 1 389 ? -69.422 -12.688 112.050 1.00 50.19 389 HIS A C 1
ATOM 3055 O O . HIS A 1 389 ? -69.786 -13.829 112.318 1.00 50.19 389 HIS A O 1
ATOM 3061 N N . ARG A 1 390 ? -68.502 -12.078 112.812 1.00 48.00 390 ARG A N 1
ATOM 3062 C CA . ARG A 1 390 ? -67.957 -12.703 114.040 1.00 48.00 390 ARG A CA 1
ATOM 3063 C C . ARG A 1 390 ? -68.014 -11.823 115.295 1.00 48.00 390 ARG A C 1
ATOM 3065 O O . ARG A 1 390 ? -67.095 -11.811 116.105 1.00 48.00 390 ARG A O 1
ATOM 3072 N N . ARG A 1 391 ? -69.131 -11.117 115.487 1.00 50.22 391 ARG A N 1
ATOM 3073 C CA . ARG A 1 391 ? -69.547 -10.561 116.787 1.00 50.22 391 ARG A CA 1
ATOM 3074 C C . ARG A 1 391 ? -70.992 -10.960 117.070 1.00 50.22 391 ARG A C 1
ATOM 3076 O O . ARG A 1 391 ? -71.884 -10.172 116.804 1.00 50.22 391 ARG A O 1
ATOM 3083 N N . GLN A 1 392 ? -71.198 -12.187 117.553 1.00 48.69 392 GLN A N 1
ATOM 3084 C CA . GLN A 1 392 ? -72.351 -12.625 118.362 1.00 48.69 392 GLN A CA 1
ATOM 3085 C C . GLN A 1 392 ? -72.237 -14.139 118.626 1.00 48.69 392 GLN A C 1
ATOM 3087 O O . GLN A 1 392 ? -72.873 -14.945 117.961 1.00 48.69 392 GLN A O 1
ATOM 3092 N N . SER A 1 393 ? -71.395 -14.543 119.580 1.00 45.00 393 SER A N 1
ATOM 3093 C CA . SER A 1 393 ? -71.670 -15.697 120.450 1.00 45.00 393 SER A CA 1
ATOM 3094 C C . SER A 1 393 ? -70.693 -15.682 121.629 1.00 45.00 393 SER A C 1
ATOM 3096 O O . SER A 1 393 ? -69.520 -15.362 121.455 1.00 45.00 393 SER A O 1
ATOM 3098 N N . ASN A 1 394 ? -71.209 -16.067 122.795 1.00 46.84 394 ASN A N 1
ATOM 3099 C CA . ASN A 1 394 ? -70.543 -16.304 124.081 1.00 46.84 394 ASN A CA 1
ATOM 3100 C C . ASN A 1 394 ? -70.573 -15.124 125.062 1.00 46.84 394 ASN A C 1
ATOM 3102 O O . ASN A 1 394 ? -69.606 -14.386 125.254 1.00 46.84 394 ASN A O 1
ATOM 3106 N N . ALA A 1 395 ? -71.762 -15.005 125.664 1.00 44.09 395 ALA A N 1
ATOM 3107 C CA . ALA A 1 395 ? -71.909 -14.963 127.116 1.00 44.09 395 ALA A CA 1
ATOM 3108 C C . ALA A 1 395 ? -71.259 -16.185 127.792 1.00 44.09 395 ALA A C 1
ATOM 3110 O O . ALA A 1 395 ? -71.140 -17.232 127.108 1.00 44.09 395 ALA A O 1
#

pLDDT: mean 84.16, std 15.49, range [41.91, 97.88]

Solvent-accessible surface area (backbone atoms only — not comparable to full-atom values): 21660 Å² total; per-residue (Å²): 134,86,80,74,56,72,52,60,54,25,49,51,49,16,53,52,23,50,76,69,69,37,56,70,58,15,51,54,22,33,52,54,26,33,73,76,38,79,79,43,68,65,47,55,49,53,52,52,60,62,60,72,73,48,63,68,64,50,56,56,48,52,63,55,48,75,76,72,73,88,84,84,87,55,79,70,53,57,56,51,32,53,51,26,48,52,50,16,53,50,29,45,75,71,65,41,42,74,61,15,45,53,30,30,53,54,22,36,70,70,41,75,80,42,64,68,46,56,53,48,46,53,52,39,51,53,50,48,54,53,54,69,68,52,47,76,68,51,56,52,52,51,52,50,39,52,52,53,22,50,53,24,48,78,68,70,37,49,69,62,18,47,55,42,36,51,54,48,39,72,78,41,74,81,46,65,69,52,55,50,51,48,52,55,48,51,52,51,52,51,53,51,51,55,50,50,53,52,48,53,52,50,52,50,55,50,50,30,51,51,27,50,75,69,67,38,50,67,63,19,50,54,47,45,52,56,45,39,73,79,42,74,84,41,64,69,60,54,52,47,51,55,52,48,52,54,49,45,52,52,50,50,52,52,53,51,49,51,52,50,51,52,53,40,50,52,26,50,56,49,20,54,52,29,49,78,67,74,34,57,69,63,17,50,52,34,33,53,55,29,34,73,78,40,79,81,42,68,68,47,56,50,48,47,56,51,52,58,50,53,52,54,51,51,53,55,51,52,54,50,52,53,50,52,53,51,36,50,52,28,51,52,53,17,55,50,30,40,74,74,66,41,48,67,63,16,49,51,32,44,53,53,29,40,73,75,44,77,80,48,68,63,61,52,54,50,51,53,51,47,55,56,64,62,54,63,70,78,76,68,77,76,77,78,88,79,82,86,84,83,86,85,84,80,131

Sequence (395 aa):
MNSESPIAEELRRAQAAIAEERLNDALAAIASALALDPSNAEAMRMAVALGEHDEETRLAKIEQAHTTSSVHNSPADENSLQVHLANARRLFLEGQFDLAHAETTLALLVDPLSSDTLTLEKEIHLAITAKGRAGPQSSESINGILLVARRYVERDKLDRALEEIDTGLAMHPGHPELLWLRNDVCEKVRLKKELAVRNRKNELLLAIREHFARTEFDDALLTIQTALSEFPDDQDILQLEQQISAAQERWQQLHQFEKQKEAVNLHVTTAQRLMQQDKWDEALAEVALGLLVAPFSPDLTALEKQLLREQASDEEIEDTSATDTQIALRIISAEEYAKLGEFEKALDEIAHAYGLDPGNSDITKVEQRIRQLQRPQAGALKLIYSNEHRRQSNA

Nearest PDB structures (foldseek):
  4i1a-assembly3_B  TM=1.399E-01  e=5.117E-03  Bacillus subtilis subsp. subtilis str. 168
  3q15-assembly2_B-3  TM=1.710E-01  e=1.960E-01  Bacillus subtilis

Radius of gyration: 69.17 Å; Cα contacts (8 Å, |Δi|>4): 273; chains: 1; bounding box: 141×48×220 Å